Protein AF-A0A812R4Z6-F1 (afdb_monomer_lite)

Organism: NCBI:txid878477

Structure (mmCIF, N/CA/C/O backbone):
data_AF-A0A812R4Z6-F1
#
_entry.id   AF-A0A812R4Z6-F1
#
loop_
_atom_site.group_PDB
_atom_site.id
_atom_site.type_symbol
_atom_site.label_atom_id
_atom_site.label_alt_id
_atom_site.label_comp_id
_atom_site.label_asym_id
_atom_site.label_entity_id
_atom_site.label_seq_id
_atom_site.pdbx_PDB_ins_code
_atom_site.Cartn_x
_atom_site.Cartn_y
_atom_site.Cartn_z
_atom_site.occupancy
_atom_site.B_iso_or_equiv
_atom_site.auth_seq_id
_atom_site.auth_comp_id
_atom_site.auth_asym_id
_atom_site.auth_atom_id
_atom_site.pdbx_PDB_model_num
ATOM 1 N N . MET A 1 1 ? 1.250 12.278 44.388 1.00 27.86 1 MET A N 1
ATOM 2 C CA . MET A 1 1 ? 2.374 13.070 43.831 1.00 27.86 1 MET A CA 1
ATOM 3 C C . MET A 1 1 ? 2.247 13.170 42.310 1.00 27.86 1 MET A C 1
ATOM 5 O O . MET A 1 1 ? 2.965 12.495 41.588 1.00 27.86 1 MET A O 1
ATOM 9 N N . TYR A 1 2 ? 1.307 13.982 41.818 1.00 27.33 2 TYR A N 1
ATOM 10 C CA . TYR A 1 2 ? 0.954 14.082 40.394 1.00 27.33 2 TYR A CA 1
ATOM 11 C C . TYR A 1 2 ? 0.947 15.554 39.952 1.00 27.33 2 TYR A C 1
ATOM 13 O O . TYR A 1 2 ? -0.113 16.152 39.891 1.00 27.33 2 TYR A O 1
ATOM 21 N N . VAL A 1 3 ? 2.124 16.137 39.678 1.00 27.06 3 VAL A N 1
ATOM 22 C CA . VAL A 1 3 ? 2.340 17.321 38.808 1.00 27.06 3 VAL A CA 1
ATOM 23 C C . VAL A 1 3 ? 3.835 17.350 38.431 1.00 27.06 3 VAL A C 1
ATOM 25 O O . VAL A 1 3 ? 4.618 17.983 39.129 1.00 27.06 3 VAL A O 1
ATOM 28 N N . ALA A 1 4 ? 4.292 16.634 37.393 1.00 30.50 4 ALA A N 1
ATOM 29 C CA . ALA A 1 4 ? 5.706 16.744 36.963 1.00 30.50 4 ALA A CA 1
ATOM 30 C C . ALA A 1 4 ? 6.036 16.264 35.530 1.00 30.50 4 ALA A C 1
ATOM 32 O O . ALA A 1 4 ? 7.191 15.936 35.254 1.00 30.50 4 ALA A O 1
ATOM 33 N N . ALA A 1 5 ? 5.073 16.195 34.603 1.00 28.59 5 ALA A N 1
ATOM 34 C CA . ALA A 1 5 ? 5.342 15.650 33.262 1.00 28.59 5 ALA A CA 1
ATOM 35 C C . ALA A 1 5 ? 5.478 16.699 32.139 1.00 28.59 5 ALA A C 1
ATOM 37 O O . ALA A 1 5 ? 6.118 16.402 31.138 1.00 28.59 5 ALA A O 1
ATOM 38 N N . SER A 1 6 ? 4.989 17.937 32.292 1.00 31.02 6 SER A N 1
ATOM 39 C CA . SER A 1 6 ? 5.094 18.961 31.229 1.00 31.02 6 SER A CA 1
ATOM 40 C C . SER A 1 6 ? 6.269 19.941 31.374 1.00 31.02 6 SER A C 1
ATOM 42 O O . SER A 1 6 ? 6.518 20.727 30.463 1.00 31.02 6 SER A O 1
ATOM 44 N N . HIS A 1 7 ? 7.038 19.887 32.469 1.00 34.53 7 HIS A N 1
ATOM 45 C CA . HIS A 1 7 ? 8.154 20.816 32.725 1.00 34.53 7 HIS A CA 1
ATOM 46 C C . HIS A 1 7 ? 9.546 20.311 32.292 1.00 34.53 7 HIS A C 1
ATOM 48 O O . HIS A 1 7 ? 10.499 21.086 32.308 1.00 34.53 7 HIS A O 1
ATOM 54 N N . LYS A 1 8 ? 9.697 19.049 31.856 1.00 39.62 8 LYS A N 1
ATOM 55 C CA . LYS A 1 8 ? 11.020 18.407 31.656 1.00 39.62 8 LYS A CA 1
ATOM 56 C C . LYS A 1 8 ? 11.838 18.880 30.437 1.00 39.62 8 LYS A C 1
ATOM 58 O O . LYS A 1 8 ? 13.025 18.567 30.363 1.00 39.62 8 LYS A O 1
ATOM 63 N N . HIS A 1 9 ? 11.262 19.639 29.503 1.00 42.69 9 HIS A N 1
ATOM 64 C CA . HIS A 1 9 ? 12.006 20.227 28.370 1.00 42.69 9 HIS A CA 1
ATOM 65 C C . HIS A 1 9 ? 12.349 21.713 28.529 1.00 42.69 9 HIS A C 1
ATOM 67 O O . HIS A 1 9 ? 13.296 22.194 27.911 1.00 42.69 9 HIS A O 1
ATOM 73 N N . TRP A 1 10 ? 11.641 22.432 29.400 1.00 44.28 10 TRP A N 1
ATOM 74 C CA . TRP A 1 10 ? 11.731 23.891 29.518 1.00 44.28 10 TRP A CA 1
ATOM 75 C C . TRP A 1 10 ? 13.035 24.325 30.199 1.00 44.28 10 TRP A C 1
ATOM 77 O O . TRP A 1 10 ? 13.599 25.368 29.883 1.00 44.28 10 TRP A O 1
ATOM 87 N N . THR A 1 11 ? 13.544 23.487 31.100 1.00 52.78 11 THR A N 1
ATOM 88 C CA . THR A 1 11 ? 14.759 23.722 31.884 1.00 52.78 11 THR A CA 1
ATOM 89 C C . THR A 1 11 ? 16.052 23.412 31.129 1.00 52.78 11 THR A C 1
ATOM 91 O O . THR A 1 11 ? 17.074 24.008 31.442 1.00 52.78 11 THR A O 1
ATOM 94 N N . LYS A 1 12 ? 16.053 22.550 30.099 1.00 64.94 12 LYS A N 1
ATOM 95 C CA . LYS A 1 12 ? 17.315 22.079 29.489 1.00 64.94 12 LYS A CA 1
ATOM 96 C C . LYS A 1 12 ? 18.085 23.144 28.700 1.00 64.94 12 LYS A C 1
ATOM 98 O O . LYS A 1 12 ? 19.301 23.060 28.659 1.00 64.94 12 LYS A O 1
ATOM 103 N N . VAL A 1 13 ? 17.420 24.131 28.090 1.00 79.19 13 VAL A N 1
ATOM 104 C CA . VAL A 1 13 ? 18.119 25.163 27.292 1.00 79.19 13 VAL A CA 1
ATOM 105 C C . VAL A 1 13 ? 18.659 26.298 28.160 1.00 79.19 13 VAL A C 1
ATOM 107 O O . VAL A 1 13 ? 19.768 26.740 27.929 1.00 79.19 13 VAL A O 1
ATOM 110 N N . ILE A 1 14 ? 17.928 26.757 29.183 1.00 81.88 14 ILE A N 1
ATOM 111 C CA . ILE A 1 14 ? 18.405 27.842 30.069 1.00 81.88 14 ILE A CA 1
ATOM 112 C C . ILE A 1 14 ? 19.442 27.329 31.087 1.00 81.88 14 ILE A C 1
ATOM 114 O O . ILE A 1 14 ? 20.295 28.086 31.556 1.00 81.88 14 ILE A O 1
ATOM 118 N N . CYS A 1 15 ? 19.379 26.046 31.455 1.00 81.94 15 CYS A N 1
ATOM 119 C CA . CYS A 1 15 ? 20.311 25.459 32.415 1.00 81.94 15 CYS A CA 1
ATOM 120 C C . CYS A 1 15 ? 21.635 24.977 31.797 1.00 81.94 15 CYS A C 1
ATOM 122 O O . CYS A 1 15 ? 22.556 24.716 32.566 1.00 81.94 15 CYS A O 1
ATOM 124 N N . ASP A 1 16 ? 21.740 24.892 30.467 1.00 86.12 16 ASP A N 1
ATOM 125 C CA . ASP A 1 16 ? 22.941 24.471 29.733 1.00 86.12 16 ASP A CA 1
ATOM 126 C C . ASP A 1 16 ? 23.533 25.667 28.954 1.00 86.12 16 ASP A C 1
ATOM 128 O O . ASP A 1 16 ? 22.944 26.097 27.956 1.00 86.12 16 ASP A O 1
ATOM 132 N N . PRO A 1 17 ? 24.678 26.227 29.393 1.00 85.19 17 PRO A N 1
ATOM 133 C CA . PRO A 1 17 ? 25.288 27.394 28.758 1.00 85.19 17 PRO A CA 1
ATOM 134 C C . PRO A 1 17 ? 25.645 27.193 27.279 1.00 85.19 17 PRO A C 1
ATOM 136 O O . PRO A 1 17 ? 25.503 28.133 26.498 1.00 85.19 17 PRO A O 1
ATOM 139 N N . ALA A 1 18 ? 26.066 25.986 26.881 1.00 82.31 18 ALA A N 1
ATOM 140 C CA . ALA A 1 18 ? 26.468 25.702 25.503 1.00 82.31 18 ALA A CA 1
ATOM 141 C C . ALA A 1 18 ? 25.245 25.700 24.578 1.00 82.31 18 ALA A C 1
ATOM 143 O O . ALA A 1 18 ? 25.199 26.425 23.585 1.00 82.31 18 ALA A O 1
ATOM 144 N N . ARG A 1 19 ? 24.181 24.992 24.978 1.00 85.50 19 ARG A N 1
ATOM 145 C CA . ARG A 1 19 ? 22.918 24.975 24.221 1.00 85.50 19 ARG A CA 1
ATOM 146 C C . ARG A 1 19 ? 22.247 26.344 24.163 1.00 85.50 19 ARG A C 1
ATOM 148 O O . ARG A 1 19 ? 21.605 26.670 23.163 1.00 85.50 19 ARG A O 1
ATOM 155 N N . LEU A 1 20 ? 22.357 27.142 25.227 1.00 89.50 20 LEU A N 1
ATOM 156 C CA . LEU A 1 20 ? 21.838 28.508 25.238 1.00 89.50 20 LEU A CA 1
ATOM 157 C C . LEU A 1 20 ? 22.591 29.396 24.244 1.00 89.50 20 LEU A C 1
ATOM 159 O O . LEU A 1 20 ? 21.948 30.161 23.524 1.00 89.50 20 LEU A O 1
ATOM 163 N N . ALA A 1 21 ? 23.920 29.276 24.179 1.00 89.06 21 ALA A N 1
ATOM 164 C CA . ALA A 1 21 ? 24.746 30.008 23.226 1.00 89.06 21 ALA A CA 1
ATOM 165 C C . ALA A 1 21 ? 24.391 29.647 21.774 1.00 89.06 21 ALA A C 1
ATOM 167 O O . ALA A 1 21 ? 24.060 30.540 20.989 1.00 89.06 21 ALA A O 1
ATOM 168 N N . ASP A 1 22 ? 24.310 28.354 21.450 1.00 86.88 22 ASP A N 1
ATOM 169 C CA . ASP A 1 22 ? 23.935 27.874 20.112 1.00 86.88 22 ASP A CA 1
ATOM 170 C C . ASP A 1 22 ? 22.536 28.356 19.697 1.00 86.88 22 ASP A C 1
ATOM 172 O O . ASP A 1 22 ? 22.311 28.843 18.582 1.00 86.88 22 ASP A O 1
ATOM 176 N N . ALA A 1 23 ? 21.578 28.306 20.627 1.00 87.44 23 ALA A N 1
ATOM 177 C CA . ALA A 1 23 ? 20.226 28.801 20.394 1.00 87.44 23 ALA A CA 1
ATOM 178 C C . ALA A 1 23 ? 20.170 30.328 20.197 1.00 87.44 23 ALA A C 1
ATOM 180 O O . ALA A 1 23 ? 19.262 30.825 19.523 1.00 87.44 23 ALA A O 1
ATOM 181 N N . CYS A 1 24 ? 21.112 31.085 20.765 1.00 89.88 24 CYS A N 1
ATOM 182 C CA . CYS A 1 24 ? 21.202 32.529 20.563 1.00 89.88 24 CYS A CA 1
ATOM 183 C C . CYS A 1 24 ? 21.844 32.898 19.217 1.00 89.88 24 CYS A C 1
ATOM 185 O O . CYS A 1 24 ? 21.478 33.926 18.641 1.00 89.88 24 CYS A O 1
ATOM 187 N N . LEU A 1 25 ? 22.725 32.065 18.658 1.00 90.56 25 LEU A N 1
ATOM 188 C CA . LEU A 1 25 ? 23.346 32.318 17.353 1.00 90.56 25 LEU A CA 1
ATOM 189 C C . LEU A 1 25 ? 22.323 32.277 16.205 1.00 90.56 25 LEU A C 1
ATOM 191 O O . LEU A 1 25 ? 22.350 33.137 15.324 1.00 90.56 25 LEU A O 1
ATOM 195 N N . LEU A 1 26 ? 21.355 31.357 16.256 1.00 85.12 26 LEU A N 1
ATOM 196 C CA . LEU A 1 26 ? 20.348 31.172 15.204 1.00 85.12 26 LEU A CA 1
ATOM 197 C C . LEU A 1 26 ? 19.152 32.147 15.350 1.00 85.12 26 LEU A C 1
ATOM 199 O O . LEU A 1 26 ? 18.399 32.050 16.324 1.00 85.12 26 LEU A O 1
ATOM 203 N N . PRO A 1 27 ? 18.862 33.037 14.371 1.00 79.19 27 PRO A N 1
ATOM 204 C CA . PRO A 1 27 ? 17.765 34.017 14.467 1.00 79.19 27 PRO A CA 1
ATOM 205 C C . PRO A 1 27 ? 16.385 33.402 14.738 1.00 79.19 27 PRO A C 1
ATOM 207 O O . PRO A 1 27 ? 15.589 33.933 15.513 1.00 79.19 27 PRO A O 1
ATOM 210 N N . GLN A 1 28 ? 16.121 32.247 14.130 1.00 72.56 28 GLN A N 1
ATOM 211 C CA . GLN A 1 28 ? 14.892 31.471 14.295 1.00 72.56 28 GLN A CA 1
ATOM 212 C C . GLN A 1 28 ? 14.758 30.839 15.695 1.00 72.56 28 GLN A C 1
ATOM 214 O O . GLN A 1 28 ? 13.645 30.722 16.215 1.00 72.56 28 GLN A O 1
ATOM 219 N N . SER A 1 29 ? 15.878 30.545 16.361 1.00 82.88 29 SER A N 1
ATOM 220 C CA . SER A 1 29 ? 15.923 29.984 17.719 1.00 82.88 29 SER A CA 1
ATOM 221 C C . SER A 1 29 ? 15.837 31.055 18.813 1.00 82.88 29 SER A C 1
ATOM 223 O O . SER A 1 29 ? 15.283 30.796 19.884 1.00 82.88 29 SER A O 1
ATOM 225 N N . ARG A 1 30 ? 16.224 32.309 18.534 1.00 87.88 30 ARG A N 1
ATOM 226 C CA . ARG A 1 30 ? 16.028 33.443 19.467 1.00 87.88 30 ARG A CA 1
ATOM 227 C C . ARG A 1 30 ? 14.562 33.633 19.862 1.00 87.88 30 ARG A C 1
ATOM 229 O O . ARG A 1 30 ? 14.256 33.981 21.001 1.00 87.88 30 ARG A O 1
ATOM 236 N N . GLY A 1 31 ? 13.625 33.368 18.947 1.00 79.31 31 GLY A N 1
ATOM 237 C CA . GLY A 1 31 ? 12.188 33.403 19.243 1.00 79.31 31 GLY A CA 1
ATOM 238 C C . GLY A 1 31 ? 11.748 32.338 20.258 1.00 79.31 31 GLY A C 1
ATOM 239 O O . GLY A 1 31 ? 10.792 32.548 21.008 1.00 79.31 31 GLY A O 1
ATOM 240 N N . TYR A 1 32 ? 12.448 31.204 20.309 1.00 82.00 32 TYR A N 1
ATOM 241 C CA . TYR A 1 32 ? 12.236 30.148 21.293 1.00 82.00 32 TYR A CA 1
ATOM 242 C C . TYR A 1 32 ? 12.848 30.508 22.654 1.00 82.00 32 TYR A C 1
ATOM 244 O O . TYR A 1 32 ? 12.120 30.488 23.645 1.00 82.00 32 TYR A O 1
ATOM 252 N N . VAL A 1 33 ? 14.104 30.975 22.696 1.00 86.19 33 VAL A N 1
ATOM 253 C CA . VAL A 1 33 ? 14.749 31.470 23.934 1.00 86.19 33 VAL A CA 1
ATOM 254 C C . VAL A 1 33 ? 13.918 32.581 24.582 1.00 86.19 33 VAL A C 1
ATOM 256 O O . VAL A 1 33 ? 13.640 32.543 25.778 1.00 86.19 33 VAL A O 1
ATOM 259 N N . LYS A 1 34 ? 13.390 33.512 23.778 1.00 88.44 34 LYS A N 1
ATOM 260 C CA . LYS A 1 34 ? 12.465 34.550 24.252 1.00 88.44 34 LYS A CA 1
ATOM 261 C C . LYS A 1 34 ? 11.207 33.969 24.907 1.00 88.44 34 LYS A C 1
ATOM 263 O O . LYS A 1 34 ? 10.746 34.496 25.915 1.00 88.44 34 LYS A O 1
ATOM 268 N N . ARG A 1 35 ? 10.605 32.925 24.323 1.00 79.25 35 ARG A N 1
ATOM 269 C CA . ARG A 1 35 ? 9.413 32.273 24.896 1.00 79.25 35 ARG A CA 1
ATOM 270 C C . ARG A 1 35 ? 9.733 31.590 26.223 1.00 79.25 35 ARG A C 1
ATOM 272 O O . ARG A 1 35 ? 8.913 31.692 27.128 1.00 79.25 35 ARG A O 1
ATOM 279 N N . LEU A 1 36 ? 10.903 30.958 26.336 1.00 82.38 36 LEU A N 1
ATOM 280 C CA . LEU A 1 36 ? 11.361 30.338 27.579 1.00 82.38 36 LEU A CA 1
ATOM 281 C C . LEU A 1 36 ? 11.579 31.381 28.678 1.00 82.38 36 LEU A C 1
ATOM 283 O O . LEU A 1 36 ? 11.029 31.229 29.763 1.00 82.38 36 LEU A O 1
ATOM 287 N N . LEU A 1 37 ? 12.291 32.473 28.377 1.00 84.38 37 LEU A N 1
ATOM 288 C CA . LEU A 1 37 ? 12.502 33.570 29.327 1.00 84.38 37 LEU A CA 1
ATOM 289 C C . LEU A 1 37 ? 11.167 34.158 29.809 1.00 84.38 37 LEU A C 1
ATOM 291 O O . LEU A 1 37 ? 10.976 34.356 31.000 1.00 84.38 37 LEU A O 1
ATOM 295 N N . LEU A 1 38 ? 10.196 34.352 28.913 1.00 78.00 38 LEU A N 1
ATOM 296 C CA . LEU A 1 38 ? 8.874 34.886 29.272 1.00 78.00 38 LEU A CA 1
ATOM 297 C C . LEU A 1 38 ? 7.985 33.934 30.074 1.00 78.00 38 LEU A C 1
ATOM 299 O O . LEU A 1 38 ? 6.988 34.381 30.637 1.00 78.00 38 LEU A O 1
ATOM 303 N N . ALA A 1 39 ? 8.297 32.642 30.084 1.00 74.56 39 ALA A N 1
ATOM 304 C CA . ALA A 1 39 ? 7.575 31.661 30.881 1.00 74.56 39 ALA A CA 1
ATOM 305 C C . ALA A 1 39 ? 8.058 31.609 32.339 1.00 74.56 39 ALA A C 1
ATOM 307 O O . ALA A 1 39 ? 7.376 31.025 33.180 1.00 74.56 39 ALA A O 1
ATOM 308 N N . LEU A 1 40 ? 9.218 32.204 32.639 1.00 75.69 40 LEU A N 1
ATOM 309 C CA . LEU A 1 40 ? 9.758 32.303 33.991 1.00 75.69 40 LEU A CA 1
ATOM 310 C C . LEU A 1 40 ? 9.072 33.431 34.771 1.00 75.69 40 LEU A C 1
ATOM 312 O O . LEU A 1 40 ? 8.703 34.459 34.195 1.00 75.69 40 LEU A O 1
ATOM 316 N N . ALA A 1 41 ? 8.943 33.265 36.091 1.00 70.62 41 ALA A N 1
ATOM 317 C CA . ALA A 1 41 ? 8.519 34.356 36.967 1.00 70.62 41 ALA A CA 1
ATOM 318 C C . ALA A 1 41 ? 9.565 35.497 36.956 1.00 70.62 41 ALA A C 1
ATOM 320 O O . ALA A 1 41 ? 10.746 35.213 36.723 1.00 70.62 41 ALA A O 1
ATOM 321 N N . PRO A 1 42 ? 9.172 36.769 37.175 1.00 75.69 42 PRO A N 1
ATOM 322 C C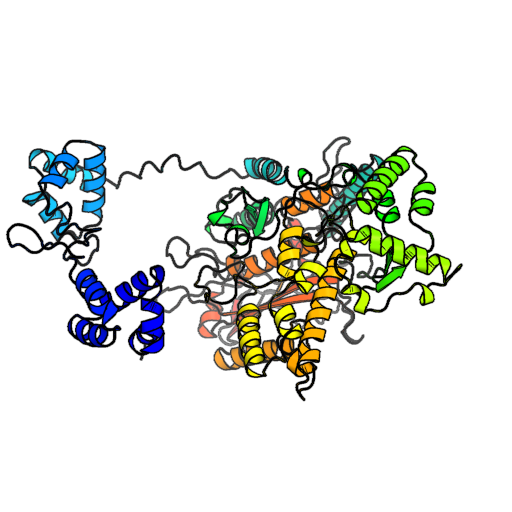A . PRO A 1 42 ? 10.059 37.932 37.036 1.00 75.69 42 PRO A CA 1
ATOM 323 C C . PRO A 1 42 ? 11.392 37.815 37.792 1.00 75.69 42 PRO A C 1
ATOM 325 O O . PRO A 1 42 ? 12.443 38.179 37.267 1.00 75.69 42 PRO A O 1
ATOM 328 N N . GLU A 1 43 ? 11.369 37.238 38.990 1.00 75.69 43 GLU A N 1
ATOM 329 C CA . GLU A 1 43 ? 12.542 36.982 39.826 1.00 75.69 43 GLU A CA 1
ATOM 330 C C . GLU A 1 43 ? 13.544 36.002 39.184 1.00 75.69 43 GLU A C 1
ATOM 332 O O . GLU A 1 43 ? 14.755 36.172 39.324 1.00 75.69 43 GLU A O 1
ATOM 337 N N . TYR A 1 44 ? 13.064 35.029 38.404 1.00 80.25 44 TYR A N 1
ATOM 338 C CA . TYR A 1 44 ? 13.899 34.063 37.683 1.00 80.25 44 TYR A CA 1
ATOM 339 C C . TYR A 1 44 ? 14.300 34.543 36.285 1.00 80.25 44 TYR A C 1
ATOM 341 O O . TYR A 1 44 ? 15.279 34.043 35.731 1.00 80.25 44 TYR A O 1
ATOM 349 N N . GLN A 1 45 ? 13.595 35.525 35.714 1.00 84.06 45 GLN A N 1
ATOM 350 C CA . GLN A 1 45 ? 13.968 36.120 34.426 1.00 84.06 45 GLN A CA 1
ATOM 351 C C . GLN A 1 45 ? 15.332 36.803 34.502 1.00 84.06 45 GLN A C 1
ATOM 353 O O . GLN A 1 45 ? 16.143 36.631 33.596 1.00 84.06 45 GLN A O 1
ATOM 358 N N . ARG A 1 46 ? 15.615 37.517 35.601 1.00 84.75 46 ARG A N 1
ATOM 359 C CA . ARG A 1 46 ? 16.912 38.179 35.807 1.00 84.75 46 ARG A CA 1
ATOM 360 C C . ARG A 1 46 ? 18.058 37.164 35.883 1.00 84.75 46 ARG A C 1
ATOM 362 O O . ARG A 1 46 ? 19.032 37.294 35.153 1.00 84.75 46 ARG A O 1
ATOM 369 N N . LEU A 1 47 ? 17.882 36.101 36.672 1.00 86.62 47 LEU A N 1
ATOM 370 C CA . LEU A 1 47 ? 18.858 35.009 36.802 1.00 86.62 47 LEU A CA 1
ATOM 371 C C . LEU A 1 47 ? 19.080 34.254 35.482 1.00 86.62 47 LEU A C 1
ATOM 373 O O . LEU A 1 47 ? 20.188 33.814 35.188 1.00 86.62 47 LEU A O 1
ATOM 377 N N . ALA A 1 48 ? 18.033 34.088 34.673 1.00 88.38 48 ALA A N 1
ATOM 378 C CA . ALA A 1 48 ? 18.147 33.451 33.366 1.00 88.38 48 ALA A CA 1
ATOM 379 C C . ALA A 1 48 ? 18.824 34.359 32.325 1.00 88.38 48 ALA A C 1
ATOM 381 O O . ALA A 1 48 ? 19.588 33.863 31.504 1.00 88.38 48 ALA A O 1
ATOM 382 N N . LEU A 1 49 ? 18.590 35.676 32.373 1.00 91.81 49 LEU A N 1
ATOM 383 C CA . LEU A 1 49 ? 19.263 36.664 31.518 1.00 91.81 49 LEU A CA 1
ATOM 384 C C . LEU A 1 49 ? 20.762 36.780 31.812 1.00 91.81 49 LEU A C 1
ATOM 386 O O . LEU A 1 49 ? 21.548 36.986 30.889 1.00 91.81 49 LEU A O 1
ATOM 390 N N . GLU A 1 50 ? 21.176 36.603 33.067 1.00 91.38 50 GLU A N 1
ATOM 391 C CA . GLU A 1 50 ? 22.597 36.549 33.439 1.00 91.38 50 GLU A CA 1
ATOM 392 C C . GLU A 1 50 ? 23.324 35.384 32.744 1.00 91.38 50 GLU A C 1
ATOM 394 O O . GLU A 1 50 ? 24.496 35.516 32.395 1.00 91.38 50 GLU A O 1
ATOM 399 N N . ARG A 1 51 ? 22.615 34.281 32.460 1.00 91.75 51 ARG A N 1
ATOM 400 C CA . ARG A 1 51 ? 23.152 33.108 31.745 1.00 91.75 51 ARG A CA 1
ATOM 401 C C . ARG A 1 51 ? 23.170 33.257 30.225 1.00 91.75 51 ARG A C 1
ATOM 403 O O . ARG A 1 51 ? 23.856 32.488 29.560 1.00 91.75 51 ARG A O 1
ATOM 410 N N . VAL A 1 52 ? 22.416 34.206 29.670 1.00 93.00 52 VAL A N 1
ATOM 411 C CA . VAL A 1 52 ? 22.461 34.512 28.235 1.00 93.00 52 VAL A CA 1
ATOM 412 C C . VAL A 1 52 ? 23.834 35.114 27.907 1.00 93.00 52 VAL A C 1
ATOM 414 O O . VAL A 1 52 ? 24.286 35.981 28.668 1.00 93.00 52 VAL A O 1
ATOM 417 N N . PRO A 1 53 ? 24.484 34.706 26.795 1.00 95.00 53 PRO A N 1
ATOM 418 C CA . PRO A 1 53 ? 25.743 35.307 26.368 1.00 95.00 53 PRO A CA 1
ATOM 419 C C . PRO A 1 53 ? 25.633 36.831 26.265 1.00 95.00 53 PRO A C 1
ATOM 421 O O . PRO A 1 53 ? 24.593 37.376 25.874 1.00 95.00 53 PRO A O 1
ATOM 424 N N . GLU A 1 54 ? 26.698 37.519 26.662 1.00 92.62 54 GLU A N 1
ATOM 425 C CA . GLU A 1 54 ? 26.703 38.966 26.884 1.00 92.62 54 GLU A CA 1
ATOM 426 C C . GLU A 1 54 ? 26.273 39.749 25.635 1.00 92.62 54 GLU A C 1
ATOM 428 O O . GLU A 1 54 ? 25.468 40.680 25.723 1.00 92.62 54 GLU A O 1
ATOM 433 N N . GLU A 1 55 ? 26.696 39.294 24.457 1.00 93.56 55 GLU A N 1
ATOM 434 C CA . GLU A 1 55 ? 26.384 39.884 23.158 1.00 93.56 55 GLU A CA 1
ATOM 435 C C . GLU A 1 55 ? 24.886 39.835 22.791 1.00 93.56 55 GLU A C 1
ATOM 437 O O . GLU A 1 55 ? 24.413 40.648 21.991 1.00 93.56 55 GLU A O 1
ATOM 442 N N . PHE A 1 56 ? 24.104 38.937 23.404 1.00 94.19 56 PHE A N 1
ATOM 443 C CA . PHE A 1 56 ? 22.659 38.811 23.177 1.00 94.19 56 PHE A CA 1
ATOM 444 C C . PHE A 1 56 ? 21.806 39.337 24.333 1.00 94.19 56 PHE A C 1
ATOM 446 O O . PHE A 1 56 ? 20.594 39.516 24.164 1.00 94.19 56 PHE A O 1
ATOM 453 N N . ARG A 1 57 ? 22.403 39.624 25.496 1.00 93.62 57 ARG A N 1
ATOM 454 C CA . ARG A 1 57 ? 21.673 40.023 26.709 1.00 93.62 57 ARG A CA 1
ATOM 455 C C . ARG A 1 57 ? 20.797 41.257 26.473 1.00 93.62 57 ARG A C 1
ATOM 457 O O . ARG A 1 57 ? 19.589 41.203 26.701 1.00 93.62 57 ARG A O 1
ATOM 464 N N . ARG A 1 58 ? 21.360 42.306 25.859 1.00 90.12 58 ARG A N 1
ATOM 465 C CA . ARG A 1 58 ? 20.641 43.553 25.524 1.00 90.12 58 ARG A CA 1
ATOM 466 C C . ARG A 1 58 ? 19.453 43.331 24.579 1.00 90.12 58 ARG A C 1
ATOM 468 O O . ARG A 1 58 ? 18.426 44.004 24.701 1.00 90.12 58 ARG A O 1
ATOM 475 N N . TYR A 1 59 ? 19.568 42.389 23.638 1.00 92.06 59 TYR A N 1
ATOM 476 C CA . TYR A 1 59 ? 18.467 42.026 22.740 1.00 92.06 59 TYR A CA 1
ATOM 477 C C . TYR A 1 59 ? 17.304 41.422 23.533 1.00 92.06 59 TYR A C 1
ATOM 479 O O . TYR A 1 59 ? 16.169 41.882 23.400 1.00 92.06 59 TYR A O 1
ATOM 487 N N . PHE A 1 60 ? 17.572 40.436 24.394 1.00 91.94 60 PHE A N 1
ATOM 488 C CA . PHE A 1 60 ? 16.517 39.793 25.176 1.00 91.94 60 PHE A CA 1
ATOM 489 C C . PHE A 1 60 ? 15.922 40.721 26.237 1.00 91.94 60 PHE A C 1
ATOM 491 O O . PHE A 1 60 ? 14.702 40.743 26.365 1.00 91.94 60 PHE A O 1
ATOM 498 N N . GLU A 1 61 ? 16.719 41.553 26.909 1.00 89.62 61 GLU A N 1
ATOM 499 C CA . GLU A 1 61 ? 16.221 42.602 27.814 1.00 89.62 61 GLU A CA 1
ATOM 500 C C . GLU A 1 61 ? 15.233 43.535 27.104 1.00 89.62 61 GLU A C 1
ATOM 502 O O . GLU A 1 61 ? 14.119 43.755 27.581 1.00 89.62 61 GLU A O 1
ATOM 507 N N . THR A 1 62 ? 15.589 44.003 25.905 1.00 85.50 62 THR A N 1
ATOM 508 C CA . THR A 1 62 ? 14.713 44.857 25.090 1.00 85.50 62 THR A CA 1
ATOM 509 C C . THR A 1 62 ? 13.442 44.118 24.660 1.00 85.50 62 THR A C 1
ATOM 511 O O . THR A 1 62 ? 12.353 44.690 24.645 1.00 85.50 62 THR A O 1
ATOM 514 N N . GLU A 1 63 ? 13.545 42.837 24.301 1.00 83.25 63 GLU A N 1
ATOM 515 C CA . GLU A 1 63 ? 12.403 42.019 23.881 1.00 83.25 63 GLU A CA 1
ATOM 516 C C . GLU A 1 63 ? 11.461 41.621 25.028 1.00 83.25 63 GLU A C 1
ATOM 518 O O . GLU A 1 63 ? 10.271 41.397 24.766 1.00 83.25 63 GLU A O 1
ATOM 523 N N . LEU A 1 64 ? 11.980 41.513 26.255 1.00 79.62 64 LEU A N 1
ATOM 524 C CA . LEU A 1 64 ? 11.236 41.241 27.489 1.00 79.62 64 LEU A CA 1
ATOM 525 C C . LEU A 1 64 ? 10.576 42.507 28.045 1.00 79.62 64 LEU A C 1
ATOM 527 O O . LEU A 1 64 ? 9.453 42.434 28.537 1.00 79.62 64 LEU A O 1
ATOM 531 N N . ALA A 1 65 ? 11.215 43.668 27.880 1.00 74.00 65 ALA A N 1
ATOM 532 C CA . ALA A 1 65 ? 10.669 44.969 28.264 1.00 74.00 65 ALA A CA 1
ATOM 533 C C . ALA A 1 65 ? 9.473 45.420 27.397 1.00 74.00 65 ALA A C 1
ATOM 535 O O . ALA A 1 65 ? 8.784 46.383 27.735 1.00 74.00 65 ALA A O 1
ATOM 536 N N . LYS A 1 66 ? 9.189 44.737 26.278 1.00 72.06 66 LYS A N 1
ATOM 537 C CA . LYS A 1 66 ? 8.016 45.037 25.443 1.00 72.06 66 LYS A CA 1
ATOM 538 C C . LYS A 1 66 ? 6.724 44.658 26.181 1.00 72.06 66 LYS A C 1
ATOM 540 O O . LYS A 1 66 ? 6.549 43.479 26.502 1.00 72.06 66 LYS A O 1
ATOM 545 N N . PRO A 1 67 ? 5.770 45.589 26.379 1.00 57.97 67 PRO A N 1
ATOM 546 C CA . PRO A 1 67 ? 4.507 45.272 27.033 1.00 57.97 67 PRO A CA 1
ATOM 547 C C . PRO A 1 67 ? 3.741 44.229 26.208 1.00 57.97 67 PRO A C 1
ATOM 549 O O . PRO A 1 67 ? 3.367 44.463 25.063 1.00 57.97 67 PRO A O 1
ATOM 552 N N . ARG A 1 68 ? 3.524 43.041 26.782 1.00 70.06 68 ARG A N 1
ATOM 553 C CA . ARG A 1 68 ? 2.656 41.983 26.214 1.00 70.06 68 ARG A CA 1
ATOM 554 C C . ARG A 1 68 ? 1.250 41.997 26.785 1.00 70.06 68 ARG A C 1
ATOM 556 O O . ARG A 1 68 ? 0.381 41.241 26.356 1.00 70.06 68 ARG A O 1
ATOM 563 N N . ILE A 1 69 ? 1.051 42.856 27.763 1.00 77.19 69 ILE A N 1
ATOM 564 C CA . ILE A 1 69 ? -0.151 42.986 28.544 1.00 77.19 69 ILE A CA 1
ATOM 565 C C . ILE A 1 69 ? -0.536 44.456 28.474 1.00 77.19 69 ILE A C 1
ATOM 567 O O . ILE A 1 69 ? 0.317 45.331 28.600 1.00 77.19 69 ILE A O 1
ATOM 571 N N . CYS A 1 70 ? -1.810 44.711 28.210 1.00 82.25 70 CYS A N 1
ATOM 572 C CA . CYS A 1 70 ? -2.352 46.051 28.121 1.00 82.25 70 CYS A CA 1
ATOM 573 C C . CYS A 1 70 ? -2.072 46.804 29.424 1.00 82.25 70 CYS A C 1
ATOM 575 O O . CYS A 1 70 ? -2.519 46.374 30.490 1.00 82.25 70 CYS A O 1
ATOM 577 N N . VAL A 1 71 ? -1.381 47.940 29.321 1.00 81.19 71 VAL A N 1
ATOM 578 C CA . VAL A 1 71 ? -1.059 48.796 30.477 1.00 81.19 71 VAL A CA 1
ATOM 579 C C . VAL A 1 71 ? -2.285 49.508 31.057 1.00 81.19 71 VAL A C 1
ATOM 581 O O . VAL A 1 71 ? -2.184 50.146 32.097 1.00 81.19 71 VAL A O 1
ATOM 584 N N . GLY A 1 72 ? -3.448 49.367 30.414 1.00 84.38 72 GLY A N 1
ATOM 585 C CA . GLY A 1 72 ? -4.677 50.043 30.804 1.00 84.38 72 GLY A CA 1
ATOM 586 C C . GLY A 1 72 ? -4.789 51.447 30.217 1.00 84.38 72 GLY A C 1
ATOM 587 O O . GLY A 1 72 ? -4.109 51.777 29.242 1.00 84.38 72 GLY A O 1
ATOM 588 N N . MET A 1 73 ? -5.695 52.244 30.768 1.00 85.69 73 MET A N 1
ATOM 589 C CA . MET A 1 73 ? -6.048 53.578 30.281 1.00 85.69 73 MET A CA 1
ATOM 590 C C . MET A 1 73 ? -6.323 54.471 31.496 1.00 85.69 73 MET A C 1
ATOM 592 O O . MET A 1 73 ? -6.916 54.001 32.460 1.00 85.69 73 MET A O 1
ATOM 596 N N . ASP A 1 74 ? -5.839 55.714 31.462 1.00 80.88 74 ASP A N 1
ATOM 597 C CA . ASP A 1 74 ? -6.068 56.755 32.482 1.00 80.88 74 ASP A CA 1
ATOM 598 C C . ASP A 1 74 ? -5.741 56.344 33.929 1.00 80.88 74 ASP A C 1
ATOM 600 O O . ASP A 1 74 ? -6.453 56.657 34.875 1.00 80.88 74 ASP A O 1
ATOM 604 N N . GLY A 1 75 ? -4.635 55.611 34.106 1.00 73.62 75 GLY A N 1
ATOM 605 C CA . GLY A 1 75 ? -4.181 55.123 35.415 1.00 73.62 75 GLY A CA 1
ATOM 606 C C . GLY A 1 75 ? -4.903 53.863 35.905 1.00 73.62 75 GLY A C 1
ATOM 607 O O . GLY A 1 75 ? -4.476 53.249 36.883 1.00 73.62 75 GLY A O 1
ATOM 608 N N . GLU A 1 76 ? -5.940 53.412 35.201 1.00 80.12 76 GLU A N 1
ATOM 609 C CA . GLU A 1 76 ? -6.682 52.205 35.539 1.00 80.12 76 GLU A CA 1
ATOM 610 C C . GLU A 1 76 ? -6.095 50.961 34.871 1.00 80.12 76 GLU A C 1
ATOM 612 O O . GLU A 1 76 ? -5.740 50.965 33.691 1.00 80.12 76 GLU A O 1
ATOM 617 N N . ARG A 1 77 ? -6.054 49.841 35.603 1.00 82.81 77 ARG A N 1
ATOM 618 C CA . ARG A 1 77 ? -5.569 48.561 35.067 1.00 82.81 77 ARG A CA 1
ATOM 619 C C . ARG A 1 77 ? -6.555 47.976 34.054 1.00 82.81 77 ARG A C 1
ATOM 621 O O . ARG A 1 77 ? -7.762 47.943 34.282 1.00 82.81 77 ARG A O 1
ATOM 628 N N . CYS A 1 78 ? -6.029 47.422 32.961 1.00 84.81 78 CYS A N 1
ATOM 629 C CA . CYS A 1 78 ? -6.847 46.714 31.980 1.00 84.81 78 CYS A CA 1
ATOM 630 C C . CYS A 1 78 ? -7.511 45.471 32.599 1.00 84.81 78 CYS A C 1
ATOM 632 O O . CYS A 1 78 ? -6.858 44.682 33.280 1.00 84.81 78 CYS A O 1
ATOM 634 N N . THR A 1 79 ? -8.794 45.265 32.303 1.00 86.06 79 THR A N 1
ATOM 635 C CA . THR A 1 79 ? -9.585 44.106 32.763 1.00 86.06 79 THR A CA 1
ATOM 636 C C . THR A 1 79 ? -10.206 43.303 31.607 1.00 86.06 79 THR A C 1
ATOM 638 O O . THR A 1 79 ? -11.003 42.394 31.830 1.00 86.06 79 THR A O 1
ATOM 641 N N . PHE A 1 80 ? -9.806 43.594 30.363 1.00 86.50 80 PHE A N 1
ATOM 642 C CA . PHE A 1 80 ? -10.426 43.092 29.128 1.00 86.50 80 PHE A CA 1
ATOM 643 C C . PHE A 1 80 ? -9.792 41.811 28.556 1.00 86.50 80 PHE A C 1
ATOM 645 O O . PHE A 1 80 ? -9.801 41.594 27.340 1.00 86.50 80 PHE A O 1
ATOM 652 N N . ALA A 1 81 ? -9.202 40.957 29.396 1.00 81.94 81 ALA A N 1
ATOM 653 C CA . ALA A 1 81 ? -8.709 39.656 28.954 1.00 81.94 81 ALA A CA 1
ATOM 654 C C . ALA A 1 81 ? -9.826 38.837 28.283 1.00 81.94 81 ALA A C 1
ATOM 656 O O . ALA A 1 81 ? -10.955 38.757 28.762 1.00 81.94 81 ALA A O 1
ATOM 657 N N . LEU A 1 82 ? -9.485 38.176 27.173 1.00 71.06 82 LEU A N 1
ATOM 658 C CA . LEU A 1 82 ? -10.403 37.303 26.426 1.00 71.06 82 LEU A CA 1
ATOM 659 C C . LEU A 1 82 ? -10.577 35.917 27.079 1.00 71.06 82 LEU A C 1
ATOM 661 O O . LEU A 1 82 ? -11.083 34.999 26.437 1.00 71.06 82 LEU A O 1
ATOM 665 N N . SER A 1 83 ? -10.095 35.737 28.311 1.00 66.25 83 SER A N 1
ATOM 666 C CA . SER A 1 83 ? -10.222 34.505 29.087 1.00 66.25 83 SER A CA 1
ATOM 667 C C . SER A 1 83 ? -11.251 34.688 30.205 1.00 66.25 83 SER A C 1
ATOM 669 O O . SER A 1 83 ? -11.426 35.778 30.750 1.00 66.25 83 SER A O 1
ATOM 671 N N . ALA A 1 84 ? -11.914 33.596 30.592 1.00 53.47 84 ALA A N 1
ATOM 672 C CA . ALA A 1 84 ? -12.972 33.621 31.606 1.00 53.47 84 ALA A CA 1
ATOM 673 C C . ALA A 1 84 ? -12.495 34.063 33.006 1.00 53.47 84 ALA A C 1
ATOM 675 O O . ALA A 1 84 ? -13.316 34.446 33.831 1.00 53.47 84 ALA A O 1
ATOM 676 N N . ARG A 1 85 ? -11.181 34.034 33.275 1.00 56.56 85 ARG A N 1
ATOM 677 C CA . ARG A 1 85 ? -10.593 34.365 34.585 1.00 56.56 85 ARG A CA 1
ATOM 678 C C . ARG A 1 85 ? -10.406 35.873 34.829 1.00 56.56 85 ARG A C 1
ATOM 680 O O . ARG A 1 85 ? -10.040 36.244 35.936 1.00 56.56 85 ARG A O 1
ATOM 687 N N . GLY A 1 86 ? -10.682 36.730 33.836 1.00 65.12 86 GLY A N 1
ATOM 688 C CA . GLY A 1 86 ? -10.460 38.179 33.933 1.00 65.12 86 GLY A CA 1
ATOM 689 C C . GLY A 1 86 ? -8.973 38.567 33.985 1.00 65.12 86 GLY A C 1
ATOM 690 O O . GLY A 1 86 ? -8.095 37.709 34.062 1.00 65.12 86 GLY A O 1
ATOM 691 N N . GLY A 1 87 ? -8.685 39.869 33.881 1.00 79.31 87 GLY A N 1
ATOM 692 C CA . GLY A 1 87 ? -7.323 40.421 33.917 1.00 79.31 87 GLY A CA 1
ATOM 693 C C . GLY A 1 87 ? -6.966 41.268 32.691 1.00 79.31 87 GLY A C 1
ATOM 694 O O . GLY A 1 87 ? -7.825 41.538 31.848 1.00 79.31 87 GLY A O 1
ATOM 695 N N . PRO A 1 88 ? -5.710 41.718 32.572 1.00 80.56 88 PRO A N 1
ATOM 696 C CA . PRO A 1 88 ? -5.310 42.618 31.503 1.00 80.56 88 PRO A CA 1
ATOM 697 C C . PRO A 1 88 ? -5.179 41.896 30.156 1.00 80.56 88 PRO A C 1
ATOM 699 O O . PRO A 1 88 ? -4.682 40.773 30.059 1.00 80.56 88 PRO A O 1
ATOM 702 N N . ALA A 1 89 ? -5.657 42.544 29.094 1.00 83.44 89 ALA A N 1
ATOM 703 C CA . ALA A 1 89 ? -5.702 41.963 27.758 1.00 83.44 89 ALA A CA 1
ATOM 704 C C . ALA A 1 89 ? -4.301 41.775 27.166 1.00 83.44 89 ALA A C 1
ATOM 706 O O . ALA A 1 89 ? -3.444 42.650 27.283 1.00 83.44 89 ALA A O 1
ATOM 707 N N . GLN A 1 90 ? -4.083 40.665 26.461 1.00 80.25 90 GLN A N 1
ATOM 708 C CA . GLN A 1 90 ? -2.845 40.457 25.720 1.00 80.25 90 GLN A CA 1
ATOM 709 C C . GLN A 1 90 ? -2.830 41.339 24.465 1.00 80.25 90 GLN A C 1
ATOM 711 O O . GLN A 1 90 ? -3.751 41.285 23.645 1.00 80.25 90 GLN A O 1
ATOM 716 N N . VAL A 1 91 ? -1.780 42.139 24.305 1.00 79.75 91 VAL A N 1
ATOM 717 C CA . VAL A 1 91 ? -1.590 43.032 23.153 1.00 79.75 91 VAL A CA 1
ATOM 718 C C . VAL A 1 91 ? -0.646 42.385 22.139 1.00 79.75 91 VAL A C 1
ATOM 720 O O . VAL A 1 91 ? 0.296 41.680 22.504 1.00 79.75 91 VAL A O 1
ATOM 723 N N . LYS A 1 92 ? -0.928 42.561 20.842 1.00 66.94 92 LYS A N 1
ATOM 724 C CA . LYS A 1 92 ? -0.089 42.041 19.751 1.00 66.94 92 LYS A CA 1
ATOM 725 C C . LYS A 1 92 ? 0.818 43.151 19.214 1.00 66.94 92 LYS A C 1
ATOM 727 O O . LYS A 1 92 ? 0.379 44.282 19.037 1.00 66.94 92 LYS A O 1
ATOM 732 N N . GLY A 1 93 ? 2.061 42.804 18.883 1.00 69.62 93 GLY A N 1
ATOM 733 C CA . GLY A 1 93 ? 3.006 43.726 18.245 1.00 69.62 93 GLY A CA 1
ATOM 734 C C . GLY A 1 93 ? 3.622 44.736 19.216 1.00 69.62 93 GLY A C 1
ATOM 735 O O . GLY A 1 93 ? 4.030 44.363 20.312 1.00 69.62 93 GLY A O 1
ATOM 736 N N . ARG A 1 94 ? 3.741 45.997 18.780 1.00 62.66 94 ARG A N 1
ATOM 737 C CA . ARG A 1 94 ? 4.307 47.114 19.567 1.00 62.66 94 ARG A CA 1
ATOM 738 C C . ARG A 1 94 ? 3.246 47.920 20.334 1.00 62.66 94 ARG A C 1
ATOM 740 O O . ARG A 1 94 ? 3.586 48.921 20.953 1.00 62.66 94 ARG A O 1
ATOM 747 N N . ALA A 1 95 ? 1.975 47.524 20.273 1.00 73.25 95 ALA A N 1
ATOM 748 C CA . ALA A 1 95 ? 0.899 48.243 20.946 1.00 73.25 95 ALA A CA 1
ATOM 749 C C . ALA A 1 95 ? 1.007 48.074 22.469 1.00 73.25 95 ALA A C 1
ATOM 751 O O . ALA A 1 95 ? 1.055 46.949 22.956 1.00 73.25 95 ALA A O 1
ATOM 752 N N . ALA A 1 96 ? 1.007 49.178 23.221 1.00 77.75 96 ALA A N 1
ATOM 753 C CA . ALA A 1 96 ? 1.017 49.149 24.687 1.00 77.75 96 ALA A CA 1
ATOM 754 C C . ALA A 1 96 ? -0.378 48.893 25.294 1.00 77.75 96 ALA A C 1
ATOM 756 O O . ALA A 1 96 ? -0.495 48.479 26.448 1.00 77.75 96 ALA A O 1
ATOM 757 N N . ARG A 1 97 ? -1.447 49.129 24.521 1.00 85.88 97 ARG A N 1
ATOM 758 C CA . ARG A 1 97 ? -2.847 49.056 24.960 1.00 85.88 97 ARG A CA 1
ATOM 759 C C . ARG A 1 97 ? -3.681 48.185 24.017 1.00 85.88 97 ARG A C 1
ATOM 761 O O . ARG A 1 97 ? -3.402 48.103 22.823 1.00 85.88 97 ARG A O 1
ATOM 768 N N . CYS A 1 98 ? -4.685 47.498 24.559 1.00 88.88 98 CYS A N 1
ATOM 769 C CA . CYS A 1 98 ? -5.652 46.738 23.765 1.00 88.88 98 CYS A CA 1
ATOM 770 C C . CYS A 1 98 ? -6.693 47.670 23.146 1.00 88.88 98 CYS A C 1
ATOM 772 O O . CYS A 1 98 ? -6.844 48.796 23.610 1.00 88.88 98 CYS A O 1
ATOM 774 N N . VAL A 1 99 ? -7.458 47.171 22.171 1.00 90.06 99 VAL A N 1
ATOM 775 C CA . VAL A 1 99 ? -8.485 47.968 21.479 1.00 90.06 99 VAL A CA 1
ATOM 776 C C . VAL A 1 99 ? -9.468 48.641 22.452 1.00 90.06 99 VAL A C 1
ATOM 778 O O . VAL A 1 99 ? -9.771 49.807 22.292 1.00 90.06 99 VAL A O 1
ATOM 781 N N . PHE A 1 100 ? -9.859 47.985 23.551 1.00 92.25 100 PHE A N 1
ATOM 782 C CA . PHE A 1 100 ? -10.775 48.561 24.553 1.00 92.25 100 PHE A CA 1
ATOM 783 C C . PHE A 1 100 ? -10.145 49.606 25.487 1.00 92.25 100 PHE A C 1
ATOM 785 O O . PHE A 1 100 ? -10.849 50.249 26.253 1.00 92.25 100 PHE A O 1
ATOM 792 N N . CYS A 1 101 ? -8.823 49.773 25.443 1.00 90.44 101 CYS A N 1
ATOM 793 C CA . CYS A 1 101 ? -8.090 50.819 26.162 1.00 90.44 101 CYS A CA 1
ATOM 794 C C . CYS A 1 101 ? -7.526 51.880 25.195 1.00 90.44 101 CYS A C 1
ATOM 796 O O . CYS A 1 101 ? -6.635 52.638 25.580 1.00 90.44 101 CYS A O 1
ATOM 798 N N . ARG A 1 102 ? -7.990 51.885 23.936 1.00 89.38 102 ARG A N 1
ATOM 799 C CA . ARG A 1 102 ? -7.606 52.821 22.872 1.00 89.38 102 ARG A CA 1
ATOM 800 C C . ARG A 1 102 ? -8.867 53.354 22.190 1.00 89.38 102 ARG A C 1
ATOM 802 O O . ARG A 1 102 ? -9.283 52.779 21.182 1.00 89.38 102 ARG A O 1
ATOM 809 N N . PRO A 1 103 ? -9.508 54.396 22.746 1.00 87.81 103 PRO A N 1
ATOM 810 C CA . PRO A 1 103 ? -10.700 54.997 22.150 1.00 87.81 103 PRO A CA 1
ATOM 811 C C . PRO A 1 103 ? -10.496 55.354 20.673 1.00 87.81 103 PRO A C 1
ATOM 813 O O . PRO A 1 103 ? -11.376 55.102 19.857 1.00 87.81 103 PRO A O 1
ATOM 816 N N . GLU A 1 104 ? -9.293 55.810 20.312 1.00 87.50 104 GLU A N 1
ATOM 817 C CA . GLU A 1 104 ? -8.920 56.177 18.946 1.00 87.50 104 GLU A CA 1
ATOM 818 C C . GLU A 1 104 ? -8.951 55.010 17.941 1.00 87.50 104 GLU A C 1
ATOM 820 O O . GLU A 1 104 ? -9.166 55.236 16.755 1.00 87.50 104 GLU A O 1
ATOM 825 N N . ASP A 1 105 ? -8.782 53.766 18.402 1.00 88.62 105 ASP A N 1
ATOM 826 C CA . ASP A 1 105 ? -8.920 52.571 17.560 1.00 88.62 105 ASP A CA 1
ATOM 827 C C . ASP A 1 105 ? -10.334 51.970 17.660 1.00 88.62 105 ASP A C 1
ATOM 829 O O . ASP A 1 105 ? -10.847 51.409 16.694 1.00 88.62 105 ASP A O 1
ATOM 833 N N . LEU A 1 106 ? -10.953 52.027 18.846 1.00 91.50 106 LEU A N 1
ATOM 834 C CA . LEU A 1 106 ? -12.237 51.379 19.123 1.00 91.50 106 LEU A CA 1
ATOM 835 C C . LEU A 1 106 ? -13.415 52.114 18.489 1.00 91.50 106 LEU A C 1
ATOM 837 O O . LEU A 1 106 ? -14.324 51.459 17.981 1.00 91.50 106 LEU A O 1
ATOM 841 N N . TRP A 1 107 ? -13.430 53.445 18.554 1.00 93.25 107 TRP A N 1
ATOM 842 C CA . TRP A 1 107 ? -14.564 54.239 18.083 1.00 93.25 107 TRP A CA 1
ATOM 843 C C . TRP A 1 107 ? -14.783 54.114 16.573 1.00 93.25 107 TRP A C 1
ATOM 845 O O . TRP A 1 107 ? -15.909 53.782 16.209 1.00 93.25 107 TRP A O 1
ATOM 855 N N . PRO A 1 108 ? -13.751 54.196 15.705 1.00 92.31 108 PRO A N 1
ATOM 856 C CA . PRO A 1 108 ? -13.933 53.942 14.274 1.00 92.31 108 PRO A CA 1
ATOM 857 C C . PRO A 1 108 ? -14.498 52.544 13.985 1.00 92.31 108 PRO A C 1
ATOM 859 O O . PRO A 1 108 ? -15.365 52.379 13.134 1.00 92.31 108 PRO A O 1
ATOM 862 N N . MET A 1 109 ? -14.086 51.522 14.749 1.00 90.75 109 MET A N 1
ATOM 863 C CA . MET A 1 109 ? -14.643 50.168 14.609 1.00 90.75 109 MET A CA 1
ATOM 864 C C . MET A 1 109 ? -16.123 50.080 15.005 1.00 90.75 109 MET A C 1
ATOM 866 O O . MET A 1 109 ? -16.783 49.102 14.669 1.00 90.75 109 MET A O 1
ATOM 870 N N . CYS A 1 110 ? -16.654 51.045 15.753 1.00 91.75 110 CYS A N 1
ATOM 871 C CA . CYS A 1 110 ? -18.062 51.075 16.139 1.00 91.75 110 CYS A CA 1
ATOM 872 C C . CYS A 1 110 ? -18.946 51.792 15.108 1.00 91.75 110 CYS A C 1
ATOM 874 O O . CYS A 1 110 ? -20.166 51.737 15.248 1.00 91.75 110 CYS A O 1
ATOM 876 N N . GLU A 1 111 ? -18.371 52.426 14.083 1.00 89.56 111 GLU A N 1
ATOM 877 C CA . GLU A 1 111 ? -19.122 53.159 13.058 1.00 89.56 111 GLU A CA 1
ATOM 878 C C . GLU A 1 111 ? -19.625 52.231 11.940 1.00 89.56 111 GLU A C 1
ATOM 880 O O . GLU A 1 111 ? -20.779 52.343 11.519 1.00 89.56 111 GLU A O 1
ATOM 885 N N . ASP A 1 112 ? -18.817 51.254 11.511 1.00 88.62 112 ASP A N 1
ATOM 886 C CA . ASP A 1 112 ? -19.165 50.324 10.428 1.00 88.62 112 ASP A CA 1
ATOM 887 C C . ASP A 1 112 ? -19.586 48.917 10.910 1.00 88.62 112 ASP A C 1
ATOM 889 O O . ASP A 1 112 ? -19.195 48.426 11.972 1.00 88.62 112 ASP A O 1
ATOM 893 N N . GLU A 1 113 ? -20.394 48.220 10.103 1.00 83.00 113 GLU A N 1
ATOM 894 C CA . GLU A 1 113 ? -20.937 46.896 10.447 1.00 83.00 113 GLU A CA 1
ATOM 895 C C . GLU A 1 113 ? -19.877 45.785 10.575 1.00 83.00 113 GLU A C 1
ATOM 897 O O . GLU A 1 113 ? -20.074 44.815 11.316 1.00 83.00 113 GLU A O 1
ATOM 902 N N . ALA A 1 114 ? -18.752 45.875 9.860 1.00 82.25 114 ALA A N 1
ATOM 903 C CA . ALA A 1 114 ? -17.682 44.886 9.959 1.00 82.25 114 ALA A CA 1
ATOM 904 C C . ALA A 1 114 ? -16.907 45.055 11.275 1.00 82.25 114 ALA A C 1
ATOM 906 O O . ALA A 1 114 ? -16.677 44.063 11.980 1.00 82.25 114 ALA A O 1
ATOM 907 N N . GLY A 1 115 ? -16.589 46.297 11.639 1.00 87.75 115 GLY A N 1
ATOM 908 C CA . GLY A 1 115 ? -15.984 46.660 12.914 1.00 87.75 115 GLY A CA 1
ATOM 909 C C . GLY A 1 115 ? -16.876 46.284 14.100 1.00 87.75 115 GLY A C 1
ATOM 910 O O . GLY A 1 115 ? -16.419 45.584 15.013 1.00 87.75 115 GLY A O 1
ATOM 911 N N . LYS A 1 116 ? -18.179 46.603 14.042 1.00 91.06 116 LYS A N 1
ATOM 912 C CA . LYS A 1 116 ? -19.155 46.221 15.078 1.00 91.06 116 LYS A CA 1
ATOM 913 C C . LYS A 1 116 ? -19.183 44.709 15.297 1.00 91.06 116 LYS A C 1
ATOM 915 O O . LYS A 1 116 ? -19.123 44.234 16.432 1.00 91.06 116 LYS A O 1
ATOM 920 N N . ARG A 1 117 ? -19.179 43.900 14.232 1.00 84.38 117 ARG A N 1
ATOM 921 C CA . ARG A 1 117 ? -19.104 42.429 14.363 1.00 84.38 117 ARG A CA 1
ATOM 922 C C . ARG A 1 117 ? -17.818 41.962 15.038 1.00 84.38 117 ARG A C 1
ATOM 924 O O . ARG A 1 117 ? -17.851 41.003 15.818 1.00 84.38 117 ARG A O 1
ATOM 931 N N . GLU A 1 118 ? -16.689 42.604 14.751 1.00 87.12 118 GLU A N 1
ATOM 932 C CA . GLU A 1 118 ? -15.415 42.265 15.379 1.00 87.12 118 GLU A CA 1
ATOM 933 C C . GLU A 1 118 ? -15.423 42.586 16.883 1.00 87.12 118 GLU A C 1
ATOM 935 O O . GLU A 1 118 ? -15.053 41.726 17.696 1.00 87.12 118 GLU A O 1
ATOM 940 N N . VAL A 1 119 ? -15.888 43.781 17.260 1.00 91.88 119 VAL A N 1
ATOM 941 C CA . VAL A 1 119 ? -16.022 44.224 18.657 1.00 91.88 119 VAL A CA 1
ATOM 942 C C . VAL A 1 119 ? -16.972 43.301 19.428 1.00 91.88 119 VAL A C 1
ATOM 944 O O . VAL A 1 119 ? -16.593 42.773 20.478 1.00 91.88 119 VAL A O 1
ATOM 947 N N . LEU A 1 120 ? -18.141 42.979 18.862 1.00 90.75 120 LEU A N 1
ATOM 948 C CA . LEU A 1 120 ? -19.112 42.044 19.445 1.00 90.75 120 LEU A CA 1
ATOM 949 C C . LEU A 1 120 ? -18.496 40.656 19.685 1.00 90.75 120 LEU A C 1
ATOM 951 O O . LEU A 1 120 ? -18.693 40.033 20.733 1.00 90.75 120 LEU A O 1
ATOM 955 N N . GLY A 1 121 ? -17.697 40.169 18.732 1.00 84.25 121 GLY A N 1
ATOM 956 C CA . GLY A 1 121 ? -16.969 38.911 18.867 1.00 84.25 121 GLY A CA 1
ATOM 957 C C . GLY A 1 121 ? -15.956 38.917 20.016 1.00 84.25 121 GLY A C 1
ATOM 958 O O . GLY A 1 121 ? -15.764 37.881 20.659 1.00 84.25 121 GLY A O 1
ATOM 959 N N . LYS A 1 122 ? -15.302 40.055 20.287 1.00 88.81 122 LYS A N 1
ATOM 960 C CA . LYS A 1 122 ? -14.390 40.208 21.433 1.00 88.81 122 LYS A CA 1
ATOM 961 C C . LYS A 1 122 ? -15.167 40.268 22.753 1.00 88.81 122 LYS A C 1
ATOM 963 O O . LYS A 1 122 ? -14.811 39.516 23.657 1.00 88.81 122 LYS A O 1
ATOM 968 N N . LEU A 1 123 ? -16.252 41.045 22.830 1.00 89.50 123 LEU A N 1
ATOM 969 C CA . LEU A 1 123 ? -17.107 41.163 24.023 1.00 89.50 123 LEU A CA 1
ATOM 970 C C . LEU A 1 123 ? -17.644 39.805 24.501 1.00 89.50 123 LEU A C 1
ATOM 972 O O . LEU A 1 123 ? -17.599 39.506 25.692 1.00 89.50 123 LEU A O 1
ATOM 976 N N . ARG A 1 124 ? -18.066 38.922 23.585 1.00 85.19 124 ARG A N 1
ATOM 977 C CA . ARG A 1 124 ? -18.564 37.578 23.945 1.00 85.19 124 ARG A CA 1
ATOM 978 C C . ARG A 1 124 ? -17.532 36.660 24.596 1.00 85.19 124 ARG A C 1
ATOM 980 O O . ARG A 1 124 ? -17.920 35.743 25.314 1.00 85.19 124 ARG A O 1
ATOM 987 N N . ARG A 1 125 ? -16.240 36.875 24.332 1.00 80.44 125 ARG A N 1
ATOM 988 C CA . ARG A 1 125 ? -15.143 36.085 24.919 1.00 80.44 125 ARG A CA 1
ATOM 989 C C . ARG A 1 125 ? -14.650 36.649 26.252 1.00 80.44 125 ARG A C 1
ATOM 991 O O . ARG A 1 125 ? -13.917 35.963 26.952 1.00 80.44 125 ARG A O 1
ATOM 998 N N . MET A 1 126 ? -15.029 37.878 26.596 1.00 85.12 126 MET A N 1
ATOM 999 C CA . MET A 1 126 ? -14.680 38.483 27.880 1.00 85.12 126 MET A CA 1
ATOM 1000 C C . MET A 1 126 ? -15.485 37.880 29.029 1.00 85.12 126 MET A C 1
ATOM 1002 O O . MET A 1 126 ? -16.617 37.413 28.836 1.00 85.12 126 MET A O 1
ATOM 1006 N N . SER A 1 127 ? -14.915 37.967 30.235 1.00 83.44 127 SER A N 1
ATOM 1007 C CA . SER A 1 127 ? -15.644 37.744 31.485 1.00 83.44 127 SER A CA 1
ATOM 1008 C C . SER A 1 127 ? -16.838 38.699 31.602 1.00 83.44 127 SER A C 1
ATOM 1010 O O . SER A 1 127 ? -16.854 39.762 30.979 1.00 83.44 127 SER A O 1
ATOM 1012 N N . ALA A 1 128 ? -17.839 38.332 32.408 1.00 82.19 128 ALA A N 1
ATOM 1013 C CA . ALA A 1 128 ? -19.021 39.168 32.622 1.00 82.19 128 ALA A CA 1
ATOM 1014 C C . ALA A 1 128 ? -18.637 40.580 33.103 1.00 82.19 128 ALA A C 1
ATOM 1016 O O . ALA A 1 128 ? -19.053 41.561 32.498 1.00 82.19 128 ALA A O 1
ATOM 1017 N N . ALA A 1 129 ? -17.738 40.673 34.090 1.00 82.25 129 ALA A N 1
ATOM 1018 C CA . ALA A 1 129 ? -17.248 41.947 34.617 1.00 82.25 129 ALA A CA 1
ATOM 1019 C C . ALA A 1 129 ? -16.508 42.795 33.564 1.00 82.25 129 ALA A C 1
ATOM 1021 O O . ALA A 1 129 ? -16.763 43.989 33.438 1.00 82.25 129 ALA A O 1
ATOM 1022 N N . GLY A 1 130 ? -15.622 42.182 32.766 1.00 86.31 130 GLY A N 1
ATOM 1023 C CA . GLY A 1 130 ? -14.908 42.899 31.702 1.00 86.31 130 GLY A CA 1
ATOM 1024 C C . GLY A 1 130 ? -15.840 43.363 30.580 1.00 86.31 130 GLY A C 1
ATOM 1025 O O . GLY A 1 130 ? -15.626 44.418 29.991 1.00 86.31 130 GLY A O 1
ATOM 1026 N N . ARG A 1 131 ? -16.901 42.596 30.308 1.00 90.50 131 ARG A N 1
ATOM 1027 C CA . ARG A 1 131 ? -17.909 42.921 29.298 1.00 90.50 131 ARG A CA 1
ATOM 1028 C C . ARG A 1 131 ? -18.792 44.090 29.718 1.00 90.50 131 ARG A C 1
ATOM 1030 O O . ARG A 1 131 ? -18.948 44.999 28.912 1.00 90.50 131 ARG A O 1
ATOM 1037 N N . SER A 1 132 ? -19.323 44.083 30.943 1.00 87.50 132 SER A N 1
ATOM 1038 C CA . SER A 1 132 ? -20.114 45.203 31.475 1.00 87.50 132 SER A CA 1
ATOM 1039 C C . SER A 1 132 ? -19.305 46.493 31.442 1.00 87.50 132 SER A C 1
ATOM 1041 O O . SER A 1 132 ? -19.730 47.474 30.845 1.00 87.50 132 SER A O 1
ATOM 1043 N N . ARG A 1 133 ? -18.057 46.441 31.920 1.00 87.75 133 ARG A N 1
ATOM 1044 C CA . ARG A 1 133 ? -17.163 47.599 31.901 1.00 87.75 133 ARG A CA 1
ATOM 1045 C C . ARG A 1 133 ? -16.857 48.111 30.491 1.00 87.75 133 ARG A C 1
ATOM 1047 O O . ARG A 1 133 ? -16.795 49.312 30.266 1.00 87.75 133 ARG A O 1
ATOM 1054 N N . ALA A 1 134 ? -16.656 47.216 29.522 1.00 90.25 134 ALA A N 1
ATOM 1055 C CA . ALA A 1 134 ? -16.432 47.623 28.136 1.00 90.25 134 ALA A CA 1
ATOM 1056 C C . ALA A 1 134 ? -17.671 48.302 27.526 1.00 90.25 134 ALA A C 1
ATOM 1058 O O . ALA A 1 134 ? -17.518 49.265 26.777 1.00 90.25 134 ALA A O 1
ATOM 1059 N N . LEU A 1 135 ? -18.872 47.809 27.849 1.00 90.69 135 LEU A N 1
ATOM 1060 C CA . LEU A 1 135 ? -20.140 48.385 27.396 1.00 90.69 135 LEU A CA 1
ATOM 1061 C C . LEU A 1 135 ? -20.404 49.753 28.020 1.00 90.69 135 LEU A C 1
ATOM 1063 O O . LEU A 1 135 ? -20.792 50.654 27.294 1.00 90.69 135 LEU A O 1
ATOM 1067 N N . GLU A 1 136 ? -20.182 49.897 29.324 1.00 87.94 136 GLU A N 1
ATOM 1068 C CA . GLU A 1 136 ? -20.542 51.101 30.081 1.00 87.94 136 GLU A CA 1
ATOM 1069 C C . GLU A 1 136 ? -19.497 52.217 29.943 1.00 87.94 136 GLU A C 1
ATOM 1071 O O . GLU A 1 136 ? -19.861 53.379 29.785 1.00 87.94 136 GLU A O 1
ATOM 1076 N N . GLU A 1 137 ? -18.201 51.879 29.961 1.00 88.25 137 GLU A N 1
ATOM 1077 C CA . GLU A 1 137 ? -17.127 52.878 30.083 1.00 88.25 137 GLU A CA 1
ATOM 1078 C C . GLU A 1 137 ? -16.291 53.087 28.813 1.00 88.25 137 GLU A C 1
ATOM 1080 O O . GLU A 1 137 ? -15.562 54.074 28.726 1.00 88.25 137 GLU A O 1
ATOM 1085 N N . ARG A 1 138 ? -16.281 52.140 27.862 1.00 90.06 138 ARG A N 1
ATOM 1086 C CA . ARG A 1 138 ? -15.327 52.180 26.727 1.00 90.06 138 ARG A CA 1
ATOM 1087 C C . ARG A 1 138 ? -15.986 52.383 25.375 1.00 90.06 138 ARG A C 1
ATOM 1089 O O . ARG A 1 138 ? -15.386 53.006 24.501 1.00 90.06 138 ARG A O 1
ATOM 1096 N N . LEU A 1 139 ? -17.180 51.836 25.182 1.00 91.81 139 LEU A N 1
ATOM 1097 C CA . LEU A 1 139 ? -17.915 51.986 23.933 1.00 91.81 139 LEU A CA 1
ATOM 1098 C C . LEU A 1 139 ? -18.597 53.360 23.849 1.00 91.81 139 LEU A C 1
ATOM 1100 O O . LEU A 1 139 ? -19.107 53.836 24.866 1.00 91.81 139 LEU A O 1
ATOM 1104 N N . PRO A 1 140 ? -18.634 53.978 22.652 1.00 91.19 140 PRO A N 1
ATOM 1105 C CA . PRO A 1 140 ? -19.330 55.244 22.450 1.00 91.19 140 PRO A CA 1
ATOM 1106 C C . PRO A 1 140 ? -20.826 55.058 22.724 1.00 91.19 140 PRO A C 1
ATOM 1108 O O . PRO A 1 140 ? -21.382 54.003 22.395 1.00 91.19 140 PRO A O 1
ATOM 1111 N N . LEU A 1 141 ? -21.458 56.056 23.351 1.00 88.25 141 LEU A N 1
ATOM 1112 C CA . LEU A 1 141 ? -22.841 55.992 23.852 1.00 88.25 141 LEU A CA 1
ATOM 1113 C C . LEU A 1 141 ? -23.825 55.544 22.763 1.00 88.25 141 LEU A C 1
ATOM 1115 O O . LEU A 1 141 ? -24.705 54.720 23.007 1.00 88.25 141 LEU A O 1
ATOM 1119 N N . GLU A 1 142 ? -23.609 56.011 21.538 1.00 88.88 142 GLU A N 1
ATOM 1120 C CA . GLU A 1 142 ? -24.420 55.730 20.356 1.00 88.88 142 GLU A CA 1
ATOM 1121 C C . GLU A 1 142 ? -24.370 54.248 19.945 1.00 88.88 142 GLU A C 1
ATOM 1123 O O . GLU A 1 142 ? -25.316 53.732 19.348 1.00 88.88 142 GLU A O 1
ATOM 1128 N N . ALA A 1 143 ? -23.288 53.535 20.275 1.00 89.50 143 ALA A N 1
ATOM 1129 C CA . ALA A 1 143 ? -23.106 52.126 19.933 1.00 89.50 143 ALA A CA 1
ATOM 1130 C C . ALA A 1 143 ? -23.488 51.162 21.071 1.00 89.50 143 ALA A C 1
ATOM 1132 O O . ALA A 1 143 ? -23.646 49.963 20.823 1.00 89.50 143 ALA A O 1
ATOM 1133 N N . GLN A 1 144 ? -23.653 51.643 22.309 1.00 91.06 144 GLN A N 1
ATOM 1134 C CA . GLN A 1 144 ? -23.909 50.783 23.474 1.00 91.06 144 GLN A CA 1
ATOM 1135 C C . GLN A 1 144 ? -25.198 49.963 23.320 1.00 91.06 144 GLN A C 1
ATOM 1137 O O . GLN A 1 144 ? -25.175 48.750 23.546 1.00 91.06 144 GLN A O 1
ATOM 1142 N N . ALA A 1 145 ? -26.284 50.590 22.853 1.00 88.38 145 ALA A N 1
ATOM 1143 C CA . ALA A 1 145 ? -27.573 49.926 22.636 1.00 88.38 145 ALA A CA 1
ATOM 1144 C C . ALA A 1 145 ? -27.462 48.752 21.645 1.00 88.38 145 ALA A C 1
ATOM 1146 O O . ALA A 1 145 ? -27.938 47.651 21.927 1.00 88.38 145 ALA A O 1
ATOM 1147 N N . TYR A 1 146 ? -26.738 48.950 20.535 1.00 91.31 146 TYR A N 1
ATOM 1148 C CA . TYR A 1 146 ? -26.486 47.903 19.541 1.00 91.31 146 TYR A CA 1
ATOM 1149 C C . TYR A 1 146 ? -25.802 46.685 20.173 1.00 91.31 146 TYR A C 1
ATOM 1151 O O . TYR A 1 146 ? -26.252 45.549 20.005 1.00 91.31 146 TYR A O 1
ATOM 1159 N N . PHE A 1 147 ? -24.715 46.899 20.922 1.00 92.19 147 PHE A N 1
ATOM 1160 C CA . PHE A 1 147 ? -23.966 45.793 21.515 1.00 92.19 147 PHE A CA 1
ATOM 1161 C C . PHE A 1 147 ? -24.738 45.097 22.639 1.00 92.19 147 PHE A C 1
ATOM 1163 O O . PHE A 1 147 ? -24.646 43.874 22.743 1.00 92.19 147 PHE A O 1
ATOM 1170 N N . GLN A 1 148 ? -25.508 45.829 23.449 1.00 89.50 148 GLN A N 1
ATOM 1171 C CA . GLN A 1 148 ? -26.345 45.251 24.506 1.00 89.50 148 GLN A CA 1
ATOM 1172 C C . GLN A 1 148 ? -27.419 44.318 23.933 1.00 89.50 148 GLN A C 1
ATOM 1174 O O . GLN A 1 148 ? -27.526 43.174 24.377 1.00 89.50 148 GLN A O 1
ATOM 1179 N N . GLU A 1 149 ? -28.139 44.756 22.899 1.00 87.81 149 GLU A N 1
ATOM 1180 C CA . GLU A 1 149 ? -29.148 43.945 22.208 1.00 87.81 149 GLU A CA 1
ATOM 1181 C C . GLU A 1 149 ? -28.518 42.688 21.578 1.00 87.81 149 GLU A C 1
ATOM 1183 O O . GLU A 1 149 ? -28.942 41.552 21.809 1.00 87.81 149 GLU A O 1
ATOM 1188 N N . HIS A 1 150 ? -27.417 42.859 20.842 1.00 86.31 150 HIS A N 1
ATOM 1189 C CA . HIS A 1 150 ? -26.797 41.770 20.083 1.00 86.31 150 HIS A CA 1
ATOM 1190 C C . HIS A 1 150 ? -25.989 40.791 20.950 1.00 86.31 150 HIS A C 1
ATOM 1192 O O . HIS A 1 150 ? -25.642 39.693 20.496 1.00 86.31 150 HIS A O 1
ATOM 1198 N N . LEU A 1 151 ? -25.675 41.141 22.200 1.00 86.19 151 LEU A N 1
ATOM 1199 C CA . LEU A 1 151 ? -25.067 40.221 23.164 1.00 86.19 151 LEU A CA 1
ATOM 1200 C C . LEU A 1 151 ? -26.070 39.225 23.754 1.00 86.19 151 LEU A C 1
ATOM 1202 O O . LEU A 1 151 ? -25.640 38.138 24.142 1.00 86.19 151 LEU A O 1
ATOM 1206 N N . GLN A 1 152 ? -27.361 39.571 23.789 1.00 80.12 152 GLN A N 1
ATOM 1207 C CA . GLN A 1 152 ? -28.437 38.689 24.254 1.00 80.12 152 GLN A CA 1
ATOM 1208 C C . GLN A 1 152 ? -28.882 37.692 23.171 1.00 80.12 152 GLN A C 1
ATOM 1210 O O . GLN A 1 152 ? -29.341 36.595 23.484 1.00 80.12 152 GLN A O 1
ATOM 1215 N N . GLY A 1 153 ? -28.693 38.033 21.892 1.00 71.88 153 GLY A N 1
ATOM 1216 C CA . GLY A 1 153 ? -28.986 37.139 20.772 1.00 71.88 153 GLY A CA 1
ATOM 1217 C C . GLY A 1 153 ? -28.010 35.952 20.647 1.00 71.88 153 GLY A C 1
ATOM 1218 O O . GLY A 1 153 ? -26.826 36.071 21.000 1.00 71.88 153 GLY A O 1
ATOM 1219 N N . PRO A 1 154 ? -28.455 34.802 20.089 1.00 56.97 154 PRO A N 1
ATOM 1220 C CA . PRO A 1 154 ? -27.569 33.685 19.775 1.00 56.97 154 PRO A CA 1
ATOM 1221 C C . PRO A 1 154 ? -26.439 34.180 18.873 1.00 56.97 154 PRO A C 1
ATOM 1223 O O . PRO A 1 154 ? -26.657 34.994 17.975 1.00 56.97 154 PRO A O 1
ATOM 1226 N N . ALA A 1 155 ? -25.211 33.714 19.115 1.00 52.97 155 ALA A N 1
ATOM 1227 C CA . ALA A 1 155 ? -24.071 34.183 18.343 1.00 52.97 155 ALA A CA 1
ATOM 1228 C C . ALA A 1 155 ? -24.354 34.008 16.838 1.00 52.97 155 ALA A C 1
ATOM 1230 O O . ALA A 1 155 ? -24.583 32.861 16.440 1.00 52.97 155 ALA A O 1
ATOM 1231 N N . PRO A 1 156 ? -24.350 35.070 15.990 1.00 47.53 156 PRO A N 1
ATOM 1232 C CA . PRO A 1 156 ? -24.375 34.921 14.551 1.00 47.53 156 PRO A CA 1
ATOM 1233 C C . PRO A 1 156 ? -23.350 33.866 14.196 1.00 47.53 156 PRO A C 1
ATOM 1235 O O . PRO A 1 156 ? -22.148 34.035 14.441 1.00 47.53 156 PRO A O 1
ATOM 1238 N N . LYS A 1 157 ? -23.853 32.744 13.670 1.00 45.81 157 LYS A N 1
ATOM 1239 C CA . LYS A 1 157 ? -23.027 31.761 12.987 1.00 45.81 157 LYS A CA 1
ATOM 1240 C C . LYS A 1 157 ? -22.189 32.604 12.045 1.00 45.81 157 LYS A C 1
ATOM 1242 O O . LYS A 1 157 ? -22.760 33.289 11.196 1.00 45.81 157 LYS A O 1
ATOM 1247 N N . ARG A 1 158 ? -20.862 32.644 12.252 1.00 41.47 158 ARG A N 1
ATOM 1248 C CA . ARG A 1 158 ? -19.950 33.263 11.279 1.00 41.47 158 ARG A CA 1
ATOM 1249 C C . ARG A 1 158 ? -20.473 32.801 9.930 1.00 41.47 158 ARG A C 1
ATOM 1251 O O . ARG A 1 158 ? -20.691 31.596 9.784 1.00 41.47 158 ARG A O 1
ATOM 1258 N N . ALA A 1 159 ? -20.732 33.724 9.004 1.00 40.25 159 ALA A N 1
ATOM 1259 C CA . ALA A 1 159 ? -20.864 33.356 7.609 1.00 40.25 159 ALA A CA 1
ATOM 1260 C C . ALA A 1 159 ? -19.575 32.593 7.305 1.00 40.25 159 ALA A C 1
ATOM 1262 O O . ALA A 1 159 ? -18.501 33.183 7.189 1.00 40.25 159 ALA A O 1
ATOM 1263 N N . ALA A 1 160 ? -19.649 31.266 7.400 1.00 41.59 160 ALA A N 1
ATOM 1264 C CA . ALA A 1 160 ? -18.524 30.386 7.219 1.00 41.59 160 ALA A CA 1
ATOM 1265 C C . ALA A 1 160 ? -18.147 30.639 5.775 1.00 41.59 160 ALA A C 1
ATOM 1267 O O . ALA A 1 160 ? -18.942 30.309 4.895 1.00 41.59 160 ALA A O 1
ATOM 1268 N N . GLY A 1 161 ? -17.037 31.353 5.556 1.00 39.19 161 GLY A N 1
ATOM 1269 C CA . GLY A 1 161 ? -16.643 31.823 4.234 1.00 39.19 161 GLY A CA 1
ATOM 1270 C C . GLY A 1 161 ? -16.806 30.676 3.258 1.00 39.19 161 GLY A C 1
ATOM 1271 O O . GLY A 1 161 ? -16.122 29.678 3.438 1.00 39.19 161 GLY A O 1
ATOM 1272 N N . ARG A 1 162 ? -17.811 30.779 2.369 1.00 40.38 162 ARG A N 1
ATOM 1273 C CA . ARG A 1 162 ? -18.319 29.717 1.480 1.00 40.38 162 ARG A CA 1
ATOM 1274 C C . ARG A 1 162 ? -17.798 28.330 1.865 1.00 40.38 162 ARG A C 1
ATOM 1276 O O . ARG A 1 162 ? -17.007 27.734 1.134 1.00 40.38 162 ARG A O 1
ATOM 1283 N N . GLY A 1 163 ? -18.184 27.844 3.046 1.00 44.03 163 GLY A N 1
ATOM 1284 C CA . GLY A 1 163 ? -17.806 26.509 3.487 1.00 44.03 163 GLY A CA 1
ATOM 1285 C C . GLY A 1 163 ? -18.470 25.528 2.537 1.00 44.03 163 GLY A C 1
ATOM 1286 O O . GLY A 1 163 ? -19.653 25.247 2.695 1.00 44.03 163 GLY A O 1
ATOM 1287 N N . ARG A 1 164 ? -17.751 25.097 1.489 1.00 60.50 164 ARG A N 1
ATOM 1288 C CA . ARG A 1 164 ? -18.263 24.157 0.484 1.00 60.50 164 ARG A CA 1
ATOM 1289 C C . ARG A 1 164 ? -18.897 22.986 1.231 1.00 60.50 164 ARG A C 1
ATOM 1291 O O . ARG A 1 164 ? -18.194 22.316 1.988 1.00 60.50 164 ARG A O 1
ATOM 1298 N N . ARG A 1 165 ? -20.201 22.789 1.010 1.00 83.00 165 ARG A N 1
ATOM 1299 C CA . ARG A 1 165 ? -21.006 21.688 1.549 1.00 83.00 165 ARG A CA 1
ATOM 1300 C C . ARG A 1 165 ? -20.207 20.371 1.465 1.00 83.00 165 ARG A C 1
ATOM 1302 O O . ARG A 1 165 ? -19.528 20.162 0.453 1.00 83.00 165 ARG A O 1
ATOM 1309 N N . PRO A 1 166 ? -20.230 19.515 2.505 1.00 84.69 166 PRO A N 1
ATOM 1310 C CA . PRO A 1 166 ? -19.653 18.180 2.399 1.00 84.69 166 PRO A CA 1
ATOM 1311 C C . PRO A 1 166 ? -20.319 17.418 1.243 1.00 84.69 166 PRO A C 1
ATOM 1313 O O . PRO A 1 166 ? -21.503 17.649 0.979 1.00 84.69 166 PRO A O 1
ATOM 1316 N N . PRO A 1 167 ? -19.575 16.552 0.537 1.00 92.25 167 PRO A N 1
ATOM 1317 C CA . PRO A 1 167 ? -20.153 15.771 -0.544 1.00 92.25 167 PRO A CA 1
ATOM 1318 C C . PRO A 1 167 ? -21.277 14.872 -0.019 1.00 92.25 167 PRO A C 1
ATOM 1320 O O . PRO A 1 167 ? -21.340 14.529 1.162 1.00 92.25 167 PRO A O 1
ATOM 1323 N N . THR A 1 168 ? -22.184 14.503 -0.904 1.00 93.94 168 THR A N 1
ATOM 1324 C CA . THR A 1 168 ? -23.165 13.440 -0.680 1.00 93.94 168 THR A CA 1
ATOM 1325 C C . THR A 1 168 ? -22.565 12.091 -1.059 1.00 93.94 168 THR A C 1
ATOM 1327 O O . THR A 1 168 ? -21.611 12.021 -1.835 1.00 93.94 168 THR A O 1
ATOM 1330 N N . VAL A 1 169 ? -23.128 11.000 -0.533 1.00 91.00 169 VAL A N 1
ATOM 1331 C CA . VAL A 1 169 ? -22.664 9.635 -0.837 1.00 91.00 169 VAL A CA 1
ATOM 1332 C C . VAL A 1 169 ? -22.733 9.349 -2.341 1.00 91.00 169 VAL A C 1
ATOM 1334 O O . VAL A 1 169 ? -21.823 8.741 -2.894 1.00 91.00 169 VAL A O 1
ATOM 1337 N N . GLN A 1 170 ? -23.770 9.851 -3.018 1.00 93.69 170 GLN A N 1
ATOM 1338 C CA . GLN A 1 170 ? -23.978 9.681 -4.457 1.00 93.69 170 GLN A CA 1
ATOM 1339 C C . GLN A 1 170 ? -22.930 10.419 -5.308 1.00 93.69 170 GLN A C 1
ATOM 1341 O O . GLN A 1 170 ? -22.654 10.007 -6.431 1.00 93.69 170 GLN A O 1
ATOM 1346 N N . GLU A 1 171 ? -22.327 11.492 -4.787 1.00 95.44 171 GLU A N 1
ATOM 1347 C CA . GLU A 1 171 ? -21.284 12.254 -5.486 1.00 95.44 171 GLU A CA 1
ATOM 1348 C C . GLU A 1 171 ? -19.896 11.602 -5.365 1.00 95.44 171 GLU A C 1
ATOM 1350 O O . GLU A 1 171 ? -19.042 11.825 -6.226 1.00 95.44 171 GLU A O 1
ATOM 1355 N N . LEU A 1 172 ? -19.652 10.792 -4.324 1.00 95.25 172 LEU A N 1
ATOM 1356 C CA . LEU A 1 172 ? -18.329 10.219 -4.038 1.00 95.25 172 LEU A CA 1
ATOM 1357 C C . LEU A 1 172 ? -17.720 9.435 -5.213 1.00 95.25 172 LEU A C 1
ATOM 1359 O O . LEU A 1 172 ? -16.550 9.694 -5.508 1.00 95.25 172 LEU A O 1
ATOM 1363 N N . PRO A 1 173 ? -18.449 8.546 -5.925 1.00 94.75 173 PRO A N 1
ATOM 1364 C CA . PRO A 1 173 ? -17.876 7.806 -7.049 1.00 94.75 173 PRO A CA 1
ATOM 1365 C C . PRO A 1 173 ? -17.365 8.733 -8.158 1.00 94.75 173 PRO A C 1
ATOM 1367 O O . PRO A 1 173 ? -16.249 8.575 -8.648 1.00 94.75 173 PRO A O 1
ATOM 1370 N N . ALA A 1 174 ? -18.144 9.756 -8.522 1.00 96.12 174 ALA A N 1
ATOM 1371 C CA . ALA A 1 174 ? -17.758 10.710 -9.559 1.00 96.12 174 ALA A CA 1
ATOM 1372 C C . ALA A 1 174 ? -16.560 11.573 -9.128 1.00 96.12 174 ALA A C 1
ATOM 1374 O O . ALA A 1 174 ? -15.649 11.813 -9.924 1.00 96.12 174 ALA A O 1
ATOM 1375 N N . LEU A 1 175 ? -16.531 12.005 -7.862 1.00 96.69 175 LEU A N 1
ATOM 1376 C CA . LEU A 1 175 ? -15.421 12.784 -7.313 1.00 96.69 175 LEU A CA 1
ATOM 1377 C C . LEU A 1 175 ? -14.123 11.970 -7.273 1.00 96.69 175 LEU A C 1
ATOM 1379 O O . LEU A 1 175 ? -13.070 12.486 -7.653 1.00 96.69 175 LEU A O 1
ATOM 1383 N N . TRP A 1 176 ? -14.187 10.705 -6.850 1.00 97.19 176 TRP A N 1
ATOM 1384 C CA . TRP A 1 176 ? -13.031 9.811 -6.866 1.00 97.19 176 TRP A CA 1
ATOM 1385 C C . TRP A 1 176 ? -12.568 9.506 -8.285 1.00 97.19 176 TRP A C 1
ATOM 1387 O O . TRP A 1 176 ? -11.374 9.602 -8.552 1.00 97.19 176 TRP A O 1
ATOM 1397 N N . LYS A 1 177 ? -13.483 9.242 -9.221 1.00 96.00 177 LYS A N 1
ATOM 1398 C CA . LYS A 1 177 ? -13.139 9.056 -10.636 1.00 96.00 177 LYS A CA 1
ATOM 1399 C C . LYS A 1 177 ? -12.392 10.265 -11.207 1.00 96.00 177 LYS A C 1
ATOM 1401 O O . LYS A 1 177 ? -11.396 10.094 -11.905 1.00 96.00 177 LYS A O 1
ATOM 1406 N N . GLY A 1 178 ? -12.832 11.483 -10.879 1.00 96.44 178 GLY A N 1
ATOM 1407 C CA . GLY A 1 178 ? -12.138 12.717 -11.261 1.00 96.44 178 GLY A CA 1
ATOM 1408 C C . GLY A 1 178 ? -10.753 12.843 -10.619 1.00 96.44 178 GLY A C 1
ATOM 1409 O O . GLY A 1 178 ? -9.784 13.156 -11.306 1.00 96.44 178 GLY A O 1
ATOM 1410 N N . ALA A 1 179 ? -10.640 12.541 -9.324 1.00 95.94 179 ALA A N 1
ATOM 1411 C CA . ALA A 1 179 ? -9.370 12.553 -8.599 1.00 95.94 179 ALA A CA 1
ATOM 1412 C C . ALA A 1 179 ? -8.365 11.539 -9.188 1.00 95.94 179 ALA A C 1
ATOM 1414 O O . ALA A 1 179 ? -7.207 11.866 -9.434 1.00 95.94 179 ALA A O 1
ATOM 1415 N N . LEU A 1 180 ? -8.816 10.322 -9.486 1.00 97.00 180 LEU A N 1
ATOM 1416 C CA . LEU A 1 180 ? -7.974 9.222 -9.957 1.00 97.00 180 LEU A CA 1
ATOM 1417 C C . LEU A 1 180 ? -7.672 9.287 -11.461 1.00 97.00 180 LEU A C 1
ATOM 1419 O O . LEU A 1 180 ? -6.823 8.535 -11.936 1.00 97.00 180 LEU A O 1
ATOM 1423 N N . ALA A 1 181 ? -8.301 10.181 -12.230 1.00 95.62 181 ALA A N 1
ATOM 1424 C CA . ALA A 1 181 ? -8.085 10.301 -13.677 1.00 95.62 181 ALA A CA 1
ATOM 1425 C C . ALA A 1 181 ? -6.614 10.567 -14.057 1.00 95.62 181 ALA A C 1
ATOM 1427 O O . ALA A 1 181 ? -6.143 10.106 -15.098 1.00 95.62 181 ALA A O 1
ATOM 1428 N N . ALA A 1 182 ? -5.874 11.267 -13.190 1.00 91.88 182 ALA A N 1
ATOM 1429 C CA . ALA A 1 182 ? -4.449 11.542 -13.372 1.00 91.88 182 ALA A CA 1
ATOM 1430 C C . ALA A 1 182 ? -3.538 10.345 -13.033 1.00 91.88 182 ALA A C 1
ATOM 1432 O O . ALA A 1 182 ? -2.353 10.382 -13.359 1.00 91.88 182 ALA A O 1
ATOM 1433 N N . ARG A 1 183 ? -4.061 9.295 -12.379 1.00 95.12 183 ARG A N 1
ATOM 1434 C CA . ARG A 1 183 ? -3.309 8.063 -12.115 1.00 95.12 183 ARG A CA 1
ATOM 1435 C C . ARG A 1 183 ? -3.357 7.165 -13.343 1.00 95.12 183 ARG A C 1
ATOM 1437 O O . ARG A 1 183 ? -4.424 6.652 -13.678 1.00 95.12 183 ARG A O 1
ATOM 1444 N N . GLN A 1 184 ? -2.237 6.985 -14.028 1.00 95.50 184 GLN A N 1
ATOM 1445 C CA . GLN A 1 184 ? -2.198 6.299 -15.321 1.00 95.50 184 GLN A CA 1
ATOM 1446 C C . GLN A 1 184 ? -0.963 5.410 -15.434 1.00 95.50 184 GLN A C 1
ATOM 1448 O O . GLN A 1 184 ? 0.080 5.694 -14.850 1.00 95.50 184 GLN A O 1
ATOM 1453 N N . ALA A 1 185 ? -1.088 4.323 -16.191 1.00 94.56 185 ALA A N 1
ATOM 1454 C CA . ALA A 1 185 ? 0.045 3.490 -16.566 1.00 94.56 185 ALA A CA 1
ATOM 1455 C C . ALA A 1 185 ? 0.670 4.030 -17.856 1.00 94.56 185 ALA A C 1
ATOM 1457 O O . ALA A 1 185 ? -0.050 4.404 -18.777 1.00 94.56 185 ALA A O 1
ATOM 1458 N N . ALA A 1 186 ? 1.998 3.995 -17.957 1.00 94.12 186 ALA A N 1
ATOM 1459 C CA . ALA A 1 186 ? 2.705 4.336 -19.194 1.00 94.12 186 ALA A CA 1
ATOM 1460 C C . ALA A 1 186 ? 2.687 3.206 -20.242 1.00 94.12 186 ALA A C 1
ATOM 1462 O O . ALA A 1 186 ? 3.274 3.337 -21.309 1.00 94.12 186 ALA A O 1
ATOM 1463 N N . SER A 1 187 ? 2.068 2.064 -19.935 1.00 91.62 187 SER A N 1
ATOM 1464 C CA . SER A 1 187 ? 2.024 0.895 -20.815 1.00 91.62 187 SER A CA 1
ATOM 1465 C C . SER A 1 187 ? 1.051 1.056 -21.975 1.00 91.62 187 SER A C 1
ATOM 1467 O O . SER A 1 187 ? 0.092 1.817 -21.877 1.00 91.62 187 SER A O 1
ATOM 1469 N N . ALA A 1 188 ? 1.235 0.249 -23.025 1.00 88.56 188 ALA A N 1
ATOM 1470 C CA . ALA A 1 188 ? 0.266 0.155 -24.116 1.00 88.56 188 ALA A CA 1
ATOM 1471 C C . ALA A 1 188 ? -1.160 -0.093 -23.584 1.00 88.56 188 ALA A C 1
ATOM 1473 O O . ALA A 1 188 ? -1.325 -0.883 -22.642 1.00 88.56 188 ALA A O 1
ATOM 1474 N N . PRO A 1 189 ? -2.196 0.506 -24.199 1.00 89.00 189 PRO A N 1
ATOM 1475 C CA . PRO A 1 189 ? -3.575 0.155 -23.905 1.00 89.00 189 PRO A CA 1
ATOM 1476 C C . PRO A 1 189 ? -3.801 -1.347 -24.073 1.00 89.00 189 PRO A C 1
ATOM 1478 O O . PRO A 1 189 ? -3.351 -1.965 -25.038 1.00 89.00 189 PRO A O 1
ATOM 1481 N N . ALA A 1 190 ? -4.531 -1.947 -23.137 1.00 89.25 190 ALA A N 1
ATOM 1482 C CA . ALA A 1 190 ? -4.819 -3.368 -23.213 1.00 89.25 190 ALA A CA 1
ATOM 1483 C C . ALA A 1 190 ? -5.682 -3.718 -24.436 1.00 89.25 190 ALA A C 1
ATOM 1485 O O . ALA A 1 190 ? -6.645 -3.010 -24.760 1.00 89.25 190 ALA A O 1
ATOM 1486 N N . SER A 1 191 ? -5.376 -4.858 -25.061 1.00 91.12 191 SER A N 1
ATOM 1487 C CA . SER A 1 191 ? -6.142 -5.392 -26.188 1.00 91.12 191 SER A CA 1
ATOM 1488 C C . SER A 1 191 ? -7.588 -5.715 -25.792 1.00 91.12 191 SER A C 1
ATOM 1490 O O . SER A 1 191 ? -7.899 -5.965 -24.623 1.00 91.12 191 SER A O 1
ATOM 1492 N N . ALA A 1 192 ? -8.491 -5.760 -26.776 1.00 92.12 192 ALA A N 1
ATOM 1493 C CA . ALA A 1 192 ? -9.882 -6.156 -26.546 1.00 92.12 192 ALA A CA 1
ATOM 1494 C C . ALA A 1 192 ? -9.986 -7.555 -25.906 1.00 92.12 192 ALA A C 1
ATOM 1496 O O . ALA A 1 192 ? -10.795 -7.762 -25.003 1.00 92.12 192 ALA A O 1
ATOM 1497 N N . ALA A 1 193 ? -9.112 -8.487 -26.305 1.00 93.44 193 ALA A N 1
ATOM 1498 C CA . ALA A 1 193 ? -9.033 -9.825 -25.724 1.00 93.44 193 ALA A CA 1
ATOM 1499 C C . ALA A 1 193 ? -8.622 -9.796 -24.241 1.00 93.44 193 ALA A C 1
ATOM 1501 O O . ALA A 1 193 ? -9.247 -10.464 -23.419 1.00 93.44 193 ALA A O 1
ATOM 1502 N N . ALA A 1 194 ? -7.626 -8.981 -23.876 1.00 92.12 194 ALA A N 1
ATOM 1503 C CA . ALA A 1 194 ? -7.207 -8.824 -22.483 1.00 92.12 194 ALA A CA 1
ATOM 1504 C C . ALA A 1 194 ? -8.318 -8.203 -21.619 1.00 92.12 194 ALA A C 1
ATOM 1506 O O . ALA A 1 194 ? -8.594 -8.694 -20.527 1.00 92.12 194 ALA A O 1
ATOM 1507 N N . LYS A 1 195 ? -9.016 -7.179 -22.132 1.00 93.00 195 LYS A N 1
ATOM 1508 C CA . LYS A 1 195 ? -10.175 -6.569 -21.455 1.00 93.00 195 LYS A CA 1
ATOM 1509 C C . LYS A 1 195 ? -11.331 -7.560 -21.279 1.00 93.00 195 LYS A C 1
ATOM 1511 O O . LYS A 1 195 ? -11.959 -7.576 -20.223 1.00 93.00 195 LYS A O 1
ATOM 1516 N N . LYS A 1 196 ? -11.597 -8.402 -22.285 1.00 93.25 196 LYS A N 1
ATOM 1517 C CA . LYS A 1 196 ? -12.606 -9.470 -22.208 1.00 93.25 196 LYS A CA 1
ATOM 1518 C C . LYS A 1 196 ? -12.245 -10.495 -21.130 1.00 93.25 196 LYS A C 1
ATOM 1520 O O . LYS A 1 196 ? -13.081 -10.778 -20.278 1.00 93.25 196 LYS A O 1
ATOM 1525 N N . LYS A 1 197 ? -10.998 -10.976 -21.114 1.00 94.56 197 LYS A N 1
ATOM 1526 C CA . LYS A 1 197 ? -10.508 -11.914 -20.093 1.00 94.56 197 LYS A CA 1
ATOM 1527 C C . LYS A 1 197 ? -10.615 -11.327 -18.683 1.00 94.56 197 LYS A C 1
ATOM 1529 O O . LYS A 1 197 ? -11.122 -11.986 -17.785 1.00 94.56 197 LYS A O 1
ATOM 1534 N N . TYR A 1 198 ? -10.212 -10.070 -18.509 1.00 94.38 198 TYR A N 1
ATOM 1535 C CA . TYR A 1 198 ? -10.362 -9.365 -17.236 1.00 94.38 198 TYR A CA 1
ATOM 1536 C C . TYR A 1 198 ? -11.830 -9.289 -16.789 1.00 94.38 198 TYR A C 1
ATOM 1538 O O . TYR A 1 198 ? -12.149 -9.585 -15.641 1.00 94.38 198 TYR A O 1
ATOM 1546 N N . ARG A 1 199 ? -12.752 -8.964 -17.705 1.00 93.56 199 ARG A N 1
ATOM 1547 C CA . ARG A 1 199 ? -14.194 -8.967 -17.416 1.00 93.56 199 ARG A CA 1
ATOM 1548 C C . ARG A 1 199 ? -14.676 -10.340 -16.934 1.00 93.56 199 ARG A C 1
ATOM 1550 O O . ARG A 1 199 ? -15.427 -10.404 -15.965 1.00 93.56 199 ARG A O 1
ATOM 1557 N N . GLU A 1 200 ? -14.268 -11.419 -17.600 1.00 93.69 200 GLU A N 1
ATOM 1558 C CA . GLU A 1 200 ? -14.618 -12.796 -17.217 1.00 93.69 200 GLU A CA 1
ATOM 1559 C C . GLU A 1 200 ? -14.098 -13.145 -15.814 1.00 93.69 200 GLU A C 1
ATOM 1561 O O . GLU A 1 200 ? -14.843 -13.701 -15.007 1.00 93.69 200 GLU A O 1
ATOM 1566 N N . GLN A 1 201 ? -12.864 -12.744 -15.495 1.00 93.50 201 GLN A N 1
ATOM 1567 C CA . GLN A 1 201 ? -12.254 -12.929 -14.175 1.00 93.50 201 GLN A CA 1
ATOM 1568 C C . GLN A 1 201 ? -13.024 -12.195 -13.071 1.00 93.50 201 GLN A C 1
ATOM 1570 O O . GLN A 1 201 ? -13.399 -12.806 -12.073 1.00 93.50 201 GLN A O 1
ATOM 1575 N N . VAL A 1 202 ? -13.366 -10.917 -13.274 1.00 93.75 202 VAL A N 1
ATOM 1576 C CA . VAL A 1 202 ? -14.138 -10.143 -12.284 1.00 93.75 202 VAL A CA 1
ATOM 1577 C C . VAL A 1 202 ? -15.531 -10.744 -12.056 1.00 93.75 202 VAL A C 1
ATOM 1579 O O . VAL A 1 202 ? -16.014 -10.798 -10.924 1.00 93.75 202 VAL A O 1
ATOM 1582 N N . LEU A 1 203 ? -16.193 -11.234 -13.109 1.00 93.44 203 LEU A N 1
ATOM 1583 C CA . LEU A 1 203 ? -17.477 -11.930 -12.965 1.00 93.44 203 LEU A CA 1
ATOM 1584 C C . LEU A 1 203 ? -17.330 -13.249 -12.191 1.00 93.44 203 LEU A C 1
ATOM 1586 O O . LEU A 1 203 ? -18.192 -13.569 -11.370 1.00 93.44 203 LEU A O 1
ATOM 1590 N N . ALA A 1 204 ? -16.242 -13.992 -12.412 1.00 92.44 204 ALA A N 1
ATOM 1591 C CA . ALA A 1 204 ? -15.944 -15.209 -11.664 1.00 92.44 204 ALA A CA 1
ATOM 1592 C C . ALA A 1 204 ? -15.680 -14.921 -10.174 1.00 92.44 204 ALA A C 1
ATOM 1594 O O . ALA A 1 204 ? -16.197 -15.645 -9.320 1.00 92.44 204 ALA A O 1
ATOM 1595 N N . ASP A 1 205 ? -14.957 -13.842 -9.860 1.00 92.31 205 ASP A N 1
ATOM 1596 C CA . ASP A 1 205 ? -14.704 -13.377 -8.491 1.00 92.31 205 ASP A CA 1
ATOM 1597 C C . ASP A 1 205 ? -15.999 -12.965 -7.777 1.00 92.31 205 ASP A C 1
ATOM 1599 O O . ASP A 1 205 ? -16.260 -13.413 -6.658 1.00 92.31 205 ASP A O 1
ATOM 1603 N N . ARG A 1 206 ? -16.872 -12.196 -8.441 1.00 92.38 206 ARG A N 1
ATOM 1604 C CA . ARG A 1 206 ? -18.206 -11.846 -7.915 1.00 92.38 206 ARG A CA 1
ATOM 1605 C C . ARG A 1 206 ? -19.061 -13.087 -7.670 1.00 92.38 206 ARG A C 1
ATOM 1607 O O . ARG A 1 206 ? -19.716 -13.205 -6.637 1.00 92.38 206 ARG A O 1
ATOM 1614 N N . ALA A 1 207 ? -19.059 -14.034 -8.607 1.00 91.81 207 ALA A N 1
ATOM 1615 C CA . ALA A 1 207 ? -19.794 -15.285 -8.456 1.00 91.81 207 ALA A CA 1
ATOM 1616 C C . ALA A 1 207 ? -19.251 -16.126 -7.290 1.00 91.81 207 ALA A C 1
ATOM 1618 O O . ALA A 1 207 ? -20.033 -16.739 -6.565 1.00 91.81 207 ALA A O 1
ATOM 1619 N N . ARG A 1 208 ? -17.928 -16.131 -7.078 1.00 89.88 208 ARG A N 1
ATOM 1620 C CA . ARG A 1 208 ? -17.283 -16.773 -5.926 1.00 89.88 208 ARG A CA 1
ATOM 1621 C C . ARG A 1 208 ? -17.727 -16.127 -4.614 1.00 89.88 208 ARG A C 1
ATOM 1623 O O . ARG A 1 208 ? -18.160 -16.858 -3.728 1.00 89.88 208 ARG A O 1
ATOM 1630 N N . ALA A 1 209 ? -17.677 -14.797 -4.513 1.00 90.00 209 ALA A N 1
ATOM 1631 C CA . ALA A 1 209 ? -18.144 -14.069 -3.334 1.00 90.00 209 ALA A CA 1
ATOM 1632 C C . ALA A 1 209 ? -19.617 -14.379 -3.036 1.00 90.00 209 ALA A C 1
ATOM 1634 O O . ALA A 1 209 ? -19.949 -14.776 -1.926 1.00 90.00 209 ALA A O 1
ATOM 1635 N N . ARG A 1 210 ? -20.495 -14.291 -4.043 1.00 90.62 210 ARG A N 1
ATOM 1636 C CA . ARG A 1 210 ? -21.933 -14.551 -3.873 1.00 90.62 210 ARG A CA 1
ATOM 1637 C C . ARG A 1 210 ? -22.225 -15.985 -3.438 1.00 90.62 210 ARG A C 1
ATOM 1639 O O . ARG A 1 210 ? -22.979 -16.160 -2.492 1.00 90.62 210 ARG A O 1
ATOM 1646 N N . ARG A 1 211 ? -21.580 -16.989 -4.048 1.00 88.62 211 ARG A N 1
ATOM 1647 C CA . ARG A 1 211 ? -21.709 -18.391 -3.609 1.00 88.62 211 ARG A CA 1
ATOM 1648 C C . ARG A 1 211 ? -21.275 -18.574 -2.159 1.00 88.62 211 ARG A C 1
ATOM 1650 O O . ARG A 1 211 ? -21.983 -19.225 -1.405 1.00 88.62 211 ARG A O 1
ATOM 1657 N N . ARG A 1 212 ? -20.137 -17.985 -1.770 1.00 84.56 212 ARG A N 1
ATOM 1658 C CA . ARG A 1 212 ? -19.643 -18.068 -0.388 1.00 84.56 212 ARG A CA 1
ATOM 1659 C C . ARG A 1 212 ? -20.592 -17.396 0.604 1.00 84.56 212 ARG A C 1
ATOM 1661 O O . ARG A 1 212 ? -20.711 -17.882 1.714 1.00 84.56 212 ARG A O 1
ATOM 1668 N N . MET A 1 213 ? -21.272 -16.331 0.183 1.00 85.50 213 MET A N 1
ATOM 1669 C CA . MET A 1 213 ? -22.219 -15.581 1.010 1.00 85.50 213 MET A CA 1
ATOM 1670 C C . MET A 1 213 ? -23.672 -16.077 0.920 1.00 85.50 213 MET A C 1
ATOM 1672 O O . MET A 1 213 ? -24.579 -15.357 1.325 1.00 85.50 213 MET A O 1
ATOM 1676 N N . GLY A 1 214 ? -23.928 -17.247 0.318 1.00 84.19 214 GLY A N 1
ATOM 1677 C CA . GLY A 1 214 ? -25.291 -17.771 0.143 1.00 84.19 214 GLY A CA 1
ATOM 1678 C C . GLY A 1 214 ? -26.202 -16.902 -0.741 1.00 84.19 214 GLY A C 1
ATOM 1679 O O . GLY A 1 214 ? -27.419 -17.058 -0.729 1.00 84.19 214 GLY A O 1
ATOM 1680 N N . GLN A 1 215 ? -25.633 -15.978 -1.519 1.00 86.31 215 GLN A N 1
ATOM 1681 C CA . GLN A 1 215 ? -26.373 -15.028 -2.345 1.00 86.31 215 GLN A CA 1
ATOM 1682 C C . GLN A 1 215 ? -26.660 -15.603 -3.740 1.00 86.31 215 GLN A C 1
ATOM 1684 O O . GLN A 1 215 ? -25.768 -16.193 -4.364 1.00 86.31 215 GLN A O 1
ATOM 1689 N N . PRO A 1 216 ? -27.851 -15.352 -4.317 1.00 86.31 216 PRO A N 1
ATOM 1690 C CA . PRO A 1 216 ? -28.199 -15.853 -5.644 1.00 86.31 216 PRO A CA 1
ATOM 1691 C C . PRO A 1 216 ? -27.269 -15.261 -6.700 1.00 86.31 216 PRO A C 1
ATOM 1693 O O . PRO A 1 216 ? -26.931 -14.081 -6.632 1.00 86.31 216 PRO A O 1
ATOM 1696 N N . LEU A 1 217 ? -26.856 -16.029 -7.707 1.00 86.31 217 LEU A N 1
ATOM 1697 C CA . LEU A 1 217 ? -26.022 -15.492 -8.786 1.00 86.31 217 LEU A CA 1
ATOM 1698 C C . LEU A 1 217 ? -26.781 -14.402 -9.556 1.00 86.31 217 LEU A C 1
ATOM 1700 O O . LEU A 1 217 ? -27.865 -14.636 -10.083 1.00 86.31 217 LEU A O 1
ATOM 1704 N N . LYS A 1 218 ? -26.193 -13.206 -9.655 1.00 84.81 218 LYS A N 1
ATOM 1705 C CA . LYS A 1 218 ? -26.747 -12.107 -10.451 1.00 84.81 218 LYS A CA 1
ATOM 1706 C C . LYS A 1 218 ? -26.160 -12.166 -11.858 1.00 84.81 218 LYS A C 1
ATOM 1708 O O . LYS A 1 218 ? -24.945 -12.064 -12.020 1.00 84.81 218 LYS A O 1
ATOM 1713 N N . ARG A 1 219 ? -27.010 -12.315 -12.877 1.00 82.75 219 ARG A N 1
ATOM 1714 C CA . ARG A 1 219 ? -26.583 -12.163 -14.276 1.00 82.75 219 ARG A CA 1
ATOM 1715 C C . ARG A 1 219 ? -26.292 -10.688 -14.547 1.00 82.75 219 ARG A C 1
ATOM 1717 O O . ARG A 1 219 ? -27.119 -9.837 -14.239 1.00 82.75 219 ARG A O 1
ATOM 1724 N N . THR A 1 220 ? -25.130 -10.401 -15.123 1.00 81.94 220 THR A N 1
ATOM 1725 C CA . THR A 1 220 ? -24.784 -9.065 -15.620 1.00 81.94 220 THR A CA 1
ATOM 1726 C C . THR A 1 220 ? -25.156 -8.985 -17.103 1.00 81.94 220 THR A C 1
ATOM 1728 O O . THR A 1 220 ? -24.587 -9.749 -17.889 1.00 81.94 220 THR A O 1
ATOM 1731 N N . PRO A 1 221 ? -26.099 -8.111 -17.498 1.00 80.69 221 PRO A N 1
ATOM 1732 C CA . PRO A 1 221 ? -26.421 -7.836 -18.892 1.00 80.69 221 PRO A CA 1
ATOM 1733 C C . PRO A 1 221 ? -25.198 -7.595 -19.784 1.00 80.69 221 PRO A C 1
ATOM 1735 O O . PRO A 1 221 ? -24.156 -7.076 -19.362 1.00 80.69 221 PRO A O 1
ATOM 1738 N N . ALA A 1 222 ? -25.342 -7.949 -21.061 1.00 75.06 222 ALA A N 1
ATOM 1739 C CA . ALA A 1 222 ? -24.365 -7.588 -22.078 1.00 75.06 222 ALA A CA 1
ATOM 1740 C C . ALA A 1 222 ? -24.263 -6.054 -22.178 1.00 75.06 222 ALA A C 1
ATOM 1742 O O . ALA A 1 222 ? -25.274 -5.361 -22.186 1.00 75.06 222 ALA A O 1
ATOM 1743 N N . GLY A 1 223 ? -23.038 -5.527 -22.233 1.00 74.06 223 GLY A N 1
ATOM 1744 C CA . GLY A 1 223 ? -22.781 -4.085 -22.343 1.00 74.06 223 GLY A CA 1
ATOM 1745 C C . GLY A 1 223 ? -22.692 -3.317 -21.017 1.00 74.06 223 GLY A C 1
ATOM 1746 O O . GLY A 1 223 ? -22.124 -2.229 -21.009 1.00 74.06 223 GLY A O 1
ATOM 1747 N N . GLU A 1 224 ? -23.145 -3.872 -19.887 1.00 81.88 224 GLU A N 1
ATOM 1748 C CA . GLU A 1 224 ? -22.995 -3.205 -18.581 1.00 81.88 224 GLU A CA 1
ATOM 1749 C C . GLU A 1 224 ? -21.523 -3.186 -18.140 1.00 81.88 224 GLU A C 1
ATOM 1751 O O . GLU A 1 224 ? -20.803 -4.176 -18.322 1.00 81.88 224 GLU A O 1
ATOM 1756 N N . ALA A 1 225 ? -21.063 -2.081 -17.548 1.00 79.31 225 ALA A N 1
ATOM 1757 C CA . ALA A 1 225 ? -19.724 -1.987 -16.976 1.00 79.31 225 ALA A CA 1
ATOM 1758 C C . ALA A 1 225 ? -19.545 -3.005 -15.834 1.00 79.31 225 ALA A C 1
ATOM 1760 O O . ALA A 1 225 ? -20.387 -3.137 -14.949 1.00 79.31 225 ALA A O 1
ATOM 1761 N N . VAL A 1 226 ? -18.434 -3.746 -15.854 1.00 84.50 226 VAL A N 1
ATOM 1762 C CA . VAL A 1 226 ? -18.090 -4.706 -14.796 1.00 84.50 226 VAL A CA 1
ATOM 1763 C C . VAL A 1 226 ? -16.961 -4.115 -13.970 1.00 84.50 226 VAL A C 1
ATOM 1765 O O . VAL A 1 226 ? -15.801 -4.130 -14.372 1.00 84.50 226 VAL A O 1
ATOM 1768 N N . GLU A 1 227 ? -17.333 -3.566 -12.823 1.00 85.75 227 GLU A N 1
ATOM 1769 C CA . GLU A 1 227 ? -16.409 -3.015 -11.833 1.00 85.75 227 GLU A CA 1
ATOM 1770 C C . GLU A 1 227 ? -15.879 -4.114 -10.900 1.00 85.75 227 GLU A C 1
ATOM 1772 O O . GLU A 1 227 ? -16.587 -5.076 -10.601 1.00 85.75 227 GLU A O 1
ATOM 1777 N N . ASN A 1 228 ? -14.671 -3.970 -10.357 1.00 88.38 228 ASN A N 1
ATOM 1778 C CA . ASN A 1 228 ? -14.082 -4.971 -9.452 1.00 88.38 228 ASN A CA 1
ATOM 1779 C C . ASN A 1 228 ? -14.620 -4.884 -8.001 1.00 88.38 228 ASN A C 1
ATOM 1781 O O . ASN A 1 228 ? -13.890 -4.905 -7.007 1.00 88.38 228 ASN A O 1
ATOM 1785 N N . THR A 1 229 ? -15.937 -4.738 -7.863 1.00 89.12 229 THR A N 1
ATOM 1786 C CA . THR A 1 229 ? -16.657 -4.839 -6.586 1.00 89.12 229 THR A CA 1
ATOM 1787 C C . THR A 1 229 ? -16.895 -6.306 -6.224 1.00 89.12 229 THR A C 1
ATOM 1789 O O . THR A 1 229 ? -16.850 -7.175 -7.097 1.00 89.12 229 THR A O 1
ATOM 1792 N N . SER A 1 230 ? -17.195 -6.593 -4.954 1.00 85.38 230 SER A N 1
ATOM 1793 C CA . SER A 1 230 ? -17.582 -7.943 -4.506 1.00 85.38 230 SER A CA 1
ATOM 1794 C C . SER A 1 230 ? -18.884 -8.424 -5.163 1.00 85.38 230 SER A C 1
ATOM 1796 O O . SER A 1 230 ? -19.168 -9.619 -5.210 1.00 85.38 230 SER A O 1
ATOM 1798 N N . GLY A 1 231 ? -19.689 -7.492 -5.687 1.00 85.38 231 GLY A N 1
ATOM 1799 C CA . GLY A 1 231 ? -21.010 -7.772 -6.236 1.00 85.38 231 GLY A CA 1
ATOM 1800 C C . GLY A 1 231 ? -22.022 -8.205 -5.175 1.00 85.38 231 GLY A C 1
ATOM 1801 O O . GLY A 1 231 ? -23.064 -8.739 -5.546 1.00 85.38 231 GLY A O 1
ATOM 1802 N N . LEU A 1 232 ? -21.719 -8.018 -3.889 1.00 88.38 232 LEU A N 1
ATOM 1803 C CA . LEU A 1 232 ? -22.613 -8.281 -2.761 1.00 88.38 232 LEU A CA 1
ATOM 1804 C C . LEU A 1 232 ? -23.550 -7.080 -2.528 1.00 88.38 232 LEU A C 1
ATOM 1806 O O . LEU A 1 232 ? -23.227 -5.971 -2.964 1.00 88.38 232 LEU A O 1
ATOM 1810 N N . PRO A 1 233 ? -24.733 -7.287 -1.920 1.00 85.31 233 PRO A N 1
ATOM 1811 C CA . PRO A 1 233 ? -25.558 -6.171 -1.470 1.00 85.31 233 PRO A CA 1
ATOM 1812 C C . PRO A 1 233 ? -24.815 -5.345 -0.401 1.00 85.31 233 PRO A C 1
ATOM 1814 O O . PRO A 1 233 ? -24.002 -5.920 0.326 1.00 85.31 233 PRO A O 1
ATOM 1817 N N . PRO A 1 234 ? -25.092 -4.030 -0.291 1.00 84.06 234 PRO A N 1
ATOM 1818 C CA . PRO A 1 234 ? -24.582 -3.221 0.811 1.00 84.06 234 PRO A CA 1
ATOM 1819 C C . PRO A 1 234 ? -24.990 -3.802 2.166 1.00 84.06 234 PRO A C 1
ATOM 1821 O O . PRO A 1 234 ? -26.050 -4.427 2.291 1.00 84.06 234 PRO A O 1
ATOM 1824 N N . ALA A 1 235 ? -24.178 -3.551 3.189 1.00 81.88 235 ALA A N 1
ATOM 1825 C CA . ALA A 1 235 ? -24.555 -3.797 4.569 1.00 81.88 235 ALA A CA 1
ATOM 1826 C C . ALA A 1 235 ? -25.872 -3.066 4.873 1.00 81.88 235 ALA A C 1
ATOM 1828 O O . ALA A 1 235 ? -26.038 -1.920 4.482 1.00 81.88 235 ALA A O 1
ATOM 1829 N N . LYS A 1 236 ? -26.817 -3.732 5.544 1.00 78.12 236 LYS A N 1
ATOM 1830 C CA . LYS A 1 236 ? -28.178 -3.197 5.776 1.00 78.12 236 LYS A CA 1
ATOM 1831 C C . LYS A 1 236 ? -28.681 -3.343 7.216 1.00 78.12 236 LYS A C 1
ATOM 1833 O O . LYS A 1 236 ? -29.820 -3.008 7.516 1.00 78.12 236 LYS A O 1
ATOM 1838 N N . ARG A 1 237 ? -27.855 -3.885 8.126 1.00 71.50 237 ARG A N 1
ATOM 1839 C CA . ARG A 1 237 ? -28.287 -4.214 9.501 1.00 71.50 237 ARG A CA 1
ATOM 1840 C C . ARG A 1 237 ? -28.422 -2.975 10.388 1.00 71.50 237 ARG A C 1
ATOM 1842 O O . ARG A 1 237 ? -29.322 -2.900 11.216 1.00 71.50 237 ARG A O 1
ATOM 1849 N N . ARG A 1 238 ? -27.474 -2.041 10.281 1.00 81.56 238 ARG A N 1
ATOM 1850 C CA . ARG A 1 238 ? -27.392 -0.817 11.094 1.00 81.56 238 ARG A CA 1
ATOM 1851 C C . ARG A 1 238 ? -26.735 0.289 10.274 1.00 81.56 238 ARG A C 1
ATOM 1853 O O . ARG A 1 238 ? -25.795 0.000 9.535 1.00 81.56 238 ARG A O 1
ATOM 1860 N N . CYS A 1 239 ? -27.114 1.545 10.521 1.00 88.44 239 CYS A N 1
ATOM 1861 C CA . CYS A 1 239 ? -26.463 2.712 9.910 1.00 88.44 239 CYS A CA 1
ATOM 1862 C C . CYS A 1 239 ? -24.941 2.700 10.123 1.00 88.44 239 CYS A C 1
ATOM 1864 O O . CYS A 1 239 ? -24.192 3.063 9.231 1.00 88.44 239 CYS A O 1
ATOM 1866 N N . LEU A 1 240 ? -24.473 2.210 11.279 1.00 89.75 240 LEU A N 1
ATOM 1867 C CA . LEU A 1 240 ? -23.044 2.077 11.577 1.00 89.75 240 LEU A CA 1
ATOM 1868 C C . LEU A 1 240 ? -22.310 1.143 10.599 1.00 89.75 240 LEU A C 1
ATOM 1870 O O . LEU A 1 240 ? -21.166 1.412 10.240 1.00 89.75 240 LEU A O 1
ATOM 1874 N N . ALA A 1 241 ? -22.954 0.053 10.173 1.00 89.25 241 ALA A N 1
ATOM 1875 C CA . ALA A 1 241 ? -22.372 -0.893 9.225 1.00 89.25 241 ALA A CA 1
ATOM 1876 C C . ALA A 1 241 ? -22.317 -0.293 7.812 1.00 89.25 241 ALA A C 1
ATOM 1878 O O . ALA A 1 241 ? -21.286 -0.391 7.153 1.00 89.25 241 ALA A O 1
ATOM 1879 N N . GLU A 1 242 ? -23.387 0.388 7.393 1.00 90.56 242 GLU A N 1
ATOM 1880 C CA . GLU A 1 242 ? -23.440 1.148 6.135 1.00 90.56 242 GLU A CA 1
ATOM 1881 C C . GLU A 1 242 ? -22.370 2.246 6.090 1.00 90.56 242 GLU A C 1
ATOM 1883 O O . GLU A 1 242 ? -21.623 2.370 5.119 1.00 90.56 242 GLU A O 1
ATOM 1888 N N . ASP A 1 243 ? -22.259 3.021 7.168 1.00 93.69 243 ASP A N 1
ATOM 1889 C CA . ASP A 1 243 ? -21.276 4.087 7.325 1.00 93.69 243 ASP A CA 1
ATOM 1890 C C . ASP A 1 243 ? -19.844 3.544 7.295 1.00 93.69 243 ASP A C 1
ATOM 1892 O O . ASP A 1 243 ? -18.965 4.147 6.672 1.00 93.69 243 ASP A O 1
ATOM 1896 N N . PHE A 1 244 ? -19.597 2.394 7.930 1.00 94.69 244 PHE A N 1
ATOM 1897 C CA . PHE A 1 244 ? -18.280 1.768 7.937 1.00 94.69 244 PHE A CA 1
ATOM 1898 C C . PHE A 1 244 ? -17.921 1.165 6.576 1.00 94.69 244 PHE A C 1
ATOM 1900 O O . PHE A 1 244 ? -16.793 1.348 6.116 1.00 94.69 244 PHE A O 1
ATOM 1907 N N . GLU A 1 245 ? -18.865 0.515 5.888 1.00 94.62 245 GLU A N 1
ATOM 1908 C CA . GLU A 1 245 ? -18.657 0.041 4.516 1.00 94.62 245 GLU A CA 1
ATOM 1909 C C . GLU A 1 245 ? -18.373 1.220 3.577 1.00 94.62 245 GLU A C 1
ATOM 1911 O O . GLU A 1 245 ? -17.378 1.198 2.848 1.00 94.62 245 GLU A O 1
ATOM 1916 N N . ARG A 1 246 ? -19.168 2.299 3.649 1.00 95.19 246 ARG A N 1
ATOM 1917 C CA . ARG A 1 246 ? -18.910 3.537 2.898 1.00 95.19 246 ARG A CA 1
ATOM 1918 C C . ARG A 1 246 ? -17.517 4.074 3.200 1.00 95.19 246 ARG A C 1
ATOM 1920 O O . ARG A 1 246 ? -16.795 4.441 2.271 1.00 95.19 246 ARG A O 1
ATOM 1927 N N . TRP A 1 247 ? -17.135 4.114 4.476 1.00 97.00 247 TRP A N 1
ATOM 1928 C CA . TRP A 1 247 ? -15.823 4.598 4.873 1.00 97.00 247 TRP A CA 1
ATOM 1929 C C . TRP A 1 247 ? -14.710 3.743 4.265 1.00 97.00 247 TRP A C 1
ATOM 1931 O O 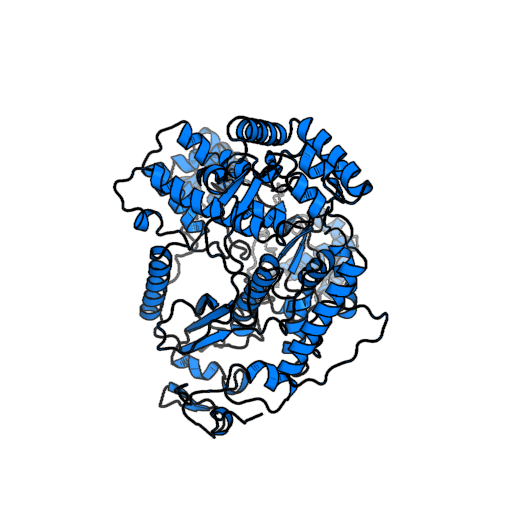. TRP A 1 247 ? -13.782 4.292 3.674 1.00 97.00 247 TRP A O 1
ATOM 1941 N N . CYS A 1 248 ? -14.833 2.415 4.293 1.00 97.06 248 CYS A N 1
ATOM 1942 C CA . CYS A 1 248 ? -13.884 1.520 3.632 1.00 97.06 248 CYS A CA 1
ATOM 1943 C C . CYS A 1 248 ? -13.764 1.837 2.134 1.00 97.06 248 CYS A C 1
ATOM 1945 O O . CYS A 1 248 ? -12.648 2.018 1.643 1.00 97.06 248 CYS A O 1
ATOM 1947 N N . VAL A 1 249 ? -14.897 1.980 1.436 1.00 96.44 249 VAL A N 1
ATOM 1948 C CA . VAL A 1 249 ? -14.941 2.162 -0.023 1.00 96.44 249 VAL A CA 1
ATOM 1949 C C . VAL A 1 249 ? -14.476 3.555 -0.477 1.00 96.44 249 VAL A C 1
ATOM 1951 O O . VAL A 1 249 ? -13.864 3.663 -1.542 1.00 96.44 249 VAL A O 1
ATOM 1954 N N . TYR A 1 250 ? -14.736 4.616 0.295 1.00 97.12 250 TYR A N 1
ATOM 1955 C CA . TYR A 1 250 ? -14.541 5.997 -0.178 1.00 97.12 250 TYR A CA 1
ATOM 1956 C C . TYR A 1 250 ? -13.811 6.947 0.775 1.00 97.12 250 TYR A C 1
ATOM 1958 O O . TYR A 1 250 ? -13.249 7.936 0.303 1.00 97.12 250 TYR A O 1
ATOM 1966 N N . ASP A 1 251 ? -13.851 6.725 2.090 1.00 96.94 251 ASP A N 1
ATOM 1967 C CA . ASP A 1 251 ? -13.367 7.720 3.059 1.00 96.94 251 ASP A CA 1
ATOM 1968 C C . ASP A 1 251 ? -12.085 7.291 3.796 1.00 96.94 251 ASP A C 1
ATOM 1970 O O . ASP A 1 251 ? -11.473 8.134 4.454 1.00 96.94 251 ASP A O 1
ATOM 1974 N N . SER A 1 252 ? -11.648 6.034 3.657 1.00 97.25 252 SER A N 1
ATOM 1975 C CA . SER A 1 252 ? -10.444 5.466 4.290 1.00 97.25 252 SER A CA 1
ATOM 1976 C C . SER A 1 252 ? -9.133 5.943 3.664 1.00 97.25 252 SER A C 1
ATOM 1978 O O . SER A 1 252 ? -8.063 5.773 4.239 1.00 97.25 252 SER A O 1
ATOM 1980 N N . TRP A 1 253 ? -9.198 6.598 2.506 1.00 97.69 253 TRP A N 1
ATOM 1981 C CA . TRP A 1 253 ? -8.049 7.227 1.867 1.00 97.69 253 TRP A CA 1
ATOM 1982 C C . TRP A 1 253 ? -8.378 8.646 1.422 1.00 97.69 253 TRP A C 1
ATOM 1984 O O . TRP A 1 253 ? -9.526 9.089 1.371 1.00 97.69 253 TRP A O 1
ATOM 1994 N N . SER A 1 254 ? -7.332 9.387 1.092 1.00 96.56 254 SER A N 1
ATOM 1995 C CA . SER A 1 254 ? -7.419 10.677 0.429 1.00 96.56 254 SER A CA 1
ATOM 1996 C C . SER A 1 254 ? -6.227 10.872 -0.497 1.00 96.56 254 SER A C 1
ATOM 1998 O O . SER A 1 254 ? -5.200 10.220 -0.340 1.00 96.56 254 SER A O 1
ATOM 2000 N N . MET A 1 255 ? -6.344 11.774 -1.461 1.00 96.81 255 MET A N 1
ATOM 2001 C CA . MET A 1 255 ? -5.299 12.036 -2.441 1.00 96.81 255 MET A CA 1
ATOM 2002 C C . MET A 1 255 ? -4.848 13.494 -2.372 1.00 96.81 255 MET A C 1
ATOM 2004 O O . MET A 1 255 ? -5.675 14.404 -2.333 1.00 96.81 255 MET A O 1
ATOM 2008 N N . CYS A 1 256 ? -3.542 13.737 -2.372 1.00 95.56 256 CYS A N 1
ATOM 2009 C CA . CYS A 1 256 ? -3.024 15.100 -2.441 1.00 95.56 256 CYS A CA 1
ATOM 2010 C C . CYS A 1 256 ? -3.450 15.750 -3.766 1.00 95.56 256 CYS A C 1
ATOM 2012 O O . CYS A 1 256 ? -3.195 15.199 -4.838 1.00 95.56 256 CYS A O 1
ATOM 2014 N N . ASP A 1 257 ? -4.069 16.928 -3.702 1.00 93.62 257 ASP A N 1
ATOM 2015 C CA . ASP A 1 257 ? -4.518 17.675 -4.886 1.00 93.62 257 ASP A CA 1
ATOM 2016 C C . ASP A 1 257 ? -3.369 18.134 -5.799 1.00 93.62 257 ASP A C 1
ATOM 2018 O O . ASP A 1 257 ? -3.568 18.351 -6.991 1.00 93.62 257 ASP A O 1
ATOM 2022 N N . THR A 1 258 ? -2.157 18.224 -5.253 1.00 91.38 258 THR A N 1
ATOM 2023 C CA . THR A 1 258 ? -0.966 18.706 -5.952 1.00 91.38 258 THR A CA 1
ATOM 2024 C C . THR A 1 258 ? -0.162 17.532 -6.524 1.00 91.38 258 THR A C 1
ATOM 2026 O O . THR A 1 258 ? -0.112 17.313 -7.739 1.00 91.38 258 THR A O 1
ATOM 2029 N N . CYS A 1 259 ? 0.432 16.703 -5.657 1.00 92.19 259 CYS A N 1
ATOM 2030 C CA . CYS A 1 259 ? 1.322 15.613 -6.079 1.00 92.19 259 CYS A CA 1
ATOM 2031 C C . CYS A 1 259 ? 0.598 14.285 -6.372 1.00 92.19 259 CYS A C 1
ATOM 2033 O O . CYS A 1 259 ? 1.216 13.355 -6.883 1.00 92.19 259 CYS A O 1
ATOM 2035 N N . GLY A 1 260 ? -0.704 14.168 -6.080 1.00 93.69 260 GLY A N 1
ATOM 2036 C CA . GLY A 1 260 ? -1.492 12.949 -6.325 1.00 93.69 260 GLY A CA 1
ATOM 2037 C C . GLY A 1 260 ? -1.118 11.745 -5.460 1.00 93.69 260 GLY A C 1
ATOM 2038 O O . GLY A 1 260 ? -1.535 10.632 -5.764 1.00 93.69 260 GLY A O 1
ATOM 2039 N N . PHE A 1 261 ? -0.320 11.950 -4.410 1.00 94.81 261 PHE A N 1
ATOM 2040 C CA . PHE A 1 261 ? 0.033 10.901 -3.458 1.00 94.81 261 PHE A CA 1
ATOM 2041 C C . PHE A 1 261 ? -1.200 10.472 -2.658 1.00 94.81 261 PHE A C 1
ATOM 2043 O O . PHE A 1 261 ? -1.937 11.325 -2.152 1.00 94.81 261 PHE A O 1
ATOM 2050 N N . LEU A 1 262 ? -1.427 9.161 -2.573 1.00 96.44 262 LEU A N 1
ATOM 2051 C CA . LEU A 1 262 ? -2.481 8.579 -1.748 1.00 96.44 262 LEU A CA 1
ATOM 2052 C C . LEU A 1 262 ? -2.026 8.502 -0.291 1.00 96.44 262 LEU A C 1
ATOM 2054 O O . LEU A 1 262 ? -1.019 7.875 0.024 1.00 96.44 262 LEU A O 1
ATOM 2058 N N . THR A 1 263 ? -2.817 9.096 0.592 1.00 94.38 263 THR A N 1
ATOM 2059 C CA . THR A 1 263 ? -2.607 9.075 2.037 1.00 94.38 263 THR A CA 1
ATOM 2060 C C . THR A 1 263 ? -3.803 8.379 2.684 1.00 94.38 263 THR A C 1
ATOM 2062 O O . THR A 1 263 ? -4.941 8.798 2.431 1.00 94.38 263 THR A O 1
ATOM 2065 N N . PRO A 1 264 ? -3.587 7.343 3.509 1.00 94.94 264 PRO A N 1
ATOM 2066 C CA . PRO A 1 264 ? -4.651 6.783 4.334 1.00 94.94 264 PRO A CA 1
ATOM 2067 C C . PRO A 1 264 ? -5.290 7.866 5.214 1.00 94.94 264 PRO A C 1
ATOM 2069 O O . PRO A 1 264 ? -4.716 8.936 5.422 1.00 94.94 264 PRO A O 1
ATOM 2072 N N . ARG A 1 265 ? -6.500 7.632 5.708 1.00 93.25 265 ARG A N 1
ATOM 2073 C CA . ARG A 1 265 ? -7.203 8.570 6.586 1.00 93.25 265 ARG A CA 1
ATOM 2074 C C . ARG A 1 265 ? -7.590 7.848 7.859 1.00 93.25 265 ARG A C 1
ATOM 2076 O O . ARG A 1 265 ? -8.131 6.758 7.791 1.00 93.25 265 ARG A O 1
ATOM 2083 N N . ASP A 1 266 ? -7.388 8.471 9.012 1.00 92.62 266 ASP A N 1
ATOM 2084 C CA . ASP A 1 266 ? -7.878 7.884 10.255 1.00 92.62 266 ASP A CA 1
ATOM 2085 C C . ASP A 1 266 ? -9.403 7.753 10.248 1.00 92.62 266 ASP A C 1
ATOM 2087 O O . ASP A 1 266 ? -10.136 8.670 9.855 1.00 92.62 266 ASP A O 1
ATOM 2091 N N . LEU A 1 267 ? -9.887 6.610 10.724 1.00 93.31 267 LEU A N 1
ATOM 2092 C CA . LEU A 1 267 ? -11.292 6.428 11.029 1.00 93.31 267 LEU A CA 1
ATOM 2093 C C . LEU A 1 267 ? -11.5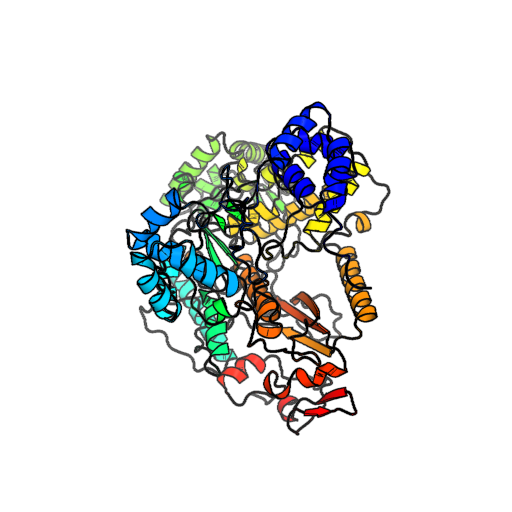76 7.231 12.286 1.00 93.31 267 LEU A C 1
ATOM 2095 O O . LEU A 1 267 ? -11.069 6.884 13.334 1.00 93.31 267 LEU A O 1
ATOM 2099 N N . THR A 1 268 ? -12.380 8.278 12.211 1.00 92.38 268 THR A N 1
ATOM 2100 C CA . THR A 1 268 ? -12.886 9.052 13.354 1.00 92.38 268 THR A CA 1
ATOM 2101 C C . THR A 1 268 ? -14.411 9.062 13.307 1.00 92.38 268 THR A C 1
ATOM 2103 O O . THR A 1 268 ? -14.994 8.807 12.251 1.00 92.38 268 THR A O 1
ATOM 2106 N N . GLN A 1 269 ? -15.080 9.460 14.393 1.00 90.12 269 GLN A N 1
ATOM 2107 C CA . GLN A 1 269 ? -16.539 9.632 14.384 1.00 90.12 269 GLN A CA 1
ATOM 2108 C C . GLN A 1 269 ? -17.006 10.522 13.215 1.00 90.12 269 GLN A C 1
ATOM 2110 O O . GLN A 1 269 ? -18.021 10.248 12.574 1.00 90.12 269 GLN A O 1
ATOM 2115 N N . SER A 1 270 ? -16.255 11.586 12.899 1.00 89.31 270 SER A N 1
ATOM 2116 C CA . SER A 1 270 ? -16.615 12.501 11.813 1.00 89.31 270 SER A CA 1
ATOM 2117 C C . SER A 1 270 ? -16.438 11.878 10.432 1.00 89.31 270 SER A C 1
ATOM 2119 O O . SER A 1 270 ? -17.260 12.139 9.561 1.00 89.31 270 SER A O 1
ATOM 2121 N N . THR A 1 271 ? -15.372 11.117 10.194 1.00 91.56 271 THR A N 1
ATOM 2122 C CA . THR A 1 271 ? -15.148 10.489 8.880 1.00 91.56 271 THR A CA 1
ATOM 2123 C C . THR A 1 271 ? -16.061 9.287 8.676 1.00 91.56 271 THR A C 1
ATOM 2125 O O . THR A 1 271 ? -16.412 8.980 7.544 1.00 91.56 271 THR A O 1
ATOM 2128 N N . LEU A 1 272 ? -16.469 8.633 9.765 1.00 92.50 272 LEU A N 1
ATOM 2129 C CA . LEU A 1 272 ? -17.429 7.537 9.745 1.00 92.50 272 LEU A CA 1
ATOM 2130 C C . LEU A 1 272 ? -18.847 8.021 9.443 1.00 92.50 272 LEU A C 1
ATOM 2132 O O . LEU A 1 272 ? -19.545 7.389 8.672 1.00 92.50 272 LEU A O 1
ATOM 2136 N N . THR A 1 273 ? -19.273 9.157 9.995 1.00 89.50 273 THR A N 1
ATOM 2137 C CA . THR A 1 273 ? -20.663 9.641 9.841 1.00 89.50 273 THR A CA 1
ATOM 2138 C C . THR A 1 273 ? -20.860 10.611 8.680 1.00 89.50 273 THR A C 1
ATOM 2140 O O . THR A 1 273 ? -21.983 10.819 8.228 1.00 89.50 273 THR A O 1
ATOM 2143 N N . LYS A 1 274 ? -19.791 11.254 8.196 1.00 91.12 274 LYS A N 1
ATOM 2144 C CA . LYS A 1 274 ? -19.880 12.264 7.134 1.00 91.12 274 LYS A CA 1
ATOM 2145 C C . LYS A 1 274 ? -19.016 11.858 5.948 1.00 91.12 274 LYS A C 1
ATOM 2147 O O . LYS A 1 274 ? -17.811 11.680 6.144 1.00 91.12 274 LYS A O 1
ATOM 2152 N N . PRO A 1 275 ? -19.579 11.831 4.728 1.00 94.06 275 PRO A N 1
ATOM 2153 C CA . PRO A 1 275 ? -18.797 11.696 3.509 1.00 94.06 275 PRO A CA 1
ATOM 2154 C C . PRO A 1 275 ? -17.683 12.738 3.440 1.00 94.06 275 PRO A C 1
ATOM 2156 O O . PRO A 1 275 ? -17.888 13.924 3.736 1.00 94.06 275 PRO A O 1
ATOM 2159 N N . GLN A 1 276 ? -16.499 12.300 3.038 1.00 94.19 276 GLN A N 1
ATOM 2160 C CA . GLN A 1 276 ? -15.324 13.145 2.945 1.00 94.19 276 GLN A CA 1
ATOM 2161 C C . GLN A 1 276 ? -14.981 13.442 1.490 1.00 94.19 276 GLN A C 1
ATOM 2163 O O . GLN A 1 276 ? -15.337 12.726 0.559 1.00 94.19 276 GLN A O 1
ATOM 2168 N N . LYS A 1 277 ? -14.245 14.533 1.272 1.00 94.69 277 LYS A N 1
ATOM 2169 C CA . LYS A 1 277 ? -13.701 14.807 -0.060 1.00 94.69 277 LYS A CA 1
ATOM 2170 C C . LYS A 1 277 ? -12.588 13.803 -0.380 1.00 94.69 277 LYS A C 1
ATOM 2172 O O . LYS A 1 277 ? -11.779 13.517 0.510 1.00 94.69 277 LYS A O 1
ATOM 2177 N N . PRO A 1 278 ? -12.481 13.348 -1.640 1.00 96.38 278 PRO A N 1
ATOM 2178 C CA . PRO A 1 278 ? -11.366 12.508 -2.067 1.00 96.38 278 PRO A CA 1
ATOM 2179 C C . PRO A 1 278 ? -10.007 13.180 -1.905 1.00 96.38 278 PRO A C 1
ATOM 2181 O O . PRO A 1 278 ? -9.019 12.504 -1.652 1.00 96.38 278 PRO A O 1
ATOM 2184 N N . THR A 1 279 ? -9.940 14.509 -2.035 1.00 95.94 279 THR A N 1
ATOM 2185 C CA . THR A 1 279 ? -8.671 15.239 -2.046 1.00 95.94 279 THR A CA 1
ATOM 2186 C C . THR A 1 279 ? -8.387 16.024 -0.768 1.00 95.94 279 THR A C 1
ATOM 2188 O O . THR A 1 279 ? -9.300 16.484 -0.074 1.00 95.94 279 THR A O 1
ATOM 2191 N N . HIS A 1 280 ? -7.099 16.198 -0.471 1.00 93.44 280 HIS A N 1
ATOM 2192 C CA . HIS A 1 280 ? -6.587 17.087 0.572 1.00 93.44 280 HIS A CA 1
ATOM 2193 C C . HIS A 1 280 ? -5.515 18.030 0.006 1.00 93.44 280 HIS A C 1
ATOM 2195 O O . HIS A 1 280 ? -4.855 17.711 -0.981 1.00 93.44 280 HIS A O 1
ATOM 2201 N N . ALA A 1 281 ? -5.346 19.185 0.653 1.00 92.81 281 ALA A N 1
ATOM 2202 C CA . ALA A 1 281 ? -4.357 20.187 0.261 1.00 92.81 281 ALA A CA 1
ATOM 2203 C C . ALA A 1 281 ? -2.924 19.719 0.547 1.00 92.81 281 ALA A C 1
ATOM 2205 O O . ALA A 1 281 ? -2.685 19.052 1.555 1.00 92.81 281 ALA A O 1
ATOM 2206 N N . SER A 1 282 ? -1.965 20.154 -0.274 1.00 89.06 282 SER A N 1
ATOM 2207 C CA . SER A 1 282 ? -0.532 19.830 -0.147 1.00 89.06 282 SER A CA 1
ATOM 2208 C C . SER A 1 282 ? 0.057 20.013 1.256 1.00 89.06 282 SER A C 1
ATOM 2210 O O . SER A 1 282 ? 0.855 19.185 1.681 1.00 89.06 282 SER A O 1
ATOM 2212 N N . GLY A 1 283 ? -0.382 21.020 2.019 1.00 87.00 283 GLY A N 1
ATOM 2213 C CA . GLY A 1 283 ? 0.072 21.242 3.400 1.00 87.00 283 GLY A CA 1
ATOM 2214 C C . GLY A 1 283 ? -0.294 20.128 4.395 1.00 87.00 283 GLY A C 1
ATOM 2215 O O . GLY A 1 283 ? 0.235 20.113 5.498 1.00 87.00 283 GLY A O 1
ATOM 2216 N N . LYS A 1 284 ? -1.190 19.203 4.023 1.00 87.19 284 LYS A N 1
ATOM 2217 C CA . LYS A 1 284 ? -1.546 18.000 4.800 1.00 87.19 284 LYS A CA 1
ATOM 2218 C C . LYS A 1 284 ? -0.976 16.710 4.206 1.00 87.19 284 LYS A C 1
ATOM 2220 O O . LYS A 1 284 ? -1.272 15.627 4.699 1.00 87.19 284 LYS A O 1
ATOM 2225 N N . CYS A 1 285 ? -0.235 16.808 3.106 1.00 89.69 285 CYS A N 1
ATOM 2226 C CA . CYS A 1 285 ? 0.331 15.649 2.439 1.00 89.69 285 CYS A CA 1
ATOM 2227 C C . CYS A 1 285 ? 1.691 15.328 3.074 1.00 89.69 285 CYS A C 1
ATOM 2229 O O . CYS A 1 285 ? 2.608 16.134 2.899 1.00 89.69 285 CYS A O 1
ATOM 2231 N N . PRO A 1 286 ? 1.873 14.152 3.709 1.00 85.38 286 PRO A N 1
ATOM 2232 C CA . PRO A 1 286 ? 3.116 13.798 4.407 1.00 85.38 286 PRO A CA 1
ATOM 2233 C C . PRO A 1 286 ? 4.333 13.795 3.478 1.00 85.38 286 PRO A C 1
ATOM 2235 O O . PRO A 1 286 ? 5.464 13.992 3.900 1.00 85.38 286 PRO A O 1
ATOM 2238 N N . ARG A 1 287 ? 4.103 13.603 2.178 1.00 87.31 287 ARG A N 1
ATOM 2239 C CA . ARG A 1 287 ? 5.135 13.682 1.150 1.00 87.31 287 ARG A CA 1
ATOM 2240 C C . ARG A 1 287 ? 5.497 15.120 0.774 1.00 87.31 287 ARG A C 1
ATOM 2242 O O . ARG A 1 287 ? 6.666 15.393 0.535 1.00 87.31 287 ARG A O 1
ATOM 2249 N N . CYS A 1 288 ? 4.515 16.014 0.646 1.00 88.06 288 CYS A N 1
ATOM 2250 C CA . CYS A 1 288 ? 4.777 17.415 0.294 1.00 88.06 288 CYS A CA 1
ATOM 2251 C C . CYS A 1 288 ? 5.341 18.201 1.479 1.00 88.06 288 CYS A C 1
ATOM 2253 O O . CYS A 1 288 ? 6.072 19.159 1.263 1.00 88.06 288 CYS A O 1
ATOM 2255 N N . SER A 1 289 ? 4.993 17.805 2.704 1.00 85.38 289 SER A N 1
ATOM 2256 C CA . SER A 1 289 ? 5.535 18.379 3.934 1.00 85.38 289 SER A CA 1
ATOM 2257 C C . SER A 1 289 ? 6.850 17.734 4.377 1.00 85.38 289 SER A C 1
ATOM 2259 O O . SER A 1 289 ? 7.459 18.223 5.323 1.00 85.38 289 SER A O 1
ATOM 2261 N N . ALA A 1 290 ? 7.287 16.645 3.733 1.00 82.19 290 ALA A N 1
ATOM 2262 C CA . ALA A 1 290 ? 8.549 15.996 4.062 1.00 82.19 290 ALA A CA 1
ATOM 2263 C C . ALA A 1 290 ? 9.730 16.929 3.775 1.00 82.19 290 ALA A C 1
ATOM 2265 O O . ALA A 1 290 ? 9.780 17.569 2.726 1.00 82.19 290 ALA A O 1
ATOM 2266 N N . ALA A 1 291 ? 10.720 16.925 4.671 1.00 79.31 291 ALA A N 1
ATOM 2267 C CA . ALA A 1 291 ? 11.951 17.694 4.500 1.00 79.31 291 ALA A CA 1
ATOM 2268 C C . ALA A 1 291 ? 12.676 17.353 3.183 1.00 79.31 291 ALA A C 1
ATOM 2270 O O . ALA A 1 291 ? 13.154 18.248 2.490 1.00 79.31 291 ALA A O 1
ATOM 2271 N N . ARG A 1 292 ? 12.680 16.068 2.796 1.00 81.00 292 ARG A N 1
ATOM 2272 C CA . ARG A 1 292 ? 13.116 15.598 1.476 1.00 81.00 292 ARG A CA 1
ATOM 2273 C C . ARG A 1 292 ? 11.920 15.133 0.649 1.00 81.00 292 ARG A C 1
ATOM 2275 O O . ARG A 1 292 ? 11.329 14.083 0.915 1.00 81.00 292 ARG A O 1
ATOM 2282 N N . VAL A 1 293 ? 11.582 15.908 -0.377 1.00 82.00 293 VAL A N 1
ATOM 2283 C CA . VAL A 1 293 ? 10.465 15.609 -1.280 1.00 82.00 293 VAL A CA 1
ATOM 2284 C C . VAL A 1 293 ? 10.892 14.568 -2.315 1.00 82.00 293 VAL A C 1
ATOM 2286 O O . VAL A 1 293 ? 11.791 14.799 -3.115 1.00 82.00 293 VAL A O 1
ATOM 2289 N N . GLN A 1 294 ? 10.214 13.420 -2.317 1.00 84.38 294 GLN A N 1
ATOM 2290 C CA . GLN A 1 294 ? 10.418 12.363 -3.314 1.00 84.38 294 GLN A CA 1
ATOM 2291 C C . GLN A 1 294 ? 9.820 12.750 -4.685 1.00 84.38 294 GLN A C 1
ATOM 2293 O O . GLN A 1 294 ? 8.802 13.460 -4.711 1.00 84.38 294 GLN A O 1
ATOM 2298 N N . PRO A 1 295 ? 10.355 12.250 -5.819 1.00 81.81 295 PRO A N 1
ATOM 2299 C CA . PRO A 1 295 ? 9.936 12.636 -7.175 1.00 81.81 295 PRO A CA 1
ATOM 2300 C C . PRO A 1 295 ? 8.505 12.199 -7.504 1.00 81.81 295 PRO A C 1
ATOM 2302 O O . PRO A 1 295 ? 8.138 11.031 -7.338 1.00 81.81 295 PRO A O 1
ATOM 2305 N N . SER A 1 296 ? 7.643 13.149 -7.891 1.00 86.50 296 SER A N 1
ATOM 2306 C CA . SER A 1 296 ? 6.232 12.893 -8.232 1.00 86.50 296 SER A CA 1
ATOM 2307 C C . SER A 1 296 ? 6.122 12.673 -9.723 1.00 86.50 296 SER A C 1
ATOM 2309 O O . SER A 1 296 ? 6.156 13.622 -10.491 1.00 86.50 296 SER A O 1
ATOM 2311 N N . VAL A 1 297 ? 6.030 11.402 -10.099 1.00 92.75 297 VAL A N 1
ATOM 2312 C CA . VAL A 1 297 ? 6.123 10.974 -11.489 1.00 92.75 297 VAL A CA 1
ATOM 2313 C C . VAL A 1 297 ? 4.730 10.763 -12.069 1.00 92.75 297 VAL A C 1
ATOM 2315 O O . VAL A 1 297 ? 3.860 10.141 -11.446 1.00 92.75 297 VAL A O 1
ATOM 2318 N N . THR A 1 298 ? 4.534 11.267 -13.277 1.00 94.62 298 THR A N 1
ATOM 2319 C CA . THR A 1 298 ? 3.344 11.121 -14.111 1.00 94.62 298 THR A CA 1
ATOM 2320 C C . THR A 1 298 ? 3.711 10.479 -15.447 1.00 94.62 298 THR A C 1
ATOM 2322 O O . THR A 1 298 ? 4.880 10.362 -15.802 1.00 94.62 298 THR A O 1
ATOM 2325 N N . VAL A 1 299 ? 2.708 10.077 -16.232 1.00 95.31 299 VAL A N 1
ATOM 2326 C CA . VAL A 1 299 ? 2.948 9.553 -17.589 1.00 95.31 299 VAL A CA 1
ATOM 2327 C C . VAL A 1 299 ? 3.592 10.604 -18.502 1.00 95.31 299 VAL A C 1
ATOM 2329 O O . VAL A 1 299 ? 4.358 10.241 -19.389 1.00 95.31 299 VAL A O 1
ATOM 2332 N N . ALA A 1 300 ? 3.333 11.896 -18.271 1.00 94.94 300 ALA A N 1
ATOM 2333 C CA . ALA A 1 300 ? 3.934 12.979 -19.046 1.00 94.94 300 ALA A CA 1
ATOM 2334 C C . ALA A 1 300 ? 5.447 13.125 -18.801 1.00 94.94 300 ALA A C 1
ATOM 2336 O O . ALA A 1 300 ? 6.148 13.624 -19.676 1.00 94.94 300 ALA A O 1
ATOM 2337 N N . ASP A 1 301 ? 5.950 12.646 -17.661 1.00 95.19 301 ASP A N 1
ATOM 2338 C CA . ASP A 1 301 ? 7.382 12.672 -17.339 1.00 95.19 301 ASP A CA 1
ATOM 2339 C C . ASP A 1 301 ? 8.141 11.504 -17.991 1.00 95.19 301 ASP A C 1
ATOM 2341 O O . ASP A 1 301 ? 9.351 11.575 -18.183 1.00 95.19 301 ASP A O 1
ATOM 2345 N N . VAL A 1 302 ? 7.433 10.428 -18.359 1.00 96.56 302 VAL A N 1
ATOM 2346 C CA . VAL A 1 302 ? 8.012 9.275 -19.065 1.00 96.56 302 VAL A CA 1
ATOM 2347 C C . VAL A 1 302 ? 8.416 9.727 -20.472 1.00 96.56 302 VAL A C 1
ATOM 2349 O O . VAL A 1 302 ? 7.564 10.302 -21.156 1.00 96.56 302 VAL A O 1
ATOM 2352 N N . PRO A 1 303 ? 9.634 9.449 -20.966 1.00 97.25 303 PRO A N 1
ATOM 2353 C CA . PRO A 1 303 ? 10.020 9.750 -22.342 1.00 97.25 303 PRO A CA 1
ATOM 2354 C C . PRO A 1 303 ? 9.028 9.159 -23.345 1.00 97.25 303 PRO A C 1
ATOM 2356 O O . PRO A 1 303 ? 8.618 8.007 -23.205 1.00 97.25 303 PRO A O 1
ATOM 2359 N N . GLU A 1 304 ? 8.636 9.930 -24.361 1.00 96.75 304 GLU A N 1
ATOM 2360 C CA . GLU A 1 304 ? 7.555 9.556 -25.286 1.00 96.75 304 GLU A CA 1
ATOM 2361 C C . GLU A 1 304 ? 7.791 8.196 -25.958 1.00 96.75 304 GLU A C 1
ATOM 2363 O O . GLU A 1 304 ? 6.882 7.374 -26.032 1.00 96.75 304 GLU A O 1
ATOM 2368 N N . VAL A 1 305 ? 9.037 7.911 -26.336 1.00 96.94 305 VAL A N 1
ATOM 2369 C CA . VAL A 1 305 ? 9.463 6.635 -26.937 1.00 96.94 305 VAL A CA 1
ATOM 2370 C C . VAL A 1 305 ? 9.345 5.425 -26.001 1.00 96.94 305 VAL A C 1
ATOM 2372 O O . VAL A 1 305 ? 9.301 4.291 -26.473 1.00 96.94 305 VAL A O 1
ATOM 2375 N N . LEU A 1 306 ? 9.287 5.645 -24.683 1.00 97.00 306 LEU A N 1
ATOM 2376 C CA . LEU A 1 306 ? 9.097 4.603 -23.667 1.00 97.00 306 LEU A CA 1
ATOM 2377 C C . LEU A 1 306 ? 7.626 4.434 -23.258 1.00 97.00 306 LEU A C 1
ATOM 2379 O O . LEU A 1 306 ? 7.284 3.466 -22.567 1.00 97.00 306 LEU A O 1
ATOM 2383 N N . ARG A 1 307 ? 6.746 5.348 -23.686 1.00 96.12 307 ARG A N 1
ATOM 2384 C CA . ARG A 1 307 ? 5.301 5.234 -23.481 1.00 96.12 307 ARG A CA 1
ATOM 2385 C C . ARG A 1 307 ? 4.711 4.212 -24.441 1.00 96.12 307 ARG A C 1
ATOM 2387 O O . ARG A 1 307 ? 5.241 3.918 -25.507 1.00 96.12 307 ARG A O 1
ATOM 2394 N N . GLU A 1 308 ? 3.579 3.656 -24.037 1.00 93.81 308 GLU A N 1
ATOM 2395 C CA . GLU A 1 308 ? 2.793 2.707 -24.819 1.00 93.81 308 GLU A CA 1
ATOM 2396 C C . GLU A 1 308 ? 3.560 1.457 -25.278 1.00 93.81 308 GLU A C 1
ATOM 2398 O O . GLU A 1 308 ? 3.166 0.786 -26.235 1.00 93.81 308 GLU A O 1
ATOM 2403 N N . LEU A 1 309 ? 4.642 1.097 -24.584 1.00 94.56 309 LEU A N 1
ATOM 2404 C CA . LEU A 1 309 ? 5.317 -0.170 -24.816 1.00 94.56 309 LEU A CA 1
ATOM 2405 C C . LEU A 1 309 ? 4.454 -1.320 -24.284 1.00 94.56 309 LEU A C 1
ATOM 2407 O O . LEU A 1 309 ? 3.943 -1.289 -23.154 1.00 94.56 309 LEU A O 1
ATOM 2411 N N . SER A 1 310 ? 4.297 -2.359 -25.106 1.00 92.56 310 SER A N 1
ATOM 2412 C CA . SER A 1 310 ? 3.689 -3.618 -24.677 1.00 92.56 310 SER A CA 1
ATOM 2413 C C . SER A 1 310 ? 4.586 -4.310 -23.642 1.00 92.56 310 SER A C 1
ATOM 2415 O O . SER A 1 310 ? 5.780 -4.024 -23.532 1.00 92.56 310 SER A O 1
ATOM 2417 N N . ALA A 1 311 ? 4.032 -5.255 -22.879 1.00 90.69 311 ALA A N 1
ATOM 2418 C CA . ALA A 1 311 ? 4.834 -6.043 -21.940 1.00 90.69 311 ALA A CA 1
ATOM 2419 C C . ALA A 1 311 ? 5.926 -6.865 -22.654 1.00 90.69 311 ALA A C 1
ATOM 2421 O O . ALA A 1 311 ? 7.003 -7.065 -22.105 1.00 90.69 311 ALA A O 1
ATOM 2422 N N . GLU A 1 312 ? 5.665 -7.319 -23.882 1.00 93.38 312 GLU A N 1
ATOM 2423 C CA . GLU A 1 312 ? 6.635 -8.051 -24.704 1.00 93.38 312 GLU A CA 1
ATOM 2424 C C . GLU A 1 312 ? 7.763 -7.148 -25.204 1.00 93.38 312 GLU A C 1
ATOM 2426 O O . GLU A 1 312 ? 8.928 -7.514 -25.068 1.00 93.38 312 GLU A O 1
ATOM 2431 N N . ALA A 1 313 ? 7.434 -5.948 -25.694 1.00 95.31 313 ALA A N 1
ATOM 2432 C CA . ALA A 1 313 ? 8.426 -4.955 -26.098 1.00 95.31 313 ALA A CA 1
ATOM 2433 C C . ALA A 1 313 ? 9.317 -4.542 -24.920 1.00 95.31 313 ALA A C 1
ATOM 2435 O O . ALA A 1 313 ? 10.537 -4.539 -25.044 1.00 95.31 313 ALA A O 1
ATOM 2436 N N . ALA A 1 314 ? 8.714 -4.257 -23.760 1.00 94.19 314 ALA A N 1
ATOM 2437 C CA . ALA A 1 314 ? 9.452 -3.896 -22.554 1.00 94.19 314 ALA A CA 1
ATOM 2438 C C . ALA A 1 314 ? 10.394 -5.025 -22.094 1.00 94.19 314 ALA A C 1
ATOM 2440 O O . ALA A 1 314 ? 11.549 -4.758 -21.778 1.00 94.19 314 ALA A O 1
ATOM 2441 N N . ARG A 1 315 ? 9.950 -6.292 -22.128 1.00 94.62 315 ARG A N 1
ATOM 2442 C CA . ARG A 1 315 ? 10.816 -7.445 -21.819 1.00 94.62 315 ARG A CA 1
ATOM 2443 C C . ARG A 1 315 ? 11.953 -7.617 -22.822 1.00 94.62 315 ARG A C 1
ATOM 2445 O O . ARG A 1 315 ? 13.063 -7.943 -22.412 1.00 94.62 315 ARG A O 1
ATOM 2452 N N . ALA A 1 316 ? 11.698 -7.394 -24.113 1.00 96.75 316 ALA A N 1
ATOM 2453 C CA . ALA A 1 316 ? 12.713 -7.495 -25.163 1.00 96.75 316 ALA A CA 1
ATOM 2454 C C . ALA A 1 316 ? 13.838 -6.455 -25.018 1.00 96.75 316 ALA A C 1
ATOM 2456 O O . ALA A 1 316 ? 14.937 -6.688 -25.520 1.00 96.75 316 ALA A O 1
ATOM 2457 N N . LEU A 1 317 ? 13.571 -5.344 -24.322 1.00 97.56 317 LEU A N 1
ATOM 2458 C CA . LEU A 1 317 ? 14.563 -4.325 -23.982 1.00 97.56 317 LEU A CA 1
ATOM 2459 C C . LEU A 1 317 ? 15.426 -4.704 -22.777 1.00 97.56 317 LEU A C 1
ATOM 2461 O O . LEU A 1 317 ? 16.484 -4.117 -22.608 1.00 97.56 317 LEU A O 1
ATOM 2465 N N . SER A 1 318 ? 15.036 -5.661 -21.936 1.00 97.19 318 SER A N 1
ATOM 2466 C CA . SER A 1 318 ? 15.857 -5.976 -20.767 1.00 97.19 318 SER A CA 1
ATOM 2467 C C . SER A 1 318 ? 17.011 -6.916 -21.120 1.00 97.19 318 SER A C 1
ATOM 2469 O O . SER A 1 318 ? 16.738 -7.987 -21.658 1.00 97.19 318 SER A O 1
ATOM 2471 N N . PRO A 1 319 ? 18.283 -6.585 -20.827 1.00 97.44 319 PRO A N 1
ATOM 2472 C CA . PRO A 1 319 ? 19.405 -7.508 -21.038 1.00 97.44 319 PRO A CA 1
ATOM 2473 C C . PRO A 1 319 ? 19.445 -8.628 -19.993 1.00 97.44 319 PRO A C 1
ATOM 2475 O O . PRO A 1 319 ? 20.240 -9.562 -20.110 1.00 97.44 319 PRO A O 1
ATOM 2478 N N . LEU A 1 320 ? 18.595 -8.545 -18.968 1.00 97.25 320 LEU A N 1
ATOM 2479 C CA . LEU A 1 320 ? 18.583 -9.433 -17.820 1.00 97.25 320 LEU A CA 1
ATOM 2480 C C . LEU A 1 320 ? 17.243 -10.162 -17.705 1.00 97.25 320 LEU A C 1
ATOM 2482 O O . LEU A 1 320 ? 16.172 -9.613 -17.944 1.00 97.25 320 LEU A O 1
ATOM 2486 N N . GLU A 1 321 ? 17.327 -11.402 -17.255 1.00 95.88 321 GLU A N 1
ATOM 2487 C CA . GLU A 1 321 ? 16.218 -12.229 -16.812 1.00 95.88 321 GLU A CA 1
ATOM 2488 C C . GLU A 1 321 ? 16.139 -12.169 -15.278 1.00 95.88 321 GLU A C 1
ATOM 2490 O O . GLU A 1 321 ? 17.157 -12.314 -14.586 1.00 95.88 321 GLU A O 1
ATOM 2495 N N . ILE A 1 322 ? 14.931 -11.959 -14.747 1.00 96.06 322 ILE A N 1
ATOM 2496 C CA . ILE A 1 322 ? 14.658 -11.934 -13.307 1.00 96.06 322 ILE A CA 1
ATOM 2497 C C . ILE A 1 322 ? 14.200 -13.322 -12.849 1.00 96.06 322 ILE A C 1
ATOM 2499 O O . ILE A 1 322 ? 13.211 -13.862 -13.337 1.00 96.06 322 ILE A O 1
ATOM 2503 N N . ASP A 1 323 ? 14.882 -13.870 -11.846 1.00 94.50 323 ASP A N 1
ATOM 2504 C CA . ASP A 1 323 ? 14.515 -15.117 -11.177 1.00 94.50 323 ASP A CA 1
ATOM 2505 C C . ASP A 1 323 ? 14.117 -14.828 -9.723 1.00 94.50 323 ASP A C 1
ATOM 2507 O O . ASP A 1 323 ? 14.957 -14.558 -8.862 1.00 94.50 323 ASP A O 1
ATOM 2511 N N . VAL A 1 324 ? 12.811 -14.890 -9.462 1.00 93.50 324 VAL A N 1
ATOM 2512 C CA . VAL A 1 324 ? 12.182 -14.766 -8.131 1.00 93.50 324 VAL A CA 1
ATOM 2513 C C . VAL A 1 324 ? 11.678 -16.118 -7.601 1.00 93.50 324 VAL A C 1
ATOM 2515 O O . VAL A 1 324 ? 10.852 -16.173 -6.684 1.00 93.50 324 VAL A O 1
ATOM 2518 N N . GLY A 1 325 ? 12.156 -17.223 -8.185 1.00 91.69 325 GLY A N 1
ATOM 2519 C CA . GLY A 1 325 ? 11.729 -18.579 -7.858 1.00 91.69 325 GLY A CA 1
ATOM 2520 C C . GLY A 1 325 ? 10.321 -18.941 -8.357 1.00 91.69 325 GLY A C 1
ATOM 2521 O O . GLY A 1 325 ? 9.661 -18.158 -9.053 1.00 91.69 325 GLY A O 1
ATOM 2522 N N . PRO A 1 326 ? 9.839 -20.151 -8.012 1.00 90.88 326 PRO A N 1
ATOM 2523 C CA . PRO A 1 326 ? 8.550 -20.650 -8.476 1.00 90.88 326 PRO A CA 1
ATOM 2524 C C . PRO A 1 326 ? 7.380 -19.800 -7.968 1.00 90.88 326 PRO A C 1
ATOM 2526 O O . PRO A 1 326 ? 7.431 -19.167 -6.911 1.00 90.88 326 PRO A O 1
ATOM 2529 N N . ILE A 1 327 ? 6.281 -19.803 -8.723 1.00 89.94 327 ILE A N 1
ATOM 2530 C CA . ILE A 1 327 ? 5.033 -19.171 -8.293 1.00 89.94 327 ILE A CA 1
ATOM 2531 C C . ILE A 1 327 ? 4.380 -20.070 -7.242 1.00 89.94 327 ILE A C 1
ATOM 2533 O O . ILE A 1 327 ? 3.761 -21.074 -7.584 1.00 89.94 327 ILE A O 1
ATOM 2537 N N . VAL A 1 328 ? 4.484 -19.677 -5.973 1.00 86.94 328 VAL A N 1
ATOM 2538 C CA . VAL A 1 328 ? 3.829 -20.361 -4.850 1.00 86.94 328 VAL A CA 1
ATOM 2539 C C . VAL A 1 328 ? 2.681 -19.505 -4.318 1.00 86.94 328 VAL A C 1
ATOM 2541 O O . VAL A 1 328 ? 2.819 -18.292 -4.142 1.00 86.94 328 VAL A O 1
ATOM 2544 N N . ARG A 1 329 ? 1.526 -20.136 -4.101 1.00 85.50 329 ARG A N 1
ATOM 2545 C CA . ARG A 1 329 ? 0.309 -19.567 -3.504 1.00 85.50 329 ARG A CA 1
ATOM 2546 C C . ARG A 1 329 ? -0.317 -20.619 -2.590 1.00 85.50 329 ARG A C 1
ATOM 2548 O O . ARG A 1 329 ? -0.032 -21.803 -2.752 1.00 85.50 329 ARG A O 1
ATOM 2555 N N . ALA A 1 330 ? -1.195 -20.185 -1.688 1.00 77.44 330 ALA A N 1
ATOM 2556 C CA . ALA A 1 330 ? -2.073 -21.101 -0.964 1.00 77.44 330 ALA A CA 1
ATOM 2557 C C . ALA A 1 330 ? -2.912 -21.957 -1.936 1.00 77.44 330 ALA A C 1
ATOM 2559 O O . ALA A 1 330 ? -3.095 -21.592 -3.108 1.00 77.44 330 ALA A O 1
ATOM 2560 N N . GLU A 1 331 ? -3.405 -23.094 -1.442 1.00 68.06 331 GLU A N 1
ATOM 2561 C CA . GLU A 1 331 ? -4.174 -24.069 -2.218 1.00 68.06 331 GLU A CA 1
ATOM 2562 C C . GLU A 1 331 ? -5.339 -23.418 -2.984 1.00 68.06 331 GLU A C 1
ATOM 2564 O O . GLU A 1 331 ? -5.876 -22.379 -2.598 1.00 68.06 331 GLU A O 1
ATOM 2569 N N . HIS A 1 332 ? -5.684 -23.974 -4.149 1.00 68.88 332 HIS A N 1
ATOM 2570 C CA . HIS A 1 332 ? -6.693 -23.416 -5.061 1.00 68.88 332 HIS A CA 1
ATOM 2571 C C . HIS A 1 332 ? -6.454 -21.950 -5.472 1.00 68.88 332 HIS A C 1
ATOM 2573 O O . HIS A 1 332 ? -7.380 -21.271 -5.923 1.00 68.88 332 HIS A O 1
ATOM 2579 N N . LYS A 1 333 ? -5.208 -21.465 -5.346 1.00 70.31 333 LYS A N 1
ATOM 2580 C CA . LYS A 1 333 ? -4.814 -20.068 -5.585 1.00 70.31 333 LYS A CA 1
ATOM 2581 C C . LYS A 1 333 ? -5.590 -19.098 -4.685 1.00 70.31 333 LYS A C 1
ATOM 2583 O O . LYS A 1 333 ? -5.925 -17.999 -5.118 1.00 70.31 333 LYS A O 1
ATOM 2588 N N . SER A 1 334 ? -5.876 -19.501 -3.443 1.00 75.00 334 SER A N 1
ATOM 2589 C CA . SER A 1 334 ? -6.752 -18.747 -2.541 1.00 75.00 334 SER A CA 1
ATOM 2590 C C . SER A 1 334 ? -6.099 -17.545 -1.842 1.00 75.00 334 SER A C 1
ATOM 2592 O O . SER A 1 334 ? -6.770 -16.857 -1.078 1.00 75.00 334 SER A O 1
ATOM 2594 N N . GLY A 1 335 ? -4.802 -17.315 -2.056 1.00 83.56 335 GLY A N 1
ATOM 2595 C CA . GLY A 1 335 ? -4.021 -16.289 -1.363 1.00 83.56 335 GLY A CA 1
ATOM 2596 C C . GLY A 1 335 ? -2.999 -15.596 -2.262 1.00 83.56 335 GLY A C 1
ATOM 2597 O O . GLY A 1 335 ? -2.861 -15.911 -3.454 1.00 83.56 335 GLY A O 1
ATOM 2598 N N . TYR A 1 336 ? -2.268 -14.644 -1.684 1.00 88.50 336 TYR A N 1
ATOM 2599 C CA . TYR A 1 336 ? -1.250 -13.861 -2.387 1.00 88.50 336 TYR A CA 1
ATOM 2600 C C . TYR A 1 336 ? -0.060 -14.729 -2.831 1.00 88.50 336 TYR A C 1
ATOM 2602 O O . TYR A 1 336 ? 0.198 -15.805 -2.285 1.00 88.50 336 TYR A O 1
ATOM 2610 N N . ARG A 1 337 ? 0.679 -14.268 -3.852 1.00 88.06 337 ARG A N 1
ATOM 2611 C CA . ARG A 1 337 ? 1.928 -14.922 -4.277 1.00 88.06 337 ARG A CA 1
ATOM 2612 C C . ARG A 1 337 ? 2.968 -14.787 -3.165 1.00 88.06 337 ARG A C 1
ATOM 2614 O O . ARG A 1 337 ? 3.265 -13.677 -2.735 1.00 88.06 337 ARG A O 1
ATOM 2621 N N . GLN A 1 338 ? 3.529 -15.909 -2.734 1.00 85.88 338 GLN A N 1
ATOM 2622 C CA . GLN A 1 338 ? 4.531 -15.957 -1.676 1.00 85.88 338 GLN A CA 1
ATOM 2623 C C . GLN A 1 338 ? 5.925 -15.624 -2.213 1.00 85.88 338 GLN A C 1
ATOM 2625 O O . GLN A 1 338 ? 6.284 -15.977 -3.341 1.00 85.88 338 GLN A O 1
ATOM 2630 N N . LYS A 1 339 ? 6.733 -14.970 -1.374 1.00 87.31 339 LYS A N 1
ATOM 2631 C CA . LYS A 1 339 ? 8.172 -14.831 -1.592 1.00 87.31 339 LYS A CA 1
ATOM 2632 C C . LYS A 1 339 ? 8.873 -16.093 -1.100 1.00 87.31 339 LYS A C 1
ATOM 2634 O O . LYS A 1 339 ? 8.868 -16.369 0.093 1.00 87.31 339 LYS A O 1
ATOM 2639 N N . VAL A 1 340 ? 9.491 -16.832 -2.018 1.00 87.62 340 VAL A N 1
ATOM 2640 C CA . VAL A 1 340 ? 10.120 -18.134 -1.719 1.00 87.62 340 VAL A CA 1
ATOM 2641 C C . VAL A 1 340 ? 11.641 -18.123 -1.823 1.00 87.62 340 VAL A C 1
ATOM 2643 O O . VAL A 1 340 ? 12.308 -19.018 -1.313 1.00 87.62 340 VAL A O 1
ATOM 2646 N N . THR A 1 341 ? 12.217 -17.116 -2.474 1.00 90.50 341 THR A N 1
ATOM 2647 C CA . THR A 1 341 ? 13.668 -16.980 -2.602 1.00 90.50 341 THR A CA 1
ATOM 2648 C C . THR A 1 341 ? 14.080 -15.510 -2.662 1.00 90.50 341 THR A C 1
ATOM 2650 O O . THR A 1 341 ? 13.231 -14.618 -2.632 1.00 90.50 341 THR A O 1
ATOM 2653 N N . MET A 1 342 ? 15.387 -15.261 -2.650 1.00 92.69 342 MET A N 1
ATOM 2654 C CA . MET A 1 342 ? 15.964 -13.955 -2.973 1.00 92.69 342 MET A CA 1
ATOM 2655 C C . MET A 1 342 ? 15.948 -13.769 -4.486 1.00 92.69 342 MET A C 1
ATOM 2657 O O . MET A 1 342 ? 16.293 -14.713 -5.204 1.00 92.69 342 MET A O 1
ATOM 2661 N N . ILE A 1 343 ? 15.631 -12.565 -4.949 1.00 95.56 343 ILE A N 1
ATOM 2662 C CA . ILE A 1 343 ? 15.725 -12.198 -6.359 1.00 95.56 343 ILE A CA 1
ATOM 2663 C C . ILE A 1 343 ? 17.145 -12.428 -6.892 1.00 95.56 343 ILE A C 1
ATOM 2665 O O . ILE A 1 343 ? 18.153 -12.168 -6.224 1.00 95.56 343 ILE A O 1
ATOM 2669 N N . ARG A 1 344 ? 17.229 -12.965 -8.106 1.00 95.50 344 ARG A N 1
ATOM 2670 C CA . ARG A 1 344 ? 18.475 -13.238 -8.826 1.00 95.50 344 ARG A CA 1
ATOM 2671 C C . ARG A 1 344 ? 18.354 -12.726 -10.248 1.00 95.50 344 ARG A C 1
ATOM 2673 O O . ARG A 1 344 ? 17.263 -12.667 -10.804 1.00 95.50 344 ARG A O 1
ATOM 2680 N N . PHE A 1 345 ? 19.503 -12.433 -10.841 1.00 97.31 345 PHE A N 1
ATOM 2681 C CA . PHE A 1 345 ? 19.590 -11.966 -12.217 1.00 97.31 345 PHE A CA 1
ATOM 2682 C C . PHE A 1 345 ? 20.406 -12.935 -13.054 1.00 97.31 345 PHE A C 1
ATOM 2684 O O . PHE A 1 345 ? 21.370 -13.536 -12.564 1.00 97.31 345 PHE A O 1
ATOM 2691 N N . ARG A 1 346 ? 20.037 -13.075 -14.321 1.00 96.94 346 ARG A N 1
ATOM 2692 C CA . ARG A 1 346 ? 20.804 -13.813 -15.327 1.00 96.94 346 ARG A CA 1
ATOM 2693 C C . ARG A 1 346 ? 20.882 -12.962 -16.581 1.00 96.94 346 ARG A C 1
ATOM 2695 O O . ARG A 1 346 ? 19.935 -12.247 -16.874 1.00 96.94 346 ARG A O 1
ATOM 2702 N N . TRP A 1 347 ? 21.978 -13.033 -17.322 1.00 97.88 347 TRP A N 1
ATOM 2703 C CA . TRP A 1 347 ? 21.997 -12.439 -18.658 1.00 97.88 347 TRP A CA 1
ATOM 2704 C C . TRP A 1 347 ? 21.011 -13.157 -19.577 1.00 97.88 347 TRP A C 1
ATOM 2706 O O . TRP A 1 347 ? 20.850 -14.375 -19.486 1.00 97.88 347 TRP A O 1
ATOM 2716 N N . GLU A 1 348 ? 20.372 -12.419 -20.475 1.00 96.81 348 GLU A N 1
ATOM 2717 C CA . GLU A 1 348 ? 19.530 -12.991 -21.523 1.00 96.81 348 GLU A CA 1
ATOM 2718 C C . GLU A 1 348 ? 20.350 -13.814 -22.524 1.00 96.81 348 GLU A C 1
ATOM 2720 O O . GLU A 1 348 ? 21.527 -13.552 -22.766 1.00 96.81 348 GLU A O 1
ATOM 2725 N N . THR A 1 349 ? 19.726 -14.818 -23.137 1.00 95.44 349 THR A N 1
ATOM 2726 C CA . THR A 1 349 ? 20.423 -15.741 -24.063 1.00 95.44 349 THR A CA 1
ATOM 2727 C C . THR A 1 349 ? 20.743 -15.119 -25.425 1.00 95.44 349 THR A C 1
ATOM 2729 O O . THR A 1 349 ? 21.554 -15.649 -26.185 1.00 95.44 349 THR A O 1
ATOM 2732 N N . ALA A 1 350 ? 20.106 -13.998 -25.758 1.00 95.56 350 ALA A N 1
ATOM 2733 C CA . ALA A 1 350 ? 20.275 -13.301 -27.023 1.00 95.56 350 ALA A CA 1
ATOM 2734 C C . ALA A 1 350 ? 20.373 -11.792 -26.800 1.00 95.56 350 ALA A C 1
ATOM 2736 O O . ALA A 1 350 ? 19.630 -11.236 -25.994 1.00 95.56 350 ALA A O 1
ATOM 2737 N N . GLY A 1 351 ? 21.236 -11.128 -27.572 1.00 96.38 351 GLY A N 1
ATOM 2738 C CA . GLY A 1 351 ? 21.390 -9.675 -27.520 1.00 96.38 351 GLY A CA 1
ATOM 2739 C C . GLY A 1 351 ? 20.097 -8.930 -27.869 1.00 96.38 351 GLY A C 1
ATOM 2740 O O . GLY A 1 351 ? 19.243 -9.423 -28.620 1.00 96.38 351 GLY A O 1
ATOM 2741 N N . ILE A 1 352 ? 19.970 -7.707 -27.355 1.00 97.81 352 ILE A N 1
ATOM 2742 C CA . ILE A 1 352 ? 18.740 -6.902 -27.432 1.00 97.81 352 ILE A CA 1
ATOM 2743 C C . ILE A 1 352 ? 18.263 -6.695 -28.873 1.00 97.81 352 ILE A C 1
ATOM 2745 O O . ILE A 1 352 ? 17.100 -6.951 -29.188 1.00 97.81 352 ILE A O 1
ATOM 2749 N N . LYS A 1 353 ? 19.165 -6.337 -29.796 1.00 97.31 353 LYS A N 1
ATOM 2750 C CA . LYS A 1 353 ? 18.827 -6.132 -31.219 1.00 97.31 353 LYS A CA 1
ATOM 2751 C C . LYS A 1 353 ? 18.184 -7.371 -31.855 1.00 97.31 353 LYS A C 1
ATOM 2753 O O . LYS A 1 353 ? 17.246 -7.246 -32.648 1.00 97.31 353 LYS A O 1
ATOM 2758 N N . ARG A 1 354 ? 18.655 -8.573 -31.498 1.00 97.00 354 ARG A N 1
ATOM 2759 C CA . ARG A 1 354 ? 18.083 -9.842 -31.978 1.00 97.00 354 ARG A CA 1
ATOM 2760 C C . ARG A 1 354 ? 16.708 -10.080 -31.362 1.00 97.00 354 ARG A C 1
ATOM 2762 O O . ARG A 1 354 ? 15.791 -10.433 -32.095 1.00 97.00 354 ARG A O 1
ATOM 2769 N N . ARG A 1 355 ? 16.546 -9.844 -30.057 1.00 97.19 355 ARG A N 1
ATOM 2770 C CA . ARG A 1 355 ? 15.257 -9.992 -29.356 1.00 97.19 355 ARG A CA 1
ATOM 2771 C C . ARG A 1 355 ? 14.195 -9.043 -29.910 1.00 97.19 355 ARG A C 1
ATOM 2773 O O . ARG A 1 355 ? 13.096 -9.493 -30.215 1.00 97.19 355 ARG A O 1
ATOM 2780 N N . ILE A 1 356 ? 14.548 -7.785 -30.179 1.00 97.94 356 ILE A N 1
ATOM 2781 C CA . ILE A 1 356 ? 13.664 -6.831 -30.867 1.00 97.94 356 ILE A CA 1
ATOM 2782 C C . ILE A 1 356 ? 13.283 -7.351 -32.259 1.00 97.94 356 ILE A C 1
ATOM 2784 O O . ILE A 1 356 ? 12.112 -7.321 -32.618 1.00 97.94 356 ILE A O 1
ATOM 2788 N N . LYS A 1 357 ? 14.234 -7.876 -33.046 1.00 97.31 357 LYS A N 1
ATOM 2789 C CA . LYS A 1 357 ? 13.948 -8.430 -34.386 1.00 97.31 357 LYS A CA 1
ATOM 2790 C C . LYS A 1 357 ? 12.962 -9.609 -34.349 1.00 97.31 357 LYS A C 1
ATOM 2792 O O . LYS A 1 357 ? 12.234 -9.796 -35.319 1.00 97.31 357 LYS A O 1
ATOM 2797 N N . LEU A 1 358 ? 12.943 -10.379 -33.259 1.00 96.81 358 LEU A N 1
ATOM 2798 C CA . LEU A 1 358 ? 12.083 -11.554 -33.077 1.00 96.81 358 LEU A CA 1
ATOM 2799 C C . LEU A 1 358 ? 10.649 -11.227 -32.630 1.00 96.81 358 LEU A C 1
ATOM 2801 O O . LEU A 1 358 ? 9.805 -12.121 -3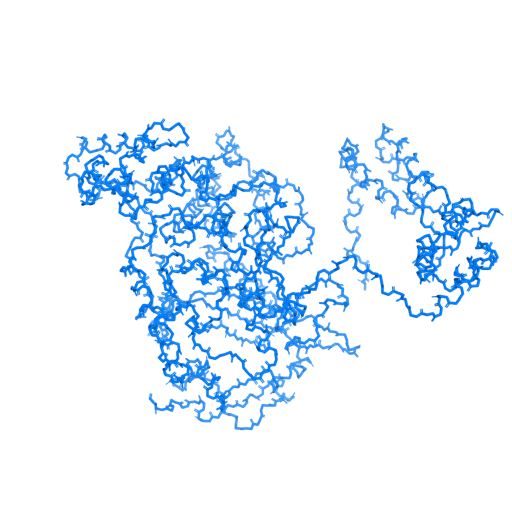2.655 1.00 96.81 358 LEU A O 1
ATOM 2805 N N . LEU A 1 359 ? 10.343 -9.982 -32.246 1.00 96.56 359 LEU A N 1
ATOM 2806 C CA . LEU A 1 359 ? 8.961 -9.591 -31.948 1.00 96.56 359 LEU A CA 1
ATOM 2807 C C . LEU A 1 359 ? 8.102 -9.753 -33.209 1.00 96.56 359 LEU A C 1
ATOM 2809 O O . LEU A 1 359 ? 8.504 -9.322 -34.289 1.00 96.56 359 LEU A O 1
ATOM 2813 N N . GLN A 1 360 ? 6.926 -10.369 -33.086 1.00 94.44 360 GLN A N 1
ATOM 2814 C CA . GLN A 1 360 ? 6.097 -10.721 -34.247 1.00 94.44 360 GLN A CA 1
ATOM 2815 C C . GLN A 1 360 ? 5.462 -9.490 -34.910 1.00 94.44 360 GLN A C 1
ATOM 2817 O O . GLN A 1 360 ? 5.468 -9.371 -36.138 1.00 94.44 360 GLN A O 1
ATOM 2822 N N . ASP A 1 361 ? 4.981 -8.548 -34.100 1.00 93.75 361 ASP A N 1
ATOM 2823 C CA . ASP A 1 361 ? 4.286 -7.342 -34.550 1.00 93.75 361 ASP A CA 1
ATOM 2824 C C . ASP A 1 361 ? 5.269 -6.269 -35.086 1.00 93.75 361 ASP A C 1
ATOM 2826 O O . ASP A 1 361 ? 6.161 -5.826 -34.351 1.00 93.75 361 ASP A O 1
ATOM 2830 N N . PRO A 1 362 ? 5.128 -5.823 -36.355 1.00 94.94 362 PRO A N 1
ATOM 2831 C CA . PRO A 1 362 ? 5.943 -4.754 -36.929 1.00 94.94 362 PRO A CA 1
ATOM 2832 C C . PRO A 1 362 ? 5.889 -3.419 -36.175 1.00 94.94 362 PRO A C 1
ATOM 2834 O O . PRO A 1 362 ? 6.928 -2.762 -36.067 1.00 94.94 362 PRO A O 1
ATOM 2837 N N . ASP A 1 363 ? 4.728 -3.010 -35.652 1.00 93.88 363 ASP A N 1
ATOM 2838 C CA . ASP A 1 363 ? 4.612 -1.756 -34.894 1.00 93.88 363 ASP A CA 1
ATOM 2839 C C . ASP A 1 363 ? 5.354 -1.870 -33.563 1.00 93.88 363 ASP A C 1
ATOM 2841 O O . ASP A 1 363 ? 6.165 -1.012 -33.209 1.00 93.88 363 ASP A O 1
ATOM 2845 N N . MET A 1 364 ? 5.162 -2.998 -32.875 1.00 94.50 364 MET A N 1
ATOM 2846 C CA . MET A 1 364 ? 5.877 -3.315 -31.645 1.00 94.50 364 MET A CA 1
ATOM 2847 C C . MET A 1 364 ? 7.398 -3.322 -31.855 1.00 94.50 364 MET A C 1
ATOM 2849 O O . MET A 1 364 ? 8.126 -2.752 -31.042 1.00 94.50 364 MET A O 1
ATOM 2853 N N . ARG A 1 365 ? 7.887 -3.898 -32.965 1.00 97.00 365 ARG A N 1
ATOM 2854 C CA . ARG A 1 365 ? 9.310 -3.849 -33.348 1.00 97.00 365 ARG A CA 1
ATOM 2855 C C . ARG A 1 365 ? 9.812 -2.424 -33.530 1.00 97.00 365 ARG A C 1
ATOM 2857 O O . ARG A 1 365 ? 10.898 -2.100 -33.053 1.00 97.00 365 ARG A O 1
ATOM 2864 N N . ARG A 1 366 ? 9.047 -1.586 -34.235 1.00 97.25 366 ARG A N 1
ATOM 2865 C CA . ARG A 1 366 ? 9.398 -0.183 -34.484 1.00 97.25 366 ARG A CA 1
ATOM 2866 C C . ARG A 1 366 ? 9.494 0.598 -33.173 1.00 97.25 366 ARG A C 1
ATOM 2868 O O . ARG A 1 366 ? 10.505 1.257 -32.950 1.00 97.25 366 ARG A O 1
ATOM 2875 N N . LYS A 1 367 ? 8.490 0.476 -32.299 1.00 96.88 367 LYS A N 1
ATOM 2876 C CA . LYS A 1 367 ? 8.470 1.130 -30.980 1.00 96.88 367 LYS A CA 1
ATOM 2877 C C . LYS A 1 367 ? 9.618 0.652 -30.091 1.00 96.88 367 LYS A C 1
ATOM 2879 O O . LYS A 1 367 ? 10.334 1.472 -29.531 1.00 96.88 367 LYS A O 1
ATOM 2884 N N . ALA A 1 368 ? 9.852 -0.661 -30.022 1.00 97.56 368 ALA A N 1
ATOM 2885 C CA . ALA A 1 368 ? 10.963 -1.223 -29.256 1.00 97.56 368 ALA A CA 1
ATOM 2886 C C . ALA A 1 368 ? 12.331 -0.760 -29.786 1.00 97.56 368 ALA A C 1
ATOM 2888 O O . ALA A 1 368 ? 13.224 -0.488 -28.994 1.00 97.56 368 ALA A O 1
ATOM 2889 N N . ARG A 1 369 ? 12.501 -0.620 -31.108 1.00 98.25 369 ARG A N 1
ATOM 2890 C CA . ARG A 1 369 ? 13.732 -0.065 -31.687 1.00 98.25 369 ARG A CA 1
ATOM 2891 C C . ARG A 1 369 ? 13.933 1.401 -31.305 1.00 98.25 369 ARG A C 1
ATOM 2893 O O . ARG A 1 369 ? 15.006 1.732 -30.831 1.00 98.25 369 ARG A O 1
ATOM 2900 N N . ALA A 1 370 ? 12.905 2.238 -31.438 1.00 98.06 370 ALA A N 1
ATOM 2901 C CA . ALA A 1 370 ? 12.990 3.646 -31.044 1.00 98.06 370 ALA A CA 1
ATOM 2902 C C . ALA A 1 370 ? 13.312 3.810 -29.547 1.00 98.06 370 ALA A C 1
ATOM 2904 O O . ALA A 1 370 ? 14.148 4.628 -29.177 1.00 98.06 370 ALA A O 1
ATOM 2905 N N . ALA A 1 371 ? 12.692 2.989 -28.692 1.00 98.12 371 ALA A N 1
ATOM 2906 C CA . ALA A 1 371 ? 12.996 2.929 -27.267 1.00 98.12 371 ALA A CA 1
ATOM 2907 C C . ALA A 1 371 ? 14.450 2.508 -26.999 1.00 98.12 371 ALA A C 1
ATOM 2909 O O . ALA A 1 371 ? 15.125 3.132 -26.188 1.00 98.12 371 ALA A O 1
ATOM 2910 N N . TYR A 1 372 ? 14.937 1.471 -27.687 1.00 98.50 372 TYR A N 1
ATOM 2911 C CA . TYR A 1 372 ? 16.324 1.020 -27.584 1.00 98.50 372 TYR A CA 1
ATOM 2912 C C . TYR A 1 372 ? 17.310 2.112 -28.008 1.00 98.50 372 TYR A C 1
ATOM 2914 O O . TYR A 1 372 ? 18.244 2.397 -27.268 1.00 98.50 372 TYR A O 1
ATOM 2922 N N . ASP A 1 373 ? 17.083 2.751 -29.157 1.00 98.31 373 ASP A N 1
ATOM 2923 C CA . ASP A 1 373 ? 17.963 3.800 -29.678 1.00 98.31 373 ASP A CA 1
ATOM 2924 C C . ASP A 1 373 ? 18.030 4.996 -28.710 1.00 98.31 373 ASP A C 1
ATOM 2926 O O . ASP A 1 373 ? 19.113 5.511 -28.446 1.00 98.31 373 ASP A O 1
ATOM 2930 N N . PHE A 1 374 ? 16.898 5.380 -28.107 1.00 98.25 374 PHE A N 1
ATOM 2931 C CA . PHE A 1 374 ? 16.852 6.398 -27.055 1.00 98.25 374 PHE A CA 1
ATOM 2932 C C . PHE A 1 374 ? 17.641 5.995 -25.804 1.00 98.25 374 PHE A C 1
ATOM 2934 O O . PHE A 1 374 ? 18.462 6.773 -25.328 1.00 98.25 374 PHE A O 1
ATOM 2941 N N . LEU A 1 375 ? 17.418 4.785 -25.279 1.00 98.00 375 LEU A N 1
ATOM 2942 C CA . LEU A 1 375 ? 18.093 4.312 -24.066 1.00 98.00 375 LEU A CA 1
ATOM 2943 C C . LEU A 1 375 ? 19.608 4.162 -24.263 1.00 98.00 375 LEU A C 1
ATOM 2945 O O . LEU A 1 375 ? 20.367 4.374 -23.327 1.00 98.00 375 LEU A O 1
ATOM 2949 N N . MET A 1 376 ? 20.055 3.803 -25.469 1.00 98.31 376 MET A N 1
ATOM 2950 C CA . MET A 1 376 ? 21.480 3.713 -25.804 1.00 98.31 376 MET A CA 1
ATOM 2951 C C . MET A 1 376 ? 22.153 5.083 -25.950 1.00 98.31 376 MET A C 1
ATOM 2953 O O . MET A 1 376 ? 23.365 5.169 -25.774 1.00 98.31 376 MET A O 1
ATOM 2957 N N . ALA A 1 377 ? 21.392 6.119 -26.315 1.00 97.38 377 ALA A N 1
ATOM 2958 C CA . ALA A 1 377 ? 21.898 7.469 -26.562 1.00 97.38 377 ALA A CA 1
ATOM 2959 C C . ALA A 1 377 ? 21.754 8.421 -25.360 1.00 97.38 377 ALA A C 1
ATOM 2961 O O . ALA A 1 377 ? 22.251 9.540 -25.418 1.00 97.38 377 ALA A O 1
ATOM 2962 N N . SER A 1 378 ? 21.029 8.021 -24.313 1.00 95.88 378 SER A N 1
ATOM 2963 C CA . SER A 1 378 ? 20.739 8.868 -23.155 1.00 95.88 378 SER A CA 1
ATOM 2964 C C . SER A 1 378 ? 21.828 8.754 -22.086 1.00 95.88 378 SER A C 1
ATOM 2966 O O . SER A 1 378 ? 22.141 7.656 -21.637 1.00 95.88 378 SER A O 1
ATOM 2968 N N . ASP A 1 379 ? 22.333 9.902 -21.628 1.00 94.31 379 ASP A N 1
ATOM 2969 C CA . ASP A 1 379 ? 23.306 9.994 -20.528 1.00 94.31 379 ASP A CA 1
ATOM 2970 C C . ASP A 1 379 ? 22.653 9.896 -19.133 1.00 94.31 379 ASP A C 1
ATOM 2972 O O . ASP A 1 379 ? 23.336 9.717 -18.125 1.00 94.31 379 ASP A O 1
ATOM 2976 N N . ASP A 1 380 ? 21.322 10.000 -19.053 1.00 94.12 380 ASP A N 1
ATOM 2977 C CA . ASP A 1 380 ? 20.576 9.949 -17.788 1.00 94.12 380 ASP A CA 1
ATOM 2978 C C . ASP A 1 380 ? 20.389 8.512 -17.272 1.00 94.12 380 ASP A C 1
ATOM 2980 O O . ASP A 1 380 ? 19.992 8.293 -16.123 1.00 94.12 380 ASP A O 1
ATOM 2984 N N . THR A 1 381 ? 20.668 7.510 -18.109 1.00 96.06 381 THR A N 1
ATOM 2985 C CA . THR A 1 381 ? 20.470 6.095 -17.801 1.00 96.06 381 THR A CA 1
ATOM 2986 C C . THR A 1 381 ? 21.731 5.273 -18.075 1.00 96.06 381 THR A C 1
ATOM 2988 O O . THR A 1 381 ? 22.326 5.396 -19.140 1.00 96.06 381 THR A O 1
ATOM 2991 N N . PRO A 1 382 ? 22.124 4.346 -17.181 1.00 96.75 382 PRO A N 1
ATOM 2992 C CA . PRO A 1 382 ? 23.267 3.460 -17.416 1.00 96.75 382 PRO A CA 1
ATOM 2993 C C . PRO A 1 382 ? 22.929 2.284 -18.351 1.00 96.75 382 PRO A C 1
ATOM 2995 O O . PRO A 1 382 ? 23.615 1.265 -18.355 1.00 96.75 382 PRO A O 1
ATOM 2998 N N . TYR A 1 383 ? 21.830 2.358 -19.108 1.00 98.19 383 TYR A N 1
ATOM 2999 C CA . TYR A 1 383 ? 21.328 1.249 -19.921 1.00 98.19 383 TYR A CA 1
ATOM 3000 C C . TYR A 1 383 ? 22.362 0.740 -20.941 1.00 98.19 383 TYR A C 1
ATOM 3002 O O . TYR A 1 383 ? 22.507 -0.473 -21.116 1.00 98.19 383 TYR A O 1
ATOM 3010 N N . SER A 1 384 ? 23.106 1.647 -21.580 1.00 97.94 384 SER A N 1
ATOM 3011 C CA . SER A 1 384 ? 24.161 1.315 -22.545 1.00 97.94 384 SER A CA 1
ATOM 3012 C C . SER A 1 384 ? 25.276 0.460 -21.929 1.00 97.94 384 SER A C 1
ATOM 3014 O O . SER A 1 384 ? 25.716 -0.499 -22.568 1.00 97.94 384 SER A O 1
ATOM 3016 N N . ASP A 1 385 ? 25.654 0.720 -20.674 1.00 97.81 385 ASP A N 1
ATOM 3017 C CA . ASP A 1 385 ? 26.652 -0.066 -19.938 1.00 97.81 385 ASP A CA 1
ATOM 3018 C C . ASP A 1 385 ? 26.183 -1.513 -19.736 1.00 97.81 385 ASP A C 1
ATOM 3020 O O . ASP A 1 385 ? 26.926 -2.463 -19.994 1.00 97.81 385 ASP A O 1
ATOM 3024 N N . PHE A 1 386 ? 24.919 -1.704 -19.338 1.00 98.12 386 PHE A N 1
ATOM 3025 C CA . PHE A 1 386 ? 24.344 -3.042 -19.170 1.00 98.12 386 PHE A CA 1
ATOM 3026 C C . PHE A 1 386 ? 24.284 -3.818 -20.490 1.00 98.12 386 PHE A C 1
ATOM 3028 O O . PHE A 1 386 ? 24.522 -5.027 -20.497 1.00 98.12 386 PHE A O 1
ATOM 3035 N N . VAL A 1 387 ? 23.979 -3.146 -21.604 1.00 98.19 387 VAL A N 1
ATOM 3036 C CA . VAL A 1 387 ? 23.981 -3.770 -22.935 1.00 98.19 387 VAL A CA 1
ATOM 3037 C C . VAL A 1 387 ? 25.402 -4.134 -23.367 1.00 98.19 387 VAL A C 1
ATOM 3039 O O . VAL A 1 387 ? 25.610 -5.236 -23.867 1.00 98.19 387 VAL A O 1
ATOM 3042 N N . ALA A 1 388 ? 26.388 -3.268 -23.129 1.00 98.00 388 ALA A N 1
ATOM 3043 C CA . ALA A 1 388 ? 27.785 -3.549 -23.454 1.00 98.00 388 ALA A CA 1
ATOM 3044 C C . ALA A 1 388 ? 28.336 -4.744 -22.654 1.00 98.00 388 ALA A C 1
ATOM 3046 O O . ALA A 1 388 ? 28.991 -5.622 -23.218 1.00 98.00 388 ALA A O 1
ATOM 3047 N N . GLU A 1 389 ? 28.034 -4.823 -21.353 1.00 97.69 389 GLU A N 1
ATOM 3048 C CA . GLU A 1 389 ? 28.390 -5.973 -20.513 1.00 97.69 389 GLU A CA 1
ATOM 3049 C C . GLU A 1 389 ? 27.707 -7.266 -20.971 1.00 97.69 389 GLU A C 1
ATOM 3051 O O . GLU A 1 389 ? 28.334 -8.329 -20.985 1.00 97.69 389 GLU A O 1
ATOM 3056 N N . HIS A 1 390 ? 26.432 -7.182 -21.359 1.00 97.81 390 HIS A N 1
ATOM 3057 C CA . HIS A 1 390 ? 25.681 -8.315 -21.892 1.00 97.81 390 HIS A CA 1
ATOM 3058 C C . HIS A 1 390 ? 26.276 -8.820 -23.207 1.00 97.81 390 HIS A C 1
ATOM 3060 O O . HIS A 1 390 ? 26.541 -10.015 -23.339 1.00 97.81 390 HIS A O 1
ATOM 3066 N N . ASP A 1 391 ? 26.537 -7.922 -24.156 1.00 97.50 391 ASP A N 1
ATOM 3067 C CA . ASP A 1 391 ? 27.117 -8.266 -25.454 1.00 97.50 391 ASP A CA 1
ATOM 3068 C C . ASP A 1 391 ? 28.524 -8.858 -25.290 1.00 97.50 391 ASP A C 1
ATOM 3070 O O . ASP A 1 391 ? 28.839 -9.869 -25.922 1.00 97.50 391 ASP A O 1
ATOM 3074 N N . LYS A 1 392 ? 29.342 -8.304 -24.385 1.00 97.69 392 LYS A N 1
ATOM 3075 C CA . LYS A 1 392 ? 30.645 -8.876 -24.020 1.00 97.69 392 LYS A CA 1
ATOM 3076 C C . LYS A 1 392 ? 30.499 -10.296 -23.467 1.00 97.69 392 LYS A C 1
ATOM 3078 O O . LYS A 1 392 ? 31.195 -11.201 -23.918 1.00 97.69 392 LYS A O 1
ATOM 3083 N N . PHE A 1 393 ? 29.560 -10.516 -22.546 1.00 97.25 393 PHE A N 1
ATOM 3084 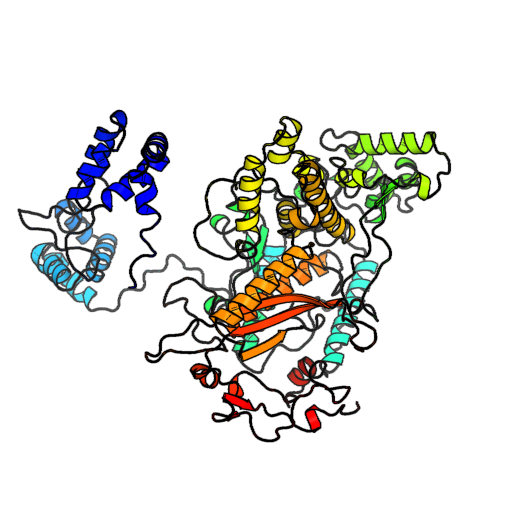C CA . PHE A 1 393 ? 29.295 -11.847 -21.998 1.00 97.25 393 PHE A CA 1
ATOM 3085 C C . PHE A 1 393 ? 28.881 -12.850 -23.087 1.00 97.25 393 PHE A C 1
ATOM 3087 O O . PHE A 1 393 ? 29.359 -13.983 -23.087 1.00 97.25 393 PHE A O 1
ATOM 3094 N N . LEU A 1 394 ? 28.023 -12.449 -24.032 1.00 96.50 394 LEU A N 1
ATOM 3095 C CA . LEU A 1 394 ? 27.594 -13.316 -25.135 1.00 96.50 394 LEU A CA 1
ATOM 3096 C C . LEU A 1 394 ? 28.741 -13.675 -26.091 1.00 96.50 394 LEU A C 1
ATOM 3098 O O . LEU A 1 394 ? 28.732 -14.768 -26.657 1.00 96.50 394 LEU A O 1
ATOM 3102 N N . GLN A 1 395 ? 29.709 -12.773 -26.274 1.00 96.00 395 GLN A N 1
ATOM 3103 C CA . GLN A 1 395 ? 30.914 -13.025 -27.070 1.00 96.00 395 GLN A CA 1
ATOM 3104 C C . GLN A 1 395 ? 31.875 -13.987 -26.362 1.00 96.00 395 GLN A C 1
ATOM 3106 O O . GLN A 1 395 ? 32.402 -14.898 -26.996 1.00 96.00 395 GLN A O 1
ATOM 3111 N N . GLU A 1 396 ? 32.085 -13.803 -25.057 1.00 96.06 396 GLU A N 1
ATOM 3112 C CA . GLU A 1 396 ? 32.989 -14.631 -24.246 1.00 96.06 396 GLU A CA 1
ATOM 3113 C C . GLU A 1 396 ? 32.412 -16.026 -23.953 1.00 96.06 396 GLU A C 1
ATOM 3115 O O . GLU A 1 396 ? 33.162 -16.989 -23.787 1.00 96.06 396 GLU A O 1
ATOM 3120 N N . HIS A 1 397 ? 31.082 -16.155 -23.909 1.00 94.38 397 HIS A N 1
ATOM 3121 C CA . HIS A 1 397 ? 30.388 -17.388 -23.534 1.00 94.38 397 HIS A CA 1
ATOM 3122 C C . HIS A 1 397 ? 29.272 -17.771 -24.528 1.00 94.38 397 HIS A C 1
ATOM 3124 O O . HIS A 1 397 ? 28.086 -17.792 -24.166 1.00 94.38 397 HIS A O 1
ATOM 3130 N N . PRO A 1 398 ? 29.612 -18.113 -25.785 1.00 90.38 398 PRO A N 1
ATOM 3131 C CA . PRO A 1 398 ? 28.623 -18.546 -26.765 1.00 90.38 398 PRO A CA 1
ATOM 3132 C C . PRO A 1 398 ? 27.950 -19.847 -26.302 1.00 90.38 398 PRO A C 1
ATOM 3134 O O . PRO A 1 398 ? 28.610 -20.858 -26.079 1.00 90.38 398 PRO A O 1
ATOM 3137 N N . GLY A 1 399 ? 26.623 -19.826 -26.148 1.00 88.19 399 GLY A N 1
ATOM 3138 C CA . GLY A 1 399 ? 25.860 -20.991 -25.682 1.00 88.19 399 GLY A CA 1
ATOM 3139 C C . GLY A 1 399 ? 25.918 -21.234 -24.169 1.00 88.19 399 GLY A C 1
ATOM 3140 O O . GLY A 1 399 ? 25.681 -22.358 -23.737 1.00 88.19 399 GLY A O 1
ATOM 3141 N N . ALA A 1 400 ? 26.224 -20.202 -23.372 1.00 91.75 400 ALA A N 1
ATOM 3142 C CA . ALA A 1 400 ? 26.195 -20.268 -21.912 1.00 91.75 400 ALA A CA 1
ATOM 3143 C C . ALA A 1 400 ? 24.890 -20.877 -21.368 1.00 91.75 400 ALA A C 1
ATOM 3145 O O . ALA A 1 400 ? 23.790 -20.430 -21.709 1.00 91.75 400 ALA A O 1
ATOM 3146 N N . ASP A 1 401 ? 25.029 -21.847 -20.467 1.00 93.25 401 ASP A N 1
ATOM 3147 C CA . ASP A 1 401 ? 23.909 -22.409 -19.721 1.00 93.25 401 ASP A CA 1
ATOM 3148 C C . ASP A 1 401 ? 23.377 -21.436 -18.648 1.00 93.25 401 ASP A C 1
ATOM 3150 O O . ASP A 1 401 ? 23.902 -20.342 -18.411 1.00 93.25 401 ASP A O 1
ATOM 3154 N N . ASP A 1 402 ? 22.301 -21.830 -17.970 1.00 91.31 402 ASP A N 1
ATOM 3155 C CA . ASP A 1 402 ? 21.665 -21.034 -16.917 1.00 91.31 402 ASP A CA 1
ATOM 3156 C C . ASP A 1 402 ? 22.615 -20.646 -15.775 1.00 91.31 402 ASP A C 1
ATOM 3158 O O . ASP A 1 402 ? 22.487 -19.554 -15.207 1.00 91.31 402 ASP A O 1
ATOM 3162 N N . LEU A 1 403 ? 23.559 -21.525 -15.426 1.00 92.38 403 LEU A N 1
ATOM 3163 C CA . LEU A 1 403 ? 24.489 -21.301 -14.326 1.00 92.38 403 LEU A CA 1
ATOM 3164 C C . LEU A 1 403 ? 25.542 -20.260 -14.711 1.00 92.38 403 LEU A C 1
ATOM 3166 O O . LEU A 1 403 ? 25.803 -19.348 -13.926 1.00 92.38 403 LEU A O 1
ATOM 3170 N N . ALA A 1 404 ? 26.088 -20.348 -15.923 1.00 93.56 404 ALA A N 1
ATOM 3171 C CA . ALA A 1 404 ? 27.042 -19.384 -16.456 1.00 93.56 404 ALA A CA 1
ATOM 3172 C C . ALA A 1 404 ? 26.413 -17.992 -16.652 1.00 93.56 404 ALA A C 1
ATOM 3174 O O . ALA A 1 404 ? 27.051 -16.975 -16.366 1.00 93.56 404 ALA A O 1
ATOM 3175 N N . ARG A 1 405 ? 25.138 -17.911 -17.064 1.00 96.38 405 ARG A N 1
ATOM 3176 C CA . ARG A 1 405 ? 24.405 -16.632 -17.205 1.00 96.38 405 ARG A CA 1
ATOM 3177 C C . ARG A 1 405 ? 24.109 -15.962 -15.866 1.00 96.38 405 ARG A C 1
ATOM 3179 O O . ARG A 1 405 ? 24.018 -14.732 -15.795 1.00 96.38 405 ARG A O 1
ATOM 3186 N N . ARG A 1 406 ? 23.984 -16.736 -14.788 1.00 96.00 406 ARG A N 1
ATOM 3187 C CA . ARG A 1 406 ? 23.623 -16.236 -13.457 1.00 96.00 406 ARG A CA 1
ATOM 3188 C C . ARG A 1 406 ? 24.624 -15.214 -12.922 1.00 96.00 406 ARG A C 1
ATOM 3190 O O . ARG A 1 406 ? 25.836 -15.403 -12.971 1.00 96.00 406 ARG A O 1
ATOM 3197 N N . ARG A 1 407 ? 24.102 -14.115 -12.380 1.00 96.06 407 ARG A N 1
ATOM 3198 C CA . ARG A 1 407 ? 24.880 -13.068 -11.715 1.00 96.06 407 ARG A CA 1
ATOM 3199 C C . ARG A 1 407 ? 24.981 -13.346 -10.219 1.00 96.06 407 ARG A C 1
ATOM 3201 O O . ARG A 1 407 ? 24.119 -13.993 -9.615 1.00 96.06 407 ARG A O 1
ATOM 3208 N N . ARG A 1 408 ? 26.063 -12.859 -9.611 1.00 93.81 408 ARG A N 1
ATOM 3209 C CA . ARG A 1 408 ? 26.265 -12.930 -8.156 1.00 93.81 408 ARG A CA 1
ATOM 3210 C C . ARG A 1 408 ? 25.193 -12.099 -7.444 1.00 93.81 408 ARG A C 1
ATOM 3212 O O . ARG A 1 408 ? 24.703 -11.129 -8.008 1.00 93.81 408 ARG A O 1
ATOM 3219 N N . LEU A 1 409 ? 24.855 -12.440 -6.199 1.00 89.94 409 LEU A N 1
ATOM 3220 C CA . LEU A 1 409 ? 23.805 -11.732 -5.446 1.00 89.94 409 LEU A CA 1
ATOM 3221 C C . LEU A 1 409 ? 24.096 -10.234 -5.280 1.00 89.94 409 LEU A C 1
ATOM 3223 O O . LEU A 1 409 ? 23.169 -9.435 -5.333 1.00 89.94 409 LEU A O 1
ATOM 3227 N N . GLN A 1 410 ? 25.372 -9.845 -5.176 1.00 91.50 410 GLN A N 1
ATOM 3228 C CA . GLN A 1 410 ? 25.796 -8.441 -5.110 1.00 91.50 410 GLN A CA 1
ATOM 3229 C C . GLN A 1 410 ? 25.347 -7.613 -6.324 1.00 91.50 410 GLN A C 1
ATOM 3231 O O . GLN A 1 410 ? 25.313 -6.391 -6.244 1.00 91.50 410 GLN A O 1
ATOM 3236 N N . PHE A 1 411 ? 24.979 -8.254 -7.438 1.00 95.06 411 PHE A N 1
ATOM 3237 C CA . PHE A 1 411 ? 24.478 -7.568 -8.625 1.00 95.06 411 PHE A CA 1
ATOM 3238 C C . PHE A 1 411 ? 23.184 -6.780 -8.357 1.00 95.06 411 PHE A C 1
ATOM 3240 O O . PHE A 1 411 ? 22.938 -5.793 -9.037 1.00 95.06 411 PHE A O 1
ATOM 3247 N N . ILE A 1 412 ? 22.402 -7.141 -7.327 1.00 95.12 412 ILE A N 1
ATOM 3248 C CA . ILE A 1 412 ? 21.229 -6.360 -6.892 1.00 95.12 412 ILE A CA 1
ATOM 3249 C C . ILE A 1 412 ? 21.587 -4.921 -6.485 1.00 95.12 412 ILE A C 1
ATOM 3251 O O . ILE A 1 412 ? 20.735 -4.042 -6.504 1.00 95.12 412 ILE A O 1
ATOM 3255 N N . GLU A 1 413 ? 22.846 -4.667 -6.121 1.00 93.25 413 GLU A N 1
ATOM 3256 C CA . GLU A 1 413 ? 23.331 -3.346 -5.722 1.00 93.25 413 GLU A CA 1
ATOM 3257 C C . GLU A 1 413 ? 23.840 -2.500 -6.895 1.00 93.25 413 GLU A C 1
ATOM 3259 O O . GLU A 1 413 ? 24.241 -1.354 -6.677 1.00 93.25 413 GLU A O 1
ATOM 3264 N N . ARG A 1 414 ? 23.890 -3.056 -8.115 1.00 96.19 414 ARG A N 1
ATOM 3265 C CA . ARG A 1 414 ? 24.402 -2.359 -9.299 1.00 96.19 414 ARG A CA 1
ATOM 3266 C C . ARG A 1 414 ? 23.532 -1.128 -9.558 1.00 96.19 414 ARG A C 1
ATOM 3268 O O . ARG A 1 414 ? 22.332 -1.256 -9.791 1.00 96.19 414 ARG A O 1
ATOM 3275 N N . ILE A 1 415 ? 24.145 0.053 -9.491 1.00 96.81 415 ILE A N 1
ATOM 3276 C CA . ILE A 1 415 ? 23.434 1.327 -9.615 1.00 96.81 415 ILE A CA 1
ATOM 3277 C C . ILE A 1 415 ? 22.747 1.391 -10.981 1.00 96.81 415 ILE A C 1
ATOM 3279 O O . ILE A 1 415 ? 23.375 1.157 -12.011 1.00 96.81 415 ILE A O 1
ATOM 3283 N N . GLY A 1 416 ? 21.451 1.683 -10.966 1.00 96.88 416 GLY A N 1
ATOM 3284 C CA . GLY A 1 416 ? 20.618 1.804 -12.151 1.00 96.88 416 GLY A CA 1
ATOM 3285 C C . GLY A 1 416 ? 20.230 0.485 -12.820 1.00 96.88 416 GLY A C 1
ATOM 3286 O O . GLY A 1 416 ? 19.746 0.519 -13.949 1.00 96.88 416 GLY A O 1
ATOM 3287 N N . VAL A 1 417 ? 20.380 -0.672 -12.159 1.00 97.81 417 VAL A N 1
ATOM 3288 C CA . VAL A 1 417 ? 19.897 -1.961 -12.702 1.00 97.81 417 VAL A CA 1
ATOM 3289 C C . VAL A 1 417 ? 18.403 -1.922 -13.033 1.00 97.81 417 VAL A C 1
ATOM 3291 O O . VAL A 1 417 ? 17.951 -2.536 -13.997 1.00 97.81 417 VAL A O 1
ATOM 3294 N N . GLU A 1 418 ? 17.631 -1.129 -12.295 1.00 97.81 418 GLU A N 1
ATOM 3295 C CA . GLU A 1 418 ? 16.214 -0.901 -12.549 1.00 97.81 418 GLU A CA 1
ATOM 3296 C C . GLU A 1 418 ? 15.955 -0.251 -13.913 1.00 97.81 418 GLU A C 1
ATOM 3298 O O . GLU A 1 418 ? 14.932 -0.549 -14.529 1.00 97.81 418 GLU A O 1
ATOM 3303 N N . CYS A 1 419 ? 16.884 0.563 -14.429 1.00 97.44 419 CYS A N 1
ATOM 3304 C CA . CYS A 1 419 ? 16.783 1.132 -15.772 1.00 97.44 419 CYS A CA 1
ATOM 3305 C C . CYS A 1 419 ? 16.930 0.075 -16.871 1.00 97.44 419 CYS A C 1
ATOM 3307 O O . CYS A 1 419 ? 16.303 0.183 -17.923 1.00 97.44 419 CYS A O 1
ATOM 3309 N N . ALA A 1 420 ? 17.711 -0.978 -16.621 1.00 97.06 420 ALA A N 1
ATOM 3310 C CA . ALA A 1 420 ? 17.842 -2.111 -17.532 1.00 97.06 420 ALA A CA 1
ATOM 3311 C C . ALA A 1 420 ? 16.645 -3.076 -17.447 1.00 97.06 420 ALA A C 1
ATOM 3313 O O . ALA A 1 420 ? 16.304 -3.736 -18.428 1.00 97.06 420 ALA A O 1
ATOM 3314 N N . LEU A 1 421 ? 15.999 -3.184 -16.286 1.00 96.88 421 LEU A N 1
ATOM 3315 C CA . LEU A 1 421 ? 14.897 -4.126 -16.046 1.00 96.88 421 LEU A CA 1
ATOM 3316 C C . LEU A 1 421 ? 13.524 -3.543 -16.394 1.00 96.88 421 LEU A C 1
ATOM 3318 O O . LEU A 1 421 ? 12.707 -4.193 -17.047 1.00 96.88 421 LEU A O 1
ATOM 3322 N N . TRP A 1 422 ? 13.277 -2.301 -15.986 1.00 96.50 422 TRP A N 1
ATOM 3323 C CA . TRP A 1 422 ? 11.987 -1.631 -16.115 1.00 96.50 422 TRP A CA 1
ATOM 3324 C C . TRP A 1 422 ? 12.155 -0.202 -16.660 1.00 96.50 422 TRP A C 1
ATOM 3326 O O . TRP A 1 422 ? 11.713 0.747 -16.009 1.00 96.50 422 TRP A O 1
ATOM 3336 N N . PRO A 1 423 ? 12.711 -0.010 -17.873 1.00 94.81 423 PRO A N 1
ATOM 3337 C CA . PRO A 1 423 ? 13.026 1.321 -18.415 1.00 94.81 423 PRO A CA 1
ATOM 3338 C C . PRO A 1 423 ? 11.814 2.265 -18.479 1.00 94.81 423 PRO A C 1
ATOM 3340 O O . PRO A 1 423 ? 11.938 3.472 -18.321 1.00 94.81 423 PRO A O 1
ATOM 3343 N N . ARG A 1 424 ? 10.600 1.721 -18.632 1.00 93.69 424 ARG A N 1
ATOM 3344 C CA . ARG A 1 424 ? 9.346 2.500 -18.631 1.00 93.69 424 ARG A CA 1
ATOM 3345 C C . ARG A 1 424 ? 8.935 3.060 -17.258 1.00 93.69 424 ARG A C 1
ATOM 3347 O O . ARG A 1 424 ? 8.013 3.864 -17.186 1.00 93.69 424 ARG A O 1
ATOM 3354 N N . LEU A 1 425 ? 9.519 2.539 -16.179 1.00 95.31 425 LEU A N 1
ATOM 3355 C CA . LEU A 1 425 ? 9.326 2.992 -14.797 1.00 95.31 425 LEU A CA 1
ATOM 3356 C C . LEU A 1 425 ? 10.584 3.697 -14.265 1.00 95.31 425 LEU A C 1
ATOM 3358 O O . LEU A 1 425 ? 10.481 4.520 -13.364 1.00 95.31 425 LEU A O 1
ATOM 3362 N N . PHE A 1 426 ? 11.759 3.387 -14.810 1.00 96.62 426 PHE A N 1
ATOM 3363 C CA . PHE A 1 426 ? 13.034 3.965 -14.401 1.00 96.62 426 PHE A CA 1
ATOM 3364 C C . PHE A 1 426 ? 13.858 4.338 -15.638 1.00 96.62 426 PHE A C 1
ATOM 3366 O O . PHE A 1 426 ? 14.655 3.543 -16.121 1.00 96.62 426 PHE A O 1
ATOM 3373 N N . TRP A 1 427 ? 13.667 5.544 -16.162 1.00 95.69 427 TRP A N 1
ATOM 3374 C CA . TRP A 1 427 ? 14.423 6.056 -17.318 1.00 95.69 427 TRP A CA 1
ATOM 3375 C C . TRP A 1 427 ? 15.547 7.021 -16.926 1.00 95.69 427 TRP A C 1
ATOM 3377 O O . TRP A 1 427 ? 16.315 7.425 -17.786 1.00 95.69 427 TRP A O 1
ATOM 3387 N N . ASP A 1 428 ? 15.645 7.367 -15.643 1.00 95.31 428 ASP A N 1
ATOM 3388 C CA . ASP A 1 428 ? 16.707 8.188 -15.060 1.00 95.31 428 ASP A CA 1
ATOM 3389 C C . ASP A 1 428 ? 17.277 7.443 -13.846 1.00 95.31 428 ASP A C 1
ATOM 3391 O O . ASP A 1 428 ? 16.532 6.965 -12.978 1.00 95.31 428 ASP A O 1
ATOM 3395 N N . ILE A 1 429 ? 18.605 7.347 -13.780 1.00 96.19 429 ILE A N 1
ATOM 3396 C CA . ILE A 1 429 ? 19.344 6.715 -12.688 1.00 96.19 429 ILE A CA 1
ATOM 3397 C C . ILE A 1 429 ? 18.948 7.276 -11.317 1.00 96.19 429 ILE A C 1
ATOM 3399 O O . ILE A 1 429 ? 18.838 6.516 -10.355 1.00 96.19 429 ILE A O 1
ATOM 3403 N N . LYS A 1 430 ? 18.640 8.573 -11.216 1.00 93.50 430 LYS A N 1
ATOM 3404 C CA . LYS A 1 430 ? 18.286 9.260 -9.963 1.00 93.50 430 LYS A CA 1
ATOM 3405 C C . LYS A 1 430 ? 16.948 8.803 -9.386 1.00 93.50 430 LYS A C 1
ATOM 3407 O O . LYS A 1 430 ? 16.686 9.030 -8.208 1.00 93.50 430 LYS A O 1
ATOM 3412 N N . MET A 1 431 ? 16.110 8.150 -10.192 1.00 93.56 431 MET A N 1
ATOM 3413 C CA . MET A 1 431 ? 14.823 7.597 -9.764 1.00 93.56 431 MET A CA 1
ATOM 3414 C C . MET A 1 431 ? 14.945 6.194 -9.154 1.00 93.56 431 MET A C 1
ATOM 3416 O O . MET A 1 431 ? 13.966 5.671 -8.621 1.00 93.56 431 MET A O 1
ATOM 3420 N N . THR A 1 432 ? 16.111 5.559 -9.269 1.00 96.38 432 THR A N 1
ATOM 3421 C CA . THR A 1 432 ? 16.301 4.148 -8.915 1.00 96.38 432 THR A CA 1
ATOM 3422 C C . THR A 1 432 ? 16.541 3.940 -7.421 1.00 96.38 432 THR A C 1
ATOM 3424 O O . THR A 1 432 ? 17.136 4.778 -6.738 1.00 96.38 432 THR A O 1
ATOM 3427 N N . PHE A 1 433 ? 16.096 2.797 -6.893 1.00 96.50 433 PHE A N 1
ATOM 3428 C CA . PHE A 1 433 ? 16.325 2.419 -5.497 1.00 96.50 433 PHE A CA 1
ATOM 3429 C C . PHE A 1 433 ? 17.808 2.166 -5.227 1.00 96.50 433 PHE A C 1
ATOM 3431 O O . PHE A 1 433 ? 18.306 2.473 -4.143 1.00 96.50 433 PHE A O 1
ATOM 3438 N N . THR A 1 434 ? 18.530 1.629 -6.208 1.00 96.44 434 THR A N 1
ATOM 3439 C CA . THR A 1 434 ? 19.976 1.420 -6.119 1.00 96.44 434 THR A CA 1
ATOM 3440 C C . THR A 1 434 ? 20.748 2.735 -6.061 1.00 96.44 434 THR A C 1
ATOM 3442 O O . THR A 1 434 ? 21.681 2.832 -5.262 1.00 96.44 434 THR A O 1
ATOM 3445 N N . HIS A 1 435 ? 20.340 3.768 -6.807 1.00 95.00 435 HIS A N 1
ATOM 3446 C CA . HIS A 1 435 ? 20.911 5.114 -6.689 1.00 95.00 435 HIS A CA 1
ATOM 3447 C C . HIS A 1 435 ? 20.553 5.778 -5.357 1.00 95.00 435 HIS A C 1
ATOM 3449 O O . HIS A 1 435 ? 21.440 6.281 -4.669 1.00 95.00 435 HIS A O 1
ATOM 3455 N N . GLU A 1 436 ? 19.278 5.741 -4.959 1.00 92.31 436 GLU A N 1
ATOM 3456 C CA . GLU A 1 436 ? 18.802 6.239 -3.659 1.00 92.31 436 GLU A CA 1
ATOM 3457 C C . GLU A 1 436 ? 19.639 5.663 -2.508 1.00 92.31 436 GLU A C 1
ATOM 3459 O O . GLU A 1 436 ? 20.104 6.390 -1.633 1.00 92.31 436 GLU A O 1
ATOM 3464 N N . ARG A 1 437 ? 19.903 4.354 -2.560 1.00 91.12 437 ARG A N 1
ATOM 3465 C CA . ARG A 1 437 ? 20.773 3.649 -1.619 1.00 91.12 437 ARG A CA 1
ATOM 3466 C C . ARG A 1 437 ? 22.234 4.075 -1.723 1.00 91.12 437 ARG A C 1
ATOM 3468 O O . ARG A 1 437 ? 22.901 4.225 -0.701 1.00 91.12 437 ARG A O 1
ATOM 3475 N N . ALA A 1 438 ? 22.771 4.159 -2.938 1.00 89.19 438 ALA A N 1
ATOM 3476 C CA . ALA A 1 438 ? 24.184 4.449 -3.160 1.00 89.19 438 ALA A CA 1
ATOM 3477 C C . ALA A 1 438 ? 24.562 5.863 -2.712 1.00 89.19 438 ALA A C 1
ATOM 3479 O O . ALA A 1 438 ? 25.669 6.055 -2.221 1.00 89.19 438 ALA A O 1
ATOM 3480 N N . THR A 1 439 ? 23.626 6.801 -2.836 1.00 88.12 439 THR A N 1
ATOM 3481 C CA . THR A 1 439 ? 23.796 8.216 -2.494 1.00 88.12 439 THR A CA 1
ATOM 3482 C C . THR A 1 439 ? 23.361 8.569 -1.073 1.00 88.12 439 THR A C 1
ATOM 3484 O O . THR A 1 439 ? 23.385 9.745 -0.724 1.00 88.12 439 THR A O 1
ATOM 3487 N N . ASP A 1 440 ? 22.972 7.591 -0.240 1.00 83.81 440 ASP A N 1
ATOM 3488 C CA . ASP A 1 440 ? 22.690 7.847 1.179 1.00 83.81 440 ASP A CA 1
ATOM 3489 C C . ASP A 1 440 ? 23.945 8.450 1.842 1.00 83.81 440 ASP A C 1
ATOM 3491 O O . ASP A 1 440 ? 24.986 7.779 1.863 1.00 83.81 440 ASP A O 1
ATOM 3495 N N . PRO A 1 441 ? 23.875 9.672 2.411 1.00 76.56 441 PRO A N 1
ATOM 3496 C CA . PRO A 1 441 ? 25.026 10.331 3.025 1.00 76.56 441 PRO A CA 1
ATOM 3497 C C . PRO A 1 441 ? 25.740 9.461 4.064 1.00 76.56 441 PRO A C 1
ATOM 3499 O O . PRO A 1 441 ? 26.964 9.438 4.111 1.00 76.56 441 PRO A O 1
ATOM 3502 N N . ARG A 1 442 ? 25.009 8.646 4.837 1.00 71.00 442 ARG A N 1
ATOM 3503 C CA . ARG A 1 442 ? 25.597 7.728 5.835 1.00 71.00 442 ARG A CA 1
ATOM 3504 C C . ARG A 1 442 ? 26.419 6.620 5.189 1.00 71.00 442 ARG A C 1
ATOM 3506 O O . ARG A 1 442 ? 27.287 6.018 5.817 1.00 71.00 442 ARG A O 1
ATOM 3513 N N . ARG A 1 443 ? 26.095 6.254 3.951 1.00 72.56 443 ARG A N 1
ATOM 3514 C CA . ARG A 1 443 ? 26.846 5.262 3.181 1.00 72.56 443 ARG A CA 1
ATOM 3515 C C . ARG A 1 443 ? 28.091 5.886 2.565 1.00 72.56 443 ARG A C 1
ATOM 3517 O O . ARG A 1 443 ? 29.139 5.259 2.651 1.00 72.56 443 ARG A O 1
ATOM 3524 N N . VAL A 1 444 ? 27.974 7.098 2.026 1.00 73.50 444 VAL A N 1
ATOM 3525 C CA . VAL A 1 444 ? 29.105 7.870 1.488 1.00 73.50 444 VAL A CA 1
ATOM 3526 C C . VAL A 1 444 ? 30.127 8.148 2.594 1.00 73.50 444 VAL A C 1
ATOM 3528 O O . VAL A 1 444 ? 31.272 7.725 2.483 1.00 73.50 444 VAL A O 1
ATOM 3531 N N . ILE A 1 445 ? 29.681 8.680 3.738 1.00 66.12 445 ILE A N 1
ATOM 3532 C CA . ILE A 1 445 ? 30.542 8.951 4.901 1.00 66.12 445 ILE A CA 1
ATOM 3533 C C . ILE A 1 445 ? 31.234 7.675 5.402 1.00 66.12 445 ILE A C 1
ATOM 3535 O O . ILE A 1 445 ? 32.413 7.712 5.723 1.00 66.12 445 ILE A O 1
ATOM 3539 N N . ARG A 1 446 ? 30.551 6.521 5.438 1.00 65.88 446 ARG A N 1
ATOM 3540 C CA . ARG A 1 446 ? 31.171 5.237 5.837 1.00 65.88 446 ARG A CA 1
ATOM 3541 C C . ARG A 1 446 ? 32.184 4.690 4.837 1.00 65.88 446 ARG A C 1
ATOM 3543 O O . ARG A 1 446 ? 33.015 3.870 5.210 1.00 65.88 446 ARG A O 1
ATOM 3550 N N . GLN A 1 447 ? 32.062 5.048 3.563 1.00 64.38 447 GLN A N 1
ATOM 3551 C CA . GLN A 1 447 ? 33.068 4.697 2.562 1.00 64.38 447 GLN A CA 1
ATOM 3552 C C . GLN A 1 447 ? 34.290 5.612 2.672 1.00 64.38 447 GLN A C 1
ATOM 3554 O O . GLN A 1 447 ? 35.398 5.164 2.391 1.00 64.38 447 GLN A O 1
ATOM 3559 N N . GLU A 1 448 ? 34.088 6.854 3.108 1.00 60.06 448 GLU A N 1
ATOM 3560 C CA . GLU A 1 448 ? 35.135 7.865 3.254 1.00 60.06 448 GLU A CA 1
ATOM 3561 C C . GLU A 1 448 ? 35.853 7.796 4.618 1.00 60.06 448 GLU A C 1
ATOM 3563 O O . GLU A 1 448 ? 37.055 8.045 4.675 1.00 60.06 448 GLU A O 1
ATOM 3568 N N . HIS A 1 449 ? 35.176 7.387 5.700 1.00 51.66 449 HIS A N 1
ATOM 3569 C CA . HIS A 1 449 ? 35.716 7.301 7.064 1.00 51.66 449 HIS A CA 1
ATOM 3570 C C . HIS A 1 449 ? 35.456 5.939 7.739 1.00 51.66 449 HIS A C 1
ATOM 3572 O O . HIS A 1 449 ? 34.384 5.344 7.609 1.00 51.66 449 HIS A O 1
ATOM 3578 N N . ALA A 1 450 ? 36.416 5.474 8.551 1.00 50.72 450 ALA A N 1
ATOM 3579 C CA . ALA A 1 450 ? 36.219 4.365 9.485 1.00 50.72 450 ALA A CA 1
ATOM 3580 C C . ALA A 1 450 ? 35.282 4.818 10.622 1.00 50.72 450 ALA A C 1
ATOM 3582 O O . ALA A 1 450 ? 35.708 5.509 11.542 1.00 50.72 450 ALA A O 1
ATOM 3583 N N . ALA A 1 451 ? 33.993 4.487 10.518 1.00 52.50 451 ALA A N 1
ATOM 3584 C CA . ALA A 1 451 ? 32.975 4.901 11.486 1.00 52.50 451 ALA A CA 1
ATOM 3585 C C . ALA A 1 451 ? 33.295 4.427 12.915 1.00 52.50 451 ALA A C 1
ATOM 3587 O O . ALA A 1 451 ? 33.716 3.283 13.113 1.00 52.50 451 ALA A O 1
ATOM 3588 N N . THR A 1 452 ? 33.063 5.289 13.910 1.00 54.31 452 THR A N 1
ATOM 3589 C CA . THR A 1 452 ? 33.256 4.946 15.326 1.00 54.31 452 THR A CA 1
ATOM 3590 C C . THR A 1 452 ? 32.025 4.237 15.905 1.00 54.31 452 THR A C 1
ATOM 3592 O O . THR A 1 452 ? 30.919 4.327 15.371 1.00 54.31 452 THR A O 1
ATOM 3595 N N . LEU A 1 453 ? 32.199 3.507 17.013 1.00 44.09 453 LEU A N 1
ATOM 3596 C CA . LEU A 1 453 ? 31.113 2.793 17.704 1.00 44.09 453 LEU A CA 1
ATOM 3597 C C . LEU A 1 453 ? 30.008 3.746 18.209 1.00 44.09 453 LEU A C 1
ATOM 3599 O O . LEU A 1 453 ? 28.841 3.364 18.256 1.00 44.09 453 LEU A O 1
ATOM 3603 N N . GLU A 1 454 ? 30.363 4.982 18.558 1.00 47.69 454 GLU A N 1
ATOM 3604 C CA . GLU A 1 454 ? 29.433 6.003 19.055 1.00 47.69 454 GLU A CA 1
ATOM 3605 C C . GLU A 1 454 ? 28.567 6.589 17.931 1.00 47.69 454 GLU A C 1
ATOM 3607 O O . GLU A 1 454 ? 27.363 6.761 18.125 1.00 47.69 454 GLU A O 1
ATOM 3612 N N . ASP A 1 455 ? 29.121 6.773 16.726 1.00 53.00 455 ASP A N 1
ATOM 3613 C CA . ASP A 1 455 ? 28.351 7.177 15.536 1.00 53.00 455 ASP A CA 1
ATOM 3614 C C . ASP A 1 455 ? 27.268 6.144 15.180 1.00 53.00 455 ASP A C 1
ATOM 3616 O O . ASP A 1 455 ? 26.177 6.480 14.722 1.00 53.00 455 ASP A O 1
ATOM 3620 N N . VAL A 1 456 ? 27.562 4.865 15.420 1.00 50.38 456 VAL A N 1
ATOM 3621 C CA . VAL A 1 456 ? 26.671 3.733 15.136 1.00 50.38 456 VAL A CA 1
ATOM 3622 C C . VAL A 1 456 ? 25.550 3.626 16.163 1.00 50.38 456 VAL A C 1
ATOM 3624 O O . VAL A 1 456 ? 24.402 3.411 15.786 1.00 50.38 456 VAL A O 1
ATOM 3627 N N . LEU A 1 457 ? 25.861 3.776 17.452 1.00 45.44 457 LEU A N 1
ATOM 3628 C CA . LEU A 1 457 ? 24.858 3.694 18.518 1.00 45.44 457 LEU A CA 1
ATOM 3629 C C . LEU A 1 457 ? 23.888 4.881 18.481 1.00 45.44 457 LEU A C 1
ATOM 3631 O O . LEU A 1 457 ? 22.701 4.701 18.745 1.00 45.44 457 LEU A O 1
ATOM 3635 N N . ASN A 1 458 ? 24.366 6.066 18.096 1.00 49.34 458 ASN A N 1
ATOM 3636 C CA . ASN A 1 458 ? 23.516 7.242 17.921 1.00 49.34 458 ASN A CA 1
ATOM 3637 C C . ASN A 1 458 ? 22.658 7.157 16.644 1.00 49.34 458 ASN A C 1
ATOM 3639 O O . ASN A 1 458 ? 21.504 7.578 16.666 1.00 49.34 458 ASN A O 1
ATOM 3643 N N . ALA A 1 459 ? 23.168 6.554 15.562 1.00 50.09 459 ALA A N 1
ATOM 3644 C CA . ALA A 1 459 ? 22.376 6.277 14.359 1.00 50.09 459 ALA A CA 1
ATOM 3645 C C . ALA A 1 459 ? 21.322 5.172 14.571 1.00 50.09 459 ALA A C 1
ATOM 3647 O O . ALA A 1 459 ? 20.249 5.227 13.976 1.00 50.09 459 ALA A O 1
ATOM 3648 N N . ASP A 1 460 ? 21.603 4.182 15.425 1.00 43.44 460 ASP A N 1
ATOM 3649 C CA . ASP A 1 460 ? 20.646 3.119 15.754 1.00 43.44 460 ASP A CA 1
ATOM 3650 C C . ASP A 1 460 ? 19.535 3.611 16.697 1.00 43.44 460 ASP A C 1
ATOM 3652 O O . ASP A 1 460 ? 18.405 3.153 16.571 1.00 43.44 460 ASP A O 1
ATOM 3656 N N . GLN A 1 461 ? 19.792 4.595 17.569 1.00 39.56 461 GLN A N 1
ATOM 3657 C CA . GLN A 1 461 ? 18.728 5.230 18.365 1.00 39.56 461 GLN A CA 1
ATOM 3658 C C . GLN A 1 461 ? 17.759 6.061 17.505 1.00 39.56 461 GLN A C 1
ATOM 3660 O O . GLN A 1 461 ? 16.574 6.133 17.831 1.00 39.56 461 GLN A O 1
ATOM 3665 N N . SER A 1 462 ? 18.214 6.630 16.378 1.00 39.31 462 SER A N 1
ATOM 3666 C CA . SER A 1 462 ? 17.323 7.301 15.419 1.00 39.31 462 SER A CA 1
ATOM 3667 C C . SER A 1 462 ? 16.602 6.336 14.467 1.00 39.31 462 SER A C 1
ATOM 3669 O O . SER A 1 462 ? 15.539 6.685 13.948 1.00 39.31 462 SER A O 1
ATOM 3671 N N . ASP A 1 463 ? 17.104 5.106 14.290 1.00 39.81 463 ASP A N 1
ATOM 3672 C CA . ASP A 1 463 ? 16.350 3.988 13.703 1.00 39.81 463 ASP A CA 1
ATOM 3673 C C . ASP A 1 463 ? 15.319 3.405 14.710 1.00 39.81 463 ASP A C 1
ATOM 3675 O O . ASP A 1 463 ? 14.211 3.054 14.309 1.00 39.81 463 ASP A O 1
ATOM 3679 N N . GLU A 1 464 ? 15.606 3.386 16.021 1.00 41.47 464 GLU A N 1
ATOM 3680 C CA . GLU A 1 464 ? 14.704 2.857 17.069 1.00 41.47 464 GLU A CA 1
ATOM 3681 C C . GLU A 1 464 ? 13.533 3.791 17.425 1.00 41.47 464 GLU A C 1
ATOM 3683 O O . GLU A 1 464 ? 12.413 3.305 17.612 1.00 41.47 464 GLU A O 1
ATOM 3688 N N . GLU A 1 465 ? 13.719 5.120 17.439 1.00 33.81 465 GLU A N 1
ATOM 3689 C CA . GLU A 1 465 ? 12.564 6.031 17.527 1.00 33.81 465 GLU A CA 1
ATOM 3690 C C . GLU A 1 465 ? 11.715 5.991 16.238 1.00 33.81 465 GLU A C 1
ATOM 3692 O O . GLU A 1 465 ? 10.515 6.246 16.338 1.00 33.81 465 GLU A O 1
ATOM 3697 N N . THR A 1 466 ? 12.275 5.542 15.087 1.00 36.06 466 THR A N 1
ATOM 3698 C CA . THR A 1 466 ? 11.530 5.271 13.829 1.00 36.06 466 THR A CA 1
ATOM 3699 C C . THR A 1 466 ? 10.818 3.917 13.731 1.00 36.06 466 THR A C 1
ATOM 3701 O O . THR A 1 466 ? 9.815 3.827 13.020 1.00 36.06 466 THR A O 1
ATOM 3704 N N . GLU A 1 467 ? 11.265 2.867 14.417 1.00 37.41 467 GLU A N 1
ATOM 3705 C CA . GLU A 1 467 ? 10.750 1.513 14.142 1.00 37.41 467 GLU A CA 1
ATOM 3706 C C . GLU A 1 467 ? 9.922 0.886 15.283 1.00 37.41 467 GLU A C 1
ATOM 3708 O O . GLU A 1 467 ? 9.074 0.049 14.987 1.00 37.41 467 GLU A O 1
ATOM 3713 N N . ASP A 1 468 ? 10.003 1.362 16.537 1.00 34.00 468 ASP A N 1
ATOM 3714 C CA . ASP A 1 468 ? 9.163 0.831 17.641 1.00 34.00 468 ASP A CA 1
ATOM 3715 C C . ASP A 1 468 ? 8.095 1.813 18.182 1.00 34.00 468 ASP A C 1
ATOM 3717 O O . ASP A 1 468 ? 7.311 1.484 19.079 1.00 34.00 468 ASP A O 1
ATOM 3721 N N . GLY A 1 469 ? 7.971 2.991 17.561 1.00 32.25 469 GLY A N 1
ATOM 3722 C CA . GLY A 1 469 ? 6.876 3.953 17.782 1.00 32.25 469 GLY A CA 1
ATOM 3723 C C . GLY A 1 469 ? 6.387 4.694 16.528 1.00 32.25 469 GLY A C 1
ATOM 3724 O O . GLY A 1 469 ? 5.350 5.358 16.569 1.00 32.25 469 GLY A O 1
ATOM 3725 N N . GLN A 1 470 ? 7.079 4.532 15.399 1.00 31.33 470 GLN A N 1
ATOM 3726 C CA . GLN A 1 470 ? 6.960 5.368 14.194 1.00 31.33 470 GLN A CA 1
ATOM 3727 C C . GLN A 1 470 ? 6.453 4.606 12.951 1.00 31.33 470 GLN A C 1
ATOM 3729 O O . GLN A 1 470 ? 6.157 5.223 11.929 1.00 31.33 470 GLN A O 1
ATOM 3734 N N . ASP A 1 471 ? 6.089 3.325 13.092 1.00 34.22 471 ASP A N 1
ATOM 3735 C CA . ASP A 1 471 ? 5.122 2.657 12.194 1.00 34.22 471 ASP A CA 1
ATOM 3736 C C . ASP A 1 471 ? 3.708 3.277 12.289 1.00 34.22 471 ASP A C 1
ATOM 3738 O O . ASP A 1 471 ? 2.794 2.952 11.525 1.00 34.22 471 ASP A O 1
ATOM 3742 N N . ASN A 1 472 ? 3.527 4.217 13.222 1.00 33.06 472 ASN A N 1
ATOM 3743 C CA . ASN A 1 472 ? 2.343 5.046 13.377 1.00 33.06 472 ASN A CA 1
ATOM 3744 C C . ASN A 1 472 ? 2.609 6.547 13.116 1.00 33.06 472 ASN A C 1
ATOM 3746 O O . ASN A 1 472 ? 1.706 7.351 13.324 1.00 33.06 472 ASN A O 1
ATOM 3750 N N . GLU A 1 473 ? 3.781 6.944 12.602 1.00 34.25 473 GLU A N 1
ATOM 3751 C CA . GLU A 1 473 ? 4.091 8.341 12.221 1.00 34.25 473 GLU A CA 1
ATOM 3752 C C . GLU A 1 473 ? 3.917 8.641 10.728 1.00 34.25 473 GLU A C 1
ATOM 3754 O O . GLU A 1 473 ? 4.317 9.684 10.220 1.00 34.25 473 GLU A O 1
ATOM 3759 N N . MET A 1 474 ? 3.177 7.791 10.017 1.00 35.38 474 MET A N 1
ATOM 3760 C CA . MET A 1 474 ? 2.333 8.324 8.946 1.00 35.38 474 MET A CA 1
ATOM 3761 C C . MET A 1 474 ? 0.965 8.805 9.494 1.00 35.38 474 MET A C 1
ATOM 3763 O O . MET A 1 474 ? 0.207 9.408 8.739 1.00 35.38 474 MET A O 1
ATOM 3767 N N . PHE A 1 475 ? 0.662 8.575 10.793 1.00 37.88 475 PHE A N 1
ATOM 3768 C CA . PHE A 1 475 ? -0.670 8.724 11.422 1.00 37.88 475 PHE A CA 1
ATOM 3769 C C . PHE A 1 475 ? -0.676 9.122 12.917 1.00 37.88 475 PHE A C 1
ATOM 3771 O O . PHE A 1 475 ? -1.369 8.504 13.731 1.00 37.88 475 PHE A O 1
ATOM 3778 N N . SER A 1 476 ? 0.062 10.165 13.310 1.00 26.12 476 SER A N 1
ATOM 3779 C CA . SER A 1 476 ? -0.106 10.800 14.628 1.00 26.12 476 SER A CA 1
ATOM 3780 C C . SER A 1 476 ? 0.373 12.255 14.613 1.00 26.12 476 SER A C 1
ATOM 3782 O O . SER A 1 476 ? 1.540 12.525 14.355 1.00 26.12 476 SER A O 1
ATOM 3784 N N . GLU A 1 477 ? -0.519 13.208 14.906 1.00 30.14 477 GLU A N 1
ATOM 3785 C CA . GLU A 1 477 ? -0.134 14.584 15.248 1.00 30.14 477 GLU A CA 1
ATOM 3786 C C . GLU A 1 477 ? 0.522 14.586 16.643 1.00 30.14 477 GLU A C 1
ATOM 3788 O O . GLU A 1 477 ? -0.164 14.402 17.650 1.00 30.14 477 GLU A O 1
ATOM 3793 N N . GLY A 1 478 ? 1.840 14.804 16.713 1.00 26.17 478 GLY A N 1
ATOM 3794 C CA . GLY A 1 478 ? 2.555 15.029 17.976 1.00 26.17 478 GLY A CA 1
ATOM 3795 C C . GLY A 1 478 ? 4.081 15.013 17.849 1.00 26.17 478 GLY A C 1
ATOM 3796 O O . GLY A 1 478 ? 4.670 13.953 17.945 1.00 26.17 478 GLY A O 1
ATOM 3797 N N . GLU A 1 479 ? 4.666 16.202 17.655 1.00 29.44 479 GLU A N 1
ATOM 3798 C CA . GLU A 1 479 ? 6.079 16.609 17.847 1.00 29.44 479 GLU A CA 1
ATOM 3799 C C . GLU A 1 479 ? 7.200 15.607 17.476 1.00 29.44 479 GLU A C 1
ATOM 3801 O O . GLU A 1 479 ? 7.708 14.881 18.322 1.00 29.44 479 GLU A O 1
ATOM 3806 N N . GLU A 1 480 ? 7.668 15.692 16.221 1.00 31.72 480 GLU A N 1
ATOM 3807 C CA . GLU A 1 480 ? 8.914 15.078 15.728 1.00 31.72 480 GLU A CA 1
ATOM 3808 C C . GLU A 1 480 ? 10.169 15.599 16.478 1.00 31.72 480 GLU A C 1
ATOM 3810 O O . GLU A 1 480 ? 10.313 16.821 16.658 1.00 31.72 480 GLU A O 1
ATOM 3815 N N . PRO A 1 481 ? 11.146 14.731 16.817 1.00 30.42 481 PRO A N 1
ATOM 3816 C CA . PRO A 1 481 ? 12.515 15.157 17.078 1.00 30.42 481 PRO A CA 1
ATOM 3817 C C . PRO A 1 481 ? 13.149 15.644 15.765 1.00 30.42 481 PRO A C 1
ATOM 3819 O O . PRO A 1 481 ? 13.153 14.965 14.742 1.00 30.42 481 PRO A O 1
ATOM 3822 N N . LYS A 1 482 ? 13.647 16.880 15.775 1.00 35.06 482 LYS A N 1
ATOM 3823 C CA . LYS A 1 482 ? 13.891 17.679 14.566 1.00 35.06 482 LYS A CA 1
ATOM 3824 C C . LYS A 1 482 ? 15.215 17.461 13.822 1.00 35.06 482 LYS A C 1
ATOM 3826 O O . LYS A 1 482 ? 15.469 18.260 12.925 1.00 35.06 482 LYS A O 1
ATOM 3831 N N . ASP A 1 483 ? 16.039 16.457 14.134 1.00 36.78 483 ASP A N 1
ATOM 3832 C CA . ASP A 1 483 ? 17.461 16.541 13.733 1.00 36.78 483 ASP A CA 1
ATOM 3833 C C . ASP A 1 483 ? 17.985 15.637 12.597 1.00 36.78 483 ASP A C 1
ATOM 3835 O O . ASP A 1 483 ? 18.997 16.000 12.017 1.00 36.78 483 ASP A O 1
ATOM 3839 N N . ASP A 1 484 ? 17.296 14.581 12.131 1.00 45.16 484 ASP A N 1
ATOM 3840 C CA . ASP A 1 484 ? 17.878 13.691 11.083 1.00 45.16 484 ASP A CA 1
ATOM 3841 C C . ASP A 1 484 ? 17.040 13.519 9.794 1.00 45.16 484 ASP A C 1
ATOM 3843 O O . ASP A 1 484 ? 17.454 12.877 8.822 1.00 45.16 484 ASP A O 1
ATOM 3847 N N . GLY A 1 485 ? 15.837 14.099 9.726 1.00 46.78 485 GLY A N 1
ATOM 3848 C CA . GLY A 1 485 ? 14.895 13.853 8.622 1.00 46.78 485 GLY A CA 1
ATOM 3849 C C . GLY A 1 485 ? 15.243 14.523 7.284 1.00 46.78 485 GLY A C 1
ATOM 3850 O O . GLY A 1 485 ? 14.727 14.109 6.241 1.00 46.78 485 GLY A O 1
ATOM 3851 N N . ALA A 1 486 ? 16.090 15.556 7.293 1.00 48.53 486 ALA A N 1
ATOM 3852 C CA . ALA A 1 486 ? 16.356 16.395 6.120 1.00 48.53 486 ALA A CA 1
ATOM 3853 C C . ALA A 1 486 ? 17.322 15.765 5.102 1.00 48.53 486 ALA A C 1
ATOM 3855 O O . ALA A 1 486 ? 17.253 16.090 3.918 1.00 48.53 486 ALA A O 1
ATOM 3856 N N . THR A 1 487 ? 18.183 14.840 5.534 1.00 55.88 487 THR A N 1
ATOM 3857 C CA . THR A 1 487 ? 19.259 14.256 4.709 1.00 55.88 487 THR A CA 1
ATOM 3858 C C . THR A 1 487 ? 19.108 12.748 4.480 1.00 55.88 487 THR A C 1
ATOM 3860 O O . THR A 1 487 ? 19.819 12.179 3.653 1.00 55.88 487 THR A O 1
ATOM 3863 N N . ARG A 1 488 ? 18.169 12.076 5.165 1.00 68.31 488 ARG A N 1
ATOM 3864 C CA . ARG A 1 488 ? 18.030 10.612 5.116 1.00 68.31 488 ARG A CA 1
ATOM 3865 C C . ARG A 1 488 ? 17.445 10.124 3.786 1.00 68.31 488 ARG A C 1
ATOM 3867 O O . ARG A 1 488 ? 16.320 10.463 3.405 1.00 68.31 488 ARG A O 1
ATOM 3874 N N . HIS A 1 489 ? 18.196 9.259 3.110 1.00 81.69 489 HIS A N 1
ATOM 3875 C CA . HIS A 1 489 ? 17.724 8.487 1.961 1.00 81.69 489 HIS A CA 1
ATOM 3876 C C . HIS A 1 489 ? 17.073 7.181 2.442 1.00 81.69 489 HIS A C 1
ATOM 3878 O O . HIS A 1 489 ? 17.486 6.594 3.443 1.00 81.69 489 HIS A O 1
ATOM 3884 N N . SER A 1 490 ? 16.009 6.734 1.774 1.00 85.69 490 SER A N 1
ATOM 3885 C CA . SER A 1 490 ? 15.287 5.517 2.160 1.00 85.69 490 SER A CA 1
ATOM 3886 C C . SER A 1 490 ? 14.593 4.873 0.968 1.00 85.69 490 SER A C 1
ATOM 3888 O O . SER A 1 490 ? 13.629 5.414 0.420 1.00 85.69 490 SER A O 1
ATOM 3890 N N . ILE A 1 491 ? 15.022 3.649 0.645 1.00 90.19 491 ILE A N 1
ATOM 3891 C CA . ILE A 1 491 ? 14.387 2.805 -0.374 1.00 90.19 491 ILE A CA 1
ATOM 3892 C C . ILE A 1 491 ? 12.902 2.597 -0.048 1.00 90.19 491 ILE A C 1
ATOM 3894 O O . ILE A 1 491 ? 12.063 2.737 -0.933 1.00 90.19 491 ILE A O 1
ATOM 3898 N N . LYS A 1 492 ? 12.560 2.318 1.223 1.00 88.12 492 LYS A N 1
ATOM 3899 C CA . LYS A 1 492 ? 11.168 2.118 1.666 1.00 88.12 492 LYS A CA 1
ATOM 3900 C C . LYS A 1 492 ? 10.310 3.359 1.361 1.00 88.12 492 LYS A C 1
ATOM 3902 O O . LYS A 1 492 ? 9.226 3.230 0.791 1.00 88.12 492 LYS A O 1
ATOM 3907 N N . ARG A 1 493 ? 10.806 4.566 1.685 1.00 88.81 493 ARG A N 1
ATOM 3908 C CA . ARG A 1 493 ? 10.087 5.834 1.434 1.00 88.81 493 ARG A CA 1
ATOM 3909 C C . ARG A 1 493 ? 9.960 6.139 -0.057 1.00 88.81 493 ARG A C 1
ATOM 3911 O O . ARG A 1 493 ? 8.884 6.555 -0.484 1.00 88.81 493 ARG A O 1
ATOM 3918 N N . LEU A 1 494 ? 11.015 5.919 -0.846 1.00 92.25 494 LEU A N 1
ATOM 3919 C CA . LEU A 1 494 ? 10.971 6.104 -2.299 1.00 92.25 494 LEU A CA 1
ATOM 3920 C C . LEU A 1 494 ? 9.994 5.114 -2.952 1.00 92.25 494 LEU A C 1
ATOM 3922 O O . LEU A 1 494 ? 9.133 5.531 -3.725 1.00 92.25 494 LEU A O 1
ATOM 3926 N N . PHE A 1 495 ? 10.044 3.829 -2.582 1.00 93.81 495 PHE A N 1
ATOM 3927 C CA . PHE A 1 495 ? 9.099 2.821 -3.068 1.00 93.81 495 PHE A CA 1
ATOM 3928 C C . PHE A 1 495 ? 7.654 3.208 -2.740 1.00 93.81 495 PHE A C 1
ATOM 3930 O O . PHE A 1 495 ? 6.818 3.219 -3.638 1.00 93.81 495 PHE A O 1
ATOM 3937 N N . ALA A 1 496 ? 7.360 3.612 -1.499 1.00 91.75 496 ALA A N 1
ATOM 3938 C CA . ALA A 1 496 ? 6.026 4.077 -1.118 1.00 91.75 496 ALA A CA 1
ATOM 3939 C C . ALA A 1 496 ? 5.584 5.315 -1.924 1.00 91.75 496 ALA A C 1
ATOM 3941 O O . ALA A 1 496 ? 4.447 5.373 -2.394 1.00 91.75 496 ALA A O 1
ATOM 3942 N N . ALA A 1 497 ? 6.482 6.287 -2.135 1.00 92.06 497 ALA A N 1
ATOM 3943 C CA . ALA A 1 497 ? 6.215 7.499 -2.914 1.00 92.06 497 ALA A CA 1
ATOM 3944 C C . ALA A 1 497 ? 5.860 7.218 -4.382 1.00 92.06 497 ALA A C 1
ATOM 3946 O O . ALA A 1 497 ? 5.023 7.929 -4.952 1.00 92.06 497 ALA A O 1
ATOM 3947 N N . LEU A 1 498 ? 6.492 6.203 -4.975 1.00 94.38 498 LEU A N 1
ATOM 3948 C CA . LEU A 1 498 ? 6.245 5.756 -6.344 1.00 94.38 498 LEU A CA 1
ATOM 3949 C C . LEU A 1 498 ? 4.992 4.867 -6.426 1.00 94.38 498 LEU A C 1
ATOM 3951 O O . LEU A 1 498 ? 4.114 5.129 -7.243 1.00 94.38 498 LEU A O 1
ATOM 3955 N N . ALA A 1 499 ? 4.848 3.889 -5.527 1.00 93.88 499 ALA A N 1
ATOM 3956 C CA . ALA A 1 499 ? 3.708 2.970 -5.450 1.00 93.88 499 ALA A CA 1
ATOM 3957 C C . ALA A 1 499 ? 2.364 3.687 -5.231 1.00 93.88 499 ALA A C 1
ATOM 3959 O O . ALA A 1 499 ? 1.359 3.344 -5.851 1.00 93.88 499 ALA A O 1
ATOM 3960 N N . LEU A 1 500 ? 2.342 4.715 -4.381 1.00 95.06 500 LEU A N 1
ATOM 3961 C CA . LEU A 1 500 ? 1.146 5.509 -4.081 1.00 95.06 500 LEU A CA 1
ATOM 3962 C C . LEU A 1 500 ? 1.050 6.787 -4.938 1.00 95.06 500 LEU A C 1
ATOM 3964 O O . LEU A 1 500 ? 0.145 7.597 -4.731 1.00 95.06 500 LEU A O 1
ATOM 3968 N N . GLY A 1 501 ? 1.955 6.976 -5.905 1.00 94.44 501 GLY A N 1
ATOM 3969 C CA . GLY A 1 501 ? 2.019 8.131 -6.810 1.00 94.44 501 GLY A CA 1
ATOM 3970 C C . GLY A 1 501 ? 1.131 8.017 -8.058 1.00 94.44 501 GLY A C 1
ATOM 3971 O O . GLY A 1 501 ? 0.362 7.075 -8.206 1.00 94.44 501 GLY A O 1
ATOM 3972 N N . LYS A 1 502 ? 1.217 8.999 -8.968 1.00 95.31 502 LYS A N 1
ATOM 3973 C CA . LYS A 1 502 ? 0.356 9.079 -10.167 1.00 95.31 502 LYS A CA 1
ATOM 3974 C C . LYS A 1 502 ? 0.720 8.054 -11.252 1.00 95.31 502 LYS A C 1
ATOM 3976 O O . LYS A 1 502 ? -0.171 7.564 -11.941 1.00 95.31 502 LYS A O 1
ATOM 3981 N N . LEU A 1 503 ? 1.998 7.727 -11.420 1.00 95.94 503 LEU A N 1
ATOM 3982 C CA . LEU A 1 503 ? 2.424 6.705 -12.374 1.00 95.94 503 LEU A CA 1
ATOM 3983 C C . LEU A 1 503 ? 2.155 5.295 -11.822 1.00 95.94 503 LEU A C 1
ATOM 3985 O O . LEU A 1 503 ? 2.737 4.885 -10.821 1.00 95.94 503 LEU A O 1
ATOM 3989 N N . LEU A 1 504 ? 1.285 4.541 -12.495 1.00 95.44 504 LEU A N 1
ATOM 3990 C CA . LEU A 1 504 ? 0.960 3.162 -12.128 1.00 95.44 504 LEU A CA 1
ATOM 3991 C C . LEU A 1 504 ? 2.041 2.181 -12.596 1.00 95.44 504 LEU A C 1
ATOM 3993 O O . LEU A 1 504 ? 2.664 2.360 -13.643 1.00 95.44 504 LEU A O 1
ATOM 3997 N N . GLY A 1 505 ? 2.198 1.085 -11.851 1.00 92.31 505 GLY A N 1
ATOM 3998 C CA . GLY A 1 505 ? 3.101 -0.018 -12.190 1.00 92.31 505 GLY A CA 1
ATOM 3999 C C . GLY A 1 505 ? 4.004 -0.438 -11.037 1.00 92.31 505 GLY A C 1
ATOM 4000 O O . GLY A 1 505 ? 4.199 -1.635 -10.852 1.00 92.31 505 GLY A O 1
ATOM 4001 N N . TYR A 1 506 ? 4.464 0.512 -10.214 1.00 93.69 506 TYR A N 1
ATOM 4002 C CA . TYR A 1 506 ? 5.387 0.227 -9.106 1.00 93.69 506 TYR A CA 1
ATOM 4003 C C . TYR A 1 506 ? 4.814 -0.750 -8.068 1.00 93.69 506 TYR A C 1
ATOM 4005 O O . TYR A 1 506 ? 5.528 -1.618 -7.580 1.00 93.69 506 TYR A O 1
ATOM 4013 N N . ALA A 1 507 ? 3.518 -0.638 -7.760 1.00 88.81 507 ALA A N 1
ATOM 4014 C CA . ALA A 1 507 ? 2.815 -1.509 -6.812 1.00 88.81 507 ALA A CA 1
ATOM 4015 C C . ALA A 1 507 ? 2.240 -2.792 -7.448 1.00 88.81 507 ALA A C 1
ATOM 4017 O O . ALA A 1 507 ? 1.856 -3.725 -6.740 1.00 88.81 507 ALA A O 1
ATOM 4018 N N . ALA A 1 508 ? 2.145 -2.829 -8.781 1.00 90.25 508 ALA A N 1
ATOM 4019 C CA . ALA A 1 508 ? 1.456 -3.882 -9.527 1.00 90.25 508 ALA A CA 1
ATOM 4020 C C . ALA A 1 508 ? 2.390 -4.997 -10.020 1.00 90.25 508 ALA A C 1
ATOM 4022 O O . ALA A 1 508 ? 1.917 -6.067 -10.420 1.00 90.25 508 ALA A O 1
ATOM 4023 N N . ASP A 1 509 ? 3.696 -4.735 -10.028 1.00 90.44 509 ASP A N 1
ATOM 4024 C CA . ASP A 1 509 ? 4.725 -5.680 -10.432 1.00 90.44 509 ASP A CA 1
ATOM 4025 C C . ASP A 1 509 ? 5.300 -6.409 -9.206 1.00 90.44 509 ASP A C 1
ATOM 4027 O O . ASP A 1 509 ? 5.850 -5.809 -8.281 1.00 90.44 509 ASP A O 1
ATOM 4031 N N . PHE A 1 510 ? 5.142 -7.732 -9.190 1.00 91.00 510 PHE A N 1
ATOM 4032 C CA . PHE A 1 510 ? 5.609 -8.568 -8.089 1.00 91.00 510 PHE A CA 1
ATOM 4033 C C . PHE A 1 510 ? 7.138 -8.669 -8.029 1.00 91.00 510 PHE A C 1
ATOM 4035 O O . PHE A 1 510 ? 7.696 -8.768 -6.938 1.00 91.00 510 PHE A O 1
ATOM 4042 N N . GLU A 1 511 ? 7.814 -8.659 -9.178 1.00 94.06 511 GLU A N 1
ATOM 4043 C CA . GLU A 1 511 ? 9.276 -8.732 -9.248 1.00 94.06 511 GLU A CA 1
ATOM 4044 C C . GLU A 1 511 ? 9.890 -7.448 -8.702 1.00 94.06 511 GLU A C 1
ATOM 4046 O O . GLU A 1 511 ? 10.840 -7.503 -7.926 1.00 94.06 511 GLU A O 1
ATOM 4051 N N . LEU A 1 512 ? 9.281 -6.303 -9.011 1.00 94.81 512 LEU A N 1
ATOM 4052 C CA . LEU A 1 512 ? 9.702 -5.011 -8.482 1.00 94.81 512 LEU A CA 1
ATOM 4053 C C . LEU A 1 512 ? 9.479 -4.888 -6.967 1.00 94.81 512 LEU A C 1
ATOM 4055 O O . LEU A 1 512 ? 10.348 -4.382 -6.255 1.00 94.81 512 LEU A O 1
ATOM 4059 N N . LEU A 1 513 ? 8.350 -5.390 -6.452 1.00 92.50 513 LEU A N 1
ATOM 4060 C CA . LEU A 1 513 ? 8.110 -5.469 -5.007 1.00 92.50 513 LEU A CA 1
ATOM 4061 C C . LEU A 1 513 ? 9.170 -6.340 -4.313 1.00 92.50 513 LEU A C 1
ATOM 4063 O O . LEU A 1 513 ? 9.709 -5.945 -3.277 1.00 92.50 513 LEU A O 1
ATOM 4067 N N . GLN A 1 514 ? 9.491 -7.510 -4.882 1.00 93.62 514 GLN A N 1
ATOM 4068 C CA . GLN A 1 514 ? 10.557 -8.362 -4.347 1.00 93.62 514 GLN A CA 1
ATOM 4069 C C . GLN A 1 514 ? 11.919 -7.681 -4.411 1.00 93.62 514 GLN A C 1
ATOM 4071 O O . GLN A 1 514 ? 12.663 -7.752 -3.439 1.00 93.62 514 GLN A O 1
ATOM 4076 N N . PHE A 1 515 ? 12.225 -6.998 -5.513 1.00 96.06 515 PHE A N 1
ATOM 4077 C CA . PHE A 1 515 ? 13.466 -6.256 -5.674 1.00 96.06 515 PHE A CA 1
ATOM 4078 C C . PHE A 1 515 ? 13.641 -5.199 -4.582 1.00 96.06 515 PHE A C 1
ATOM 4080 O O . PHE A 1 515 ? 14.670 -5.184 -3.911 1.00 96.06 515 PHE A O 1
ATOM 4087 N N . ALA A 1 516 ? 12.626 -4.360 -4.352 1.00 94.81 516 ALA A N 1
ATOM 4088 C CA . ALA A 1 516 ? 12.676 -3.329 -3.319 1.00 94.81 516 ALA A CA 1
ATOM 4089 C C . ALA A 1 516 ? 12.864 -3.932 -1.914 1.00 94.81 516 ALA A C 1
ATOM 4091 O O . ALA A 1 516 ? 13.677 -3.436 -1.129 1.00 94.81 516 ALA A O 1
ATOM 4092 N N . TYR A 1 517 ? 12.158 -5.028 -1.608 1.00 93.12 517 TYR A N 1
ATOM 4093 C CA . TYR A 1 517 ? 12.303 -5.738 -0.335 1.00 93.12 517 TYR A CA 1
ATOM 4094 C C . TYR A 1 517 ? 13.702 -6.350 -0.169 1.00 93.12 517 TYR A C 1
ATOM 4096 O O . TYR A 1 517 ? 14.342 -6.147 0.862 1.00 93.12 517 TYR A O 1
ATOM 4104 N N . ASP A 1 518 ? 14.195 -7.072 -1.177 1.00 95.06 518 ASP A N 1
ATOM 4105 C CA . ASP A 1 518 ? 15.482 -7.766 -1.121 1.00 95.06 518 ASP A CA 1
ATOM 4106 C C . ASP A 1 518 ? 16.659 -6.798 -1.108 1.00 95.06 518 ASP A C 1
ATOM 4108 O O . ASP A 1 518 ? 17.625 -7.034 -0.386 1.00 95.06 518 ASP A O 1
ATOM 4112 N N . LEU A 1 519 ? 16.569 -5.679 -1.830 1.00 94.75 519 LEU A N 1
ATOM 4113 C CA . LEU A 1 519 ? 17.572 -4.621 -1.771 1.00 94.75 519 LEU A CA 1
ATOM 4114 C C . LEU A 1 519 ? 17.615 -3.978 -0.379 1.00 94.75 519 LEU A C 1
ATOM 4116 O O . LEU A 1 519 ? 18.704 -3.730 0.143 1.00 94.75 519 LEU A O 1
ATOM 4120 N N . ASN A 1 520 ? 16.457 -3.739 0.247 1.00 90.69 520 ASN A N 1
ATOM 4121 C CA . ASN A 1 520 ? 16.395 -3.234 1.618 1.00 90.69 520 ASN A CA 1
ATOM 4122 C C . ASN A 1 520 ? 16.997 -4.242 2.611 1.00 90.69 520 ASN A C 1
ATOM 4124 O O . ASN A 1 520 ? 17.893 -3.885 3.371 1.00 90.69 520 ASN A O 1
ATOM 4128 N N . LEU A 1 521 ? 16.570 -5.508 2.553 1.00 90.12 521 LEU A N 1
ATOM 4129 C CA . LEU A 1 521 ? 17.091 -6.594 3.390 1.00 90.12 521 LEU A CA 1
ATOM 4130 C C . LEU A 1 521 ? 18.614 -6.731 3.253 1.00 90.12 521 LEU A C 1
ATOM 4132 O O . LEU A 1 521 ? 19.339 -6.790 4.246 1.00 90.12 521 LEU A O 1
ATOM 4136 N N . TRP A 1 522 ? 19.108 -6.750 2.016 1.00 89.56 522 TRP A N 1
ATOM 4137 C CA . TRP A 1 522 ? 20.532 -6.854 1.720 1.00 89.56 522 TRP A CA 1
ATOM 4138 C C . TRP A 1 522 ? 21.314 -5.646 2.248 1.00 89.56 522 TRP A C 1
ATOM 4140 O O . TRP A 1 522 ? 22.406 -5.802 2.798 1.00 89.56 522 TRP A O 1
ATOM 4150 N N . SER A 1 523 ? 20.732 -4.448 2.153 1.00 84.88 523 SER A N 1
ATOM 4151 C CA . SER A 1 523 ? 21.316 -3.218 2.696 1.00 84.88 523 SER A CA 1
ATOM 4152 C C . SER A 1 523 ? 21.429 -3.250 4.215 1.00 84.88 523 SER A C 1
ATOM 4154 O O . SER A 1 523 ? 22.503 -2.933 4.723 1.00 84.88 523 SER A O 1
ATOM 4156 N N . SER A 1 524 ? 20.380 -3.673 4.926 1.00 84.38 524 SER A N 1
ATOM 4157 C CA . SER A 1 524 ? 20.398 -3.829 6.386 1.00 84.38 524 SER A CA 1
ATOM 4158 C C . SER A 1 524 ? 21.434 -4.862 6.837 1.00 84.38 524 SER A C 1
ATOM 4160 O O . SER A 1 524 ? 22.226 -4.609 7.739 1.00 84.38 524 SER A O 1
ATOM 4162 N N . ILE A 1 525 ? 21.509 -6.021 6.176 1.00 86.38 525 ILE A N 1
ATOM 4163 C CA . ILE A 1 525 ? 22.495 -7.053 6.533 1.00 86.38 525 ILE A CA 1
ATOM 4164 C C . ILE A 1 525 ? 23.925 -6.562 6.266 1.00 86.38 525 ILE A C 1
ATOM 4166 O O . ILE A 1 525 ? 24.808 -6.726 7.111 1.00 86.38 525 ILE A O 1
ATOM 4170 N N . GLY A 1 526 ? 24.166 -5.963 5.097 1.00 82.88 526 GLY A N 1
ATOM 4171 C CA . GLY A 1 526 ? 25.485 -5.467 4.708 1.00 82.88 526 GLY A CA 1
ATOM 4172 C C . GLY A 1 526 ? 25.966 -4.316 5.589 1.00 82.88 526 GLY A C 1
ATOM 4173 O O . GLY A 1 526 ? 27.130 -4.299 5.991 1.00 82.88 526 GLY A O 1
ATOM 4174 N N . SER A 1 527 ? 25.069 -3.388 5.937 1.00 78.56 527 SER A N 1
ATOM 4175 C CA . SER A 1 527 ? 25.385 -2.240 6.787 1.00 78.56 527 SER A CA 1
ATOM 4176 C C . SER A 1 527 ? 25.861 -2.684 8.169 1.00 78.56 527 SER A C 1
ATOM 4178 O O . SER A 1 527 ? 26.888 -2.190 8.624 1.00 78.56 527 SER A O 1
ATOM 4180 N N . LYS A 1 528 ? 25.180 -3.660 8.786 1.00 82.75 528 LYS A N 1
ATOM 4181 C CA . LYS A 1 528 ? 25.547 -4.208 10.096 1.00 82.75 528 LYS A CA 1
ATOM 4182 C C . LYS A 1 528 ? 26.822 -5.048 10.020 1.00 82.75 528 LYS A C 1
ATOM 4184 O O . LYS A 1 528 ? 27.714 -4.868 10.840 1.00 82.75 528 LYS A O 1
ATOM 4189 N N . LYS A 1 529 ? 26.980 -5.897 8.999 1.00 80.94 529 LYS A N 1
ATOM 4190 C CA . LYS A 1 529 ? 28.195 -6.718 8.834 1.00 80.94 529 LYS A CA 1
ATOM 4191 C C . LYS A 1 529 ? 29.472 -5.871 8.730 1.00 80.94 529 LYS A C 1
ATOM 4193 O O . LYS A 1 529 ? 30.504 -6.250 9.278 1.00 80.94 529 LYS A O 1
ATOM 4198 N N . ASN A 1 530 ? 29.402 -4.733 8.042 1.00 76.62 530 ASN A N 1
ATOM 4199 C CA . ASN A 1 530 ? 30.558 -3.861 7.817 1.00 76.62 530 ASN A CA 1
ATOM 4200 C C . ASN A 1 530 ? 31.028 -3.108 9.063 1.00 76.62 530 ASN A C 1
ATOM 4202 O O . ASN A 1 530 ? 32.130 -2.575 9.046 1.00 76.62 530 ASN A O 1
ATOM 4206 N N . LEU A 1 531 ? 30.239 -3.086 10.139 1.00 73.00 531 LEU A N 1
ATOM 4207 C CA . LEU A 1 531 ? 30.658 -2.454 11.388 1.00 73.00 531 LEU A CA 1
ATOM 4208 C C . LEU A 1 531 ? 31.783 -3.228 12.086 1.00 73.00 531 LEU A C 1
ATOM 4210 O O . LEU A 1 531 ? 32.403 -2.689 12.992 1.00 73.00 531 LEU A O 1
ATOM 4214 N N . GLN A 1 532 ? 32.024 -4.490 11.696 1.00 70.69 532 GLN A N 1
ATOM 4215 C CA . GLN A 1 532 ? 33.069 -5.360 12.260 1.00 70.69 532 GLN A CA 1
ATOM 4216 C C . GLN A 1 532 ? 33.067 -5.425 13.794 1.00 70.69 532 GLN A C 1
ATOM 4218 O O . GLN A 1 532 ? 34.073 -5.749 14.423 1.00 70.69 532 GLN A O 1
ATOM 4223 N N . LEU A 1 533 ? 31.915 -5.158 14.410 1.00 73.75 533 LEU A N 1
ATOM 4224 C CA . LEU A 1 533 ? 31.748 -5.339 15.837 1.00 73.75 533 LEU A CA 1
ATOM 4225 C C . LEU A 1 533 ? 31.885 -6.834 16.104 1.00 73.75 533 LEU A C 1
ATOM 4227 O O . LEU A 1 533 ? 31.276 -7.645 15.403 1.00 73.75 533 LEU A O 1
ATOM 4231 N N . ALA A 1 534 ? 32.647 -7.216 17.127 1.00 83.19 534 ALA A N 1
ATOM 4232 C CA . ALA A 1 534 ? 32.750 -8.601 17.596 1.00 83.19 534 ALA A CA 1
ATOM 4233 C C . ALA A 1 534 ? 31.438 -9.086 18.263 1.00 83.19 534 ALA A C 1
ATOM 4235 O O . ALA A 1 534 ? 31.439 -9.827 19.243 1.00 83.19 534 ALA A O 1
ATOM 4236 N N . VAL A 1 535 ? 30.297 -8.635 17.739 1.00 84.44 535 VAL A N 1
ATOM 4237 C CA . VAL A 1 535 ? 28.940 -8.901 18.183 1.00 84.44 535 VAL A CA 1
ATOM 4238 C C . VAL A 1 535 ? 28.283 -9.820 17.150 1.00 84.44 535 VAL A C 1
ATOM 4240 O O . VAL A 1 535 ? 28.347 -9.556 15.949 1.00 84.44 535 VAL A O 1
ATOM 4243 N N . PRO A 1 536 ? 27.613 -10.904 17.571 1.00 86.88 536 PRO A N 1
ATOM 4244 C CA . PRO A 1 536 ? 26.880 -11.763 16.649 1.00 86.88 536 PRO A CA 1
ATOM 4245 C C . PRO A 1 536 ? 25.839 -10.988 15.825 1.00 86.88 536 PRO A C 1
ATOM 4247 O O . PRO A 1 536 ? 24.996 -10.293 16.394 1.00 86.88 536 PRO A O 1
ATOM 4250 N N . MET A 1 537 ? 25.807 -11.204 14.503 1.00 85.19 537 MET A N 1
ATOM 4251 C CA . MET A 1 537 ? 24.868 -10.548 13.568 1.00 85.19 537 MET A CA 1
ATOM 4252 C C . MET A 1 537 ? 23.405 -10.583 14.025 1.00 85.19 537 MET A C 1
ATOM 4254 O O . MET A 1 537 ? 22.671 -9.619 13.840 1.00 85.19 537 MET A O 1
ATOM 4258 N N . ARG A 1 538 ? 22.973 -11.677 14.666 1.00 83.56 538 ARG A N 1
ATOM 4259 C CA . ARG A 1 538 ? 21.608 -11.815 15.200 1.00 83.56 538 ARG A CA 1
ATOM 4260 C C . ARG A 1 538 ? 21.238 -10.716 16.208 1.00 83.56 538 ARG A C 1
ATOM 4262 O O . ARG A 1 538 ? 20.079 -10.328 16.268 1.00 83.56 538 ARG A O 1
ATOM 4269 N N . LEU A 1 539 ? 22.208 -10.235 16.991 1.00 84.62 539 LEU A N 1
ATOM 4270 C CA . LEU A 1 539 ? 22.015 -9.162 17.969 1.00 84.62 539 LEU A CA 1
ATOM 4271 C C . LEU A 1 539 ? 22.065 -7.791 17.294 1.00 84.62 539 LEU A C 1
ATOM 4273 O O . LEU A 1 539 ? 21.268 -6.928 17.634 1.00 84.62 539 LEU A O 1
ATOM 4277 N N . MET A 1 540 ? 22.936 -7.622 16.296 1.00 83.38 540 MET A N 1
ATOM 4278 C CA . MET A 1 540 ? 23.020 -6.389 15.500 1.00 83.38 540 MET A CA 1
ATOM 4279 C C . MET A 1 540 ? 21.754 -6.131 14.674 1.00 83.38 540 MET A C 1
ATOM 4281 O O . MET A 1 540 ? 21.443 -4.995 14.344 1.00 83.38 540 MET A O 1
ATOM 4285 N N . LEU A 1 541 ? 21.024 -7.196 14.338 1.00 84.50 541 LEU A N 1
ATOM 4286 C CA . LEU A 1 541 ? 19.742 -7.150 13.639 1.00 84.50 541 LEU A CA 1
ATOM 4287 C C . LEU A 1 541 ? 18.549 -7.179 14.609 1.00 84.50 541 LEU A C 1
ATOM 4289 O O . LEU A 1 541 ? 17.449 -7.520 14.194 1.00 84.50 541 LEU A O 1
ATOM 4293 N N . LYS A 1 542 ? 18.725 -6.915 15.911 1.00 82.69 542 LYS A N 1
ATOM 4294 C CA . LYS A 1 542 ? 17.623 -7.008 16.887 1.00 82.69 542 LYS A CA 1
ATOM 4295 C C . LYS A 1 542 ? 16.470 -6.038 16.590 1.00 82.69 542 LYS A C 1
ATOM 4297 O O . LYS A 1 542 ? 15.343 -6.421 16.868 1.00 82.69 542 LYS A O 1
ATOM 4302 N N . GLY A 1 543 ? 16.739 -4.857 16.031 1.00 80.19 543 GLY A N 1
ATOM 4303 C CA . GLY A 1 543 ? 15.708 -3.875 15.659 1.00 80.19 543 GLY A CA 1
ATOM 4304 C C . GLY A 1 543 ? 14.982 -4.179 14.343 1.00 80.19 543 GLY A C 1
ATOM 4305 O O . GLY A 1 543 ? 13.936 -3.618 14.066 1.00 80.19 543 GLY A O 1
ATOM 4306 N N . GLU A 1 544 ? 15.485 -5.112 13.534 1.00 82.50 544 GLU A N 1
ATOM 4307 C CA . GLU A 1 544 ? 14.930 -5.356 12.202 1.00 82.50 544 GLU A CA 1
ATOM 4308 C C . GLU A 1 544 ? 13.729 -6.308 12.263 1.00 82.50 544 GLU A C 1
ATOM 4310 O O . GLU A 1 544 ? 13.865 -7.451 12.702 1.00 82.50 544 GLU A O 1
ATOM 4315 N N . ALA A 1 545 ? 12.570 -5.912 11.727 1.00 82.56 545 ALA A N 1
ATOM 4316 C CA . ALA A 1 545 ? 11.339 -6.716 11.785 1.00 82.56 545 ALA A CA 1
ATOM 4317 C C . ALA A 1 545 ? 11.435 -8.115 11.130 1.00 82.56 545 ALA A C 1
ATOM 4319 O O . ALA A 1 545 ? 10.632 -9.006 11.415 1.00 82.56 545 ALA A O 1
ATOM 4320 N N . PHE A 1 546 ? 12.420 -8.357 10.259 1.00 82.50 546 PHE A N 1
ATOM 4321 C CA . PHE A 1 546 ? 12.692 -9.691 9.700 1.00 82.50 546 PHE A CA 1
ATOM 4322 C C . PHE A 1 546 ? 13.567 -10.575 10.612 1.00 82.50 546 PHE A C 1
ATOM 4324 O O . PHE A 1 546 ? 13.789 -11.749 10.310 1.00 82.50 546 PHE A O 1
ATOM 4331 N N . SER A 1 547 ? 14.076 -10.039 11.721 1.00 84.38 547 SER A N 1
ATOM 4332 C CA . SER A 1 547 ? 14.915 -10.742 12.688 1.00 84.38 547 SER A CA 1
ATOM 4333 C C . SER A 1 547 ? 14.081 -11.427 13.773 1.00 84.38 547 SER A C 1
ATOM 4335 O O . SER A 1 547 ? 13.181 -10.815 14.351 1.00 84.38 547 SER A O 1
ATOM 4337 N N . PRO A 1 548 ? 14.407 -12.671 14.166 1.00 85.19 548 PRO A N 1
ATOM 4338 C CA . PRO A 1 548 ? 13.763 -13.321 15.309 1.00 85.19 548 PRO A CA 1
ATOM 4339 C C . PRO A 1 548 ? 13.913 -12.548 16.629 1.00 85.19 548 PRO A C 1
ATOM 4341 O O . PRO A 1 548 ? 13.075 -12.679 17.522 1.00 85.19 548 PRO A O 1
ATOM 4344 N N . HIS A 1 549 ? 14.985 -11.763 16.782 1.00 85.50 549 HIS A N 1
ATOM 4345 C CA . HIS A 1 549 ? 15.231 -10.998 18.004 1.00 85.50 549 HIS A CA 1
ATOM 4346 C C . HIS A 1 549 ? 14.295 -9.797 18.159 1.00 85.50 549 HIS A C 1
ATOM 4348 O O . HIS A 1 549 ? 13.928 -9.500 19.296 1.00 85.50 549 HIS A O 1
ATOM 4354 N N . TYR A 1 550 ? 13.856 -9.191 17.052 1.00 86.94 550 TYR A N 1
ATOM 4355 C CA . TYR A 1 550 ? 12.826 -8.151 17.052 1.00 86.94 550 TYR A CA 1
ATOM 4356 C C . TYR A 1 550 ? 11.537 -8.686 17.673 1.00 86.94 550 TYR A C 1
ATOM 4358 O O . TYR A 1 550 ? 11.071 -8.209 18.706 1.00 86.94 550 TYR A O 1
ATOM 4366 N N . TRP A 1 551 ? 11.037 -9.802 17.135 1.00 84.56 551 TRP A N 1
ATOM 4367 C CA . TRP A 1 551 ? 9.816 -10.441 17.630 1.00 84.56 551 TRP A CA 1
ATOM 4368 C C . TRP A 1 551 ? 9.935 -10.937 19.069 1.00 84.56 551 TRP A C 1
ATOM 4370 O O . TRP A 1 551 ? 8.955 -10.910 19.811 1.00 84.56 551 TRP A O 1
ATOM 4380 N N . ARG A 1 552 ? 11.134 -11.349 19.499 1.00 88.12 552 ARG A N 1
ATOM 4381 C CA . ARG A 1 552 ? 11.395 -11.659 20.909 1.00 88.12 552 ARG A CA 1
ATOM 4382 C C . ARG A 1 552 ? 11.280 -10.411 21.793 1.00 88.12 552 ARG A C 1
ATOM 4384 O O . ARG A 1 552 ? 10.726 -10.513 22.882 1.00 88.12 552 ARG A O 1
ATOM 4391 N N . GLY A 1 553 ? 11.775 -9.261 21.333 1.00 88.00 553 GLY A N 1
ATOM 4392 C CA . GLY A 1 553 ? 11.621 -7.972 22.011 1.00 88.00 553 GLY A CA 1
ATOM 4393 C C . GLY A 1 553 ? 10.153 -7.575 22.163 1.00 88.00 553 GLY A C 1
ATOM 4394 O O . GLY A 1 553 ? 9.695 -7.366 23.284 1.00 88.00 553 GLY A O 1
ATOM 4395 N N . VAL A 1 554 ? 9.397 -7.598 21.062 1.00 88.19 554 VAL A N 1
ATOM 4396 C CA . VAL A 1 554 ? 7.946 -7.334 21.056 1.00 88.19 554 VAL A CA 1
ATOM 4397 C C . VAL A 1 554 ? 7.201 -8.288 21.997 1.00 88.19 554 VAL A C 1
ATOM 4399 O O . VAL A 1 554 ? 6.337 -7.869 22.767 1.00 88.19 554 VAL A O 1
ATOM 4402 N N . HIS A 1 555 ? 7.560 -9.575 21.993 1.00 89.56 555 HIS A N 1
ATOM 4403 C CA . HIS A 1 555 ? 6.981 -10.559 22.906 1.00 89.56 555 HIS A CA 1
ATOM 4404 C C . HIS A 1 555 ? 7.267 -10.232 24.380 1.00 89.56 555 HIS A C 1
ATOM 4406 O O . HIS A 1 555 ? 6.360 -10.301 25.206 1.00 89.56 555 HIS A O 1
ATOM 4412 N N . TYR A 1 556 ? 8.498 -9.842 24.725 1.00 91.75 556 TYR A N 1
ATOM 4413 C CA . TYR A 1 556 ? 8.831 -9.437 26.093 1.00 91.75 556 TYR A CA 1
ATOM 4414 C C . TYR A 1 556 ? 8.112 -8.160 26.522 1.00 91.75 556 TYR A C 1
ATOM 4416 O O . TYR A 1 556 ? 7.653 -8.103 27.660 1.00 91.75 556 TYR A O 1
ATOM 4424 N N . ALA A 1 557 ? 7.945 -7.186 25.625 1.00 89.62 557 ALA A N 1
ATOM 4425 C CA . ALA A 1 557 ? 7.143 -5.997 25.902 1.00 89.62 557 ALA A CA 1
ATOM 4426 C C . ALA A 1 557 ? 5.680 -6.363 26.208 1.00 89.62 557 ALA A C 1
ATOM 4428 O O . ALA A 1 557 ? 5.086 -5.830 27.143 1.00 89.62 557 ALA A O 1
ATOM 4429 N N . LEU A 1 558 ? 5.113 -7.335 25.484 1.00 90.06 558 LEU A N 1
ATOM 4430 C CA . LEU A 1 558 ? 3.771 -7.844 25.768 1.00 90.06 558 LEU A CA 1
ATOM 4431 C C . LEU A 1 558 ? 3.694 -8.579 27.118 1.00 90.06 558 LEU A C 1
ATOM 4433 O O . LEU A 1 558 ? 2.737 -8.378 27.862 1.00 90.06 558 LEU A O 1
ATOM 4437 N N . LEU A 1 559 ? 4.692 -9.399 27.470 1.00 92.50 559 LEU A N 1
ATOM 4438 C CA . LEU A 1 559 ? 4.751 -10.039 28.792 1.00 92.50 559 LEU A CA 1
ATOM 4439 C C . LEU A 1 559 ? 4.869 -9.011 29.921 1.00 92.50 559 LEU A C 1
ATOM 4441 O O . LEU A 1 559 ? 4.259 -9.181 30.975 1.00 92.50 559 LEU A O 1
ATOM 4445 N N . ASP A 1 560 ? 5.642 -7.951 29.710 1.00 93.56 560 ASP A N 1
ATOM 4446 C CA . ASP A 1 560 ? 5.776 -6.866 30.674 1.00 93.56 560 ASP A CA 1
ATOM 4447 C C . ASP A 1 560 ? 4.458 -6.099 30.843 1.00 93.56 560 ASP A C 1
ATOM 4449 O O . ASP A 1 560 ? 4.012 -5.858 31.963 1.00 93.56 560 ASP A O 1
ATOM 4453 N N . MET A 1 561 ? 3.748 -5.842 29.744 1.00 89.50 561 MET A N 1
ATOM 4454 C CA . MET A 1 561 ? 2.399 -5.284 29.784 1.00 89.50 561 MET A CA 1
ATOM 4455 C C . MET A 1 561 ? 1.429 -6.168 30.586 1.00 89.50 561 MET A C 1
ATOM 4457 O O . MET A 1 561 ? 0.659 -5.646 31.390 1.00 89.50 561 MET A O 1
ATOM 4461 N N . VAL A 1 562 ? 1.500 -7.496 30.435 1.00 92.62 562 VAL A N 1
ATOM 4462 C CA . VAL A 1 562 ? 0.709 -8.440 31.246 1.00 92.62 562 VAL A CA 1
ATOM 4463 C C . VAL A 1 562 ? 1.079 -8.358 32.731 1.00 92.62 562 VAL A C 1
ATOM 4465 O O . VAL A 1 562 ? 0.199 -8.417 33.584 1.00 92.62 562 VAL A O 1
ATOM 4468 N N . ARG A 1 563 ? 2.361 -8.179 33.071 1.00 92.69 563 ARG A N 1
ATOM 4469 C CA . ARG A 1 563 ? 2.796 -8.004 34.471 1.00 92.69 563 ARG A CA 1
ATOM 4470 C C . ARG A 1 563 ? 2.292 -6.698 35.082 1.00 92.69 563 ARG A C 1
ATOM 4472 O O . ARG A 1 563 ? 1.938 -6.683 36.256 1.00 92.69 563 ARG A O 1
ATOM 4479 N N . GLN A 1 564 ? 2.264 -5.621 34.300 1.00 89.44 564 GLN A N 1
ATOM 4480 C CA . GLN A 1 564 ? 1.854 -4.296 34.769 1.00 89.44 564 GLN A CA 1
ATOM 4481 C C . GLN A 1 564 ? 0.330 -4.126 34.844 1.00 89.44 564 GLN A C 1
ATOM 4483 O O . GLN A 1 564 ? -0.173 -3.491 35.768 1.00 89.44 564 GLN A O 1
ATOM 4488 N N . VAL A 1 565 ? -0.404 -4.651 33.859 1.00 88.31 565 VAL A N 1
ATOM 4489 C CA . VAL A 1 565 ? -1.846 -4.396 33.676 1.00 88.31 565 VAL A CA 1
ATOM 4490 C C . VAL A 1 565 ? -2.702 -5.617 34.038 1.00 88.31 565 VAL A C 1
ATOM 4492 O O . VAL A 1 565 ? -3.906 -5.487 34.247 1.00 88.31 565 VAL A O 1
ATOM 4495 N N . GLY A 1 566 ? -2.095 -6.799 34.150 1.00 90.31 566 GLY A N 1
ATOM 4496 C CA . GLY A 1 566 ? -2.788 -8.077 34.290 1.00 90.31 566 GLY A CA 1
ATOM 4497 C C . GLY A 1 566 ? -3.053 -8.753 32.941 1.00 90.31 566 GLY A C 1
ATOM 4498 O O . GLY A 1 566 ? -2.657 -8.273 31.878 1.00 90.31 566 GLY A O 1
ATOM 4499 N N . TYR A 1 567 ? -3.727 -9.903 32.980 1.00 91.69 567 TYR A N 1
ATOM 4500 C CA . TYR A 1 567 ? -4.064 -10.657 31.772 1.00 91.69 567 TYR A CA 1
ATOM 4501 C C . TYR A 1 567 ? -5.078 -9.911 30.888 1.00 91.69 567 TYR A C 1
ATOM 4503 O O . TYR A 1 567 ? -5.989 -9.260 31.414 1.00 91.69 567 TYR A O 1
ATOM 4511 N N . PRO A 1 568 ? -4.964 -10.021 29.549 1.00 92.69 568 PRO A N 1
ATOM 4512 C CA . PRO A 1 568 ? -5.984 -9.498 28.651 1.00 92.69 568 PRO A CA 1
ATOM 4513 C C . PRO A 1 568 ? -7.325 -10.198 28.904 1.00 92.69 568 PRO A C 1
ATOM 4515 O O . PRO A 1 568 ? -7.368 -11.374 29.266 1.00 92.69 568 PRO A O 1
ATOM 4518 N N . ARG A 1 569 ? -8.425 -9.468 28.700 1.00 90.12 569 ARG A N 1
ATOM 4519 C CA . ARG A 1 569 ? -9.796 -9.974 28.909 1.00 90.12 569 ARG A CA 1
ATOM 4520 C C . ARG A 1 569 ? -10.526 -10.280 27.611 1.00 90.12 569 ARG A C 1
ATOM 4522 O O . ARG A 1 569 ? -11.511 -11.005 27.629 1.00 90.12 569 ARG A O 1
ATOM 4529 N N . ILE A 1 570 ? -10.029 -9.757 26.494 1.00 89.88 570 ILE A N 1
ATOM 4530 C CA . ILE A 1 570 ? -10.547 -10.049 25.160 1.00 89.88 570 ILE A CA 1
ATOM 4531 C C . ILE A 1 570 ? -9.380 -10.443 24.260 1.00 89.88 570 ILE A C 1
ATOM 4533 O O . ILE A 1 570 ? -8.363 -9.746 24.213 1.00 89.88 570 ILE A O 1
ATOM 4537 N N . PHE A 1 571 ? -9.571 -11.523 23.507 1.00 90.44 571 PHE A N 1
ATOM 4538 C CA . PHE A 1 571 ? -8.757 -11.898 22.359 1.00 90.44 571 PHE A CA 1
ATOM 4539 C C . PHE A 1 571 ? -9.673 -12.212 21.178 1.00 90.44 571 PHE A C 1
ATOM 4541 O O . PHE A 1 571 ? -10.633 -12.963 21.325 1.00 90.44 571 PHE A O 1
ATOM 4548 N N . PHE A 1 572 ? -9.366 -11.668 20.005 1.00 88.38 572 PHE A N 1
ATOM 4549 C CA . PHE A 1 572 ? -10.016 -12.075 18.762 1.00 88.38 572 PHE A CA 1
ATOM 4550 C C . PHE A 1 572 ? -9.082 -11.894 17.570 1.00 88.38 572 PHE A C 1
ATOM 4552 O O . PHE A 1 572 ? -8.053 -11.215 17.633 1.00 88.38 572 PHE A O 1
ATOM 4559 N N . THR A 1 573 ? -9.471 -12.509 16.457 1.00 87.69 573 THR A N 1
ATOM 4560 C CA . THR A 1 573 ? -8.793 -12.369 15.171 1.00 87.69 573 THR A CA 1
ATOM 4561 C C . THR A 1 573 ? -9.761 -11.775 14.160 1.00 87.69 573 THR A C 1
ATOM 4563 O O . THR A 1 573 ? -10.878 -12.264 14.025 1.00 87.69 573 THR A O 1
ATOM 4566 N N . ILE A 1 574 ? -9.338 -10.742 13.431 1.00 89.50 574 ILE A N 1
ATOM 4567 C CA . ILE A 1 574 ? -10.066 -10.247 12.258 1.00 89.50 574 ILE A CA 1
ATOM 4568 C C . ILE A 1 574 ? -9.352 -10.796 11.024 1.00 89.50 574 ILE A C 1
ATOM 4570 O O . ILE A 1 574 ? -8.214 -10.417 10.739 1.00 89.50 574 ILE A O 1
ATOM 4574 N N . ALA A 1 575 ? -10.022 -11.696 10.308 1.00 86.06 575 ALA A N 1
ATOM 4575 C CA . ALA A 1 575 ? -9.528 -12.337 9.093 1.00 86.06 575 ALA A CA 1
ATOM 4576 C C . ALA A 1 575 ? -10.571 -12.165 7.973 1.00 86.06 575 ALA A C 1
ATOM 4578 O O . ALA A 1 575 ? -11.454 -13.009 7.811 1.00 86.06 575 ALA A O 1
ATOM 4579 N N . PRO A 1 576 ? -10.542 -11.042 7.238 1.00 86.31 576 PRO A N 1
ATOM 4580 C CA . PRO A 1 576 ? -11.528 -10.779 6.200 1.00 86.31 576 PRO A CA 1
ATOM 4581 C C . PRO A 1 576 ? -11.438 -11.797 5.057 1.00 86.31 576 PRO A C 1
ATOM 4583 O O . PRO A 1 576 ? -10.358 -12.242 4.678 1.00 86.31 576 PRO A O 1
ATOM 4586 N N . TYR A 1 577 ? -12.581 -12.112 4.446 1.00 86.12 577 TYR A N 1
ATOM 4587 C CA . TYR A 1 577 ? -12.617 -12.809 3.163 1.00 86.12 577 TYR A CA 1
ATOM 4588 C C . TYR A 1 577 ? -12.464 -11.798 2.015 1.00 86.12 577 TYR A C 1
ATOM 4590 O O . TYR A 1 577 ? -13.312 -10.938 1.790 1.00 86.12 577 TYR A O 1
ATOM 4598 N N . GLU A 1 578 ? -11.368 -11.878 1.273 1.00 88.00 578 GLU A N 1
ATOM 4599 C CA . GLU A 1 578 ? -10.893 -10.848 0.341 1.00 88.00 578 GLU A CA 1
ATOM 4600 C C . GLU A 1 578 ? -11.836 -10.634 -0.828 1.00 88.00 578 GLU A C 1
ATOM 4602 O O . GLU A 1 578 ? -12.001 -9.507 -1.282 1.00 88.00 578 GLU A O 1
ATOM 4607 N N . TRP A 1 579 ? -12.509 -11.683 -1.300 1.00 89.62 579 TRP A N 1
ATOM 4608 C CA . TRP A 1 579 ? -13.4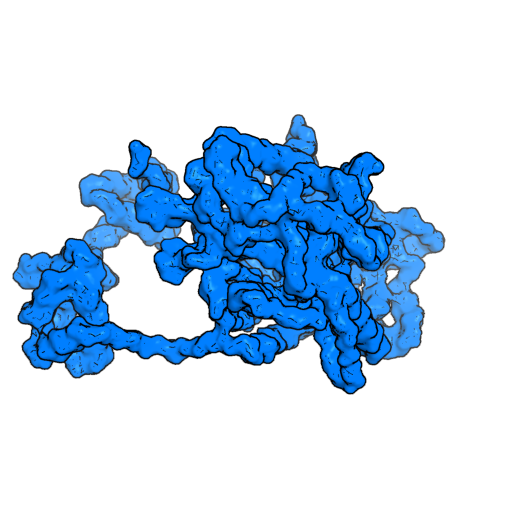94 -11.550 -2.375 1.00 89.62 579 TRP A CA 1
ATOM 4609 C C . TRP A 1 579 ? -14.743 -10.777 -1.950 1.00 89.62 579 TRP A C 1
ATOM 4611 O O . TRP A 1 579 ? -15.397 -10.177 -2.801 1.00 89.62 579 TRP A O 1
ATOM 4621 N N . SER A 1 580 ? -15.062 -10.752 -0.655 1.00 89.38 580 SER A N 1
ATOM 4622 C CA . SER A 1 580 ? -16.157 -9.944 -0.116 1.00 89.38 580 SER A CA 1
ATOM 4623 C C . SER A 1 580 ? -15.703 -8.615 0.476 1.00 89.38 580 SER A C 1
ATOM 4625 O O . SER A 1 580 ? -16.541 -7.747 0.693 1.00 89.38 580 SER A O 1
ATOM 4627 N N . PHE A 1 581 ? -14.404 -8.435 0.733 1.00 92.00 581 PHE A N 1
ATOM 4628 C CA . PHE A 1 581 ? -13.891 -7.241 1.395 1.00 92.00 581 PHE A CA 1
ATOM 4629 C C . PHE A 1 581 ? -14.168 -5.964 0.570 1.00 92.00 581 PHE A C 1
ATOM 4631 O O . PHE A 1 581 ? -13.940 -5.958 -0.655 1.00 92.00 581 PHE A O 1
ATOM 4638 N N . PRO A 1 582 ? -14.652 -4.878 1.209 1.00 93.38 582 PRO A N 1
ATOM 4639 C CA . PRO A 1 582 ? -14.993 -3.632 0.533 1.00 93.38 582 PRO A CA 1
ATOM 4640 C C . PRO A 1 582 ? -13.731 -2.845 0.166 1.00 93.38 582 PRO A C 1
ATOM 4642 O O . PRO A 1 582 ? -13.264 -2.002 0.926 1.00 93.38 582 PRO A O 1
ATOM 4645 N N . TYR A 1 583 ? -13.176 -3.116 -1.018 1.00 95.69 583 TYR A N 1
ATOM 4646 C CA . TYR A 1 583 ? -12.029 -2.364 -1.521 1.00 95.69 583 TYR A CA 1
ATOM 4647 C C . TYR A 1 583 ? -12.370 -0.908 -1.816 1.00 95.69 583 TYR A C 1
ATOM 4649 O O . TYR A 1 583 ? -13.360 -0.607 -2.490 1.00 95.69 583 TYR A O 1
ATOM 4657 N N . HIS A 1 584 ? -11.474 -0.032 -1.367 1.00 97.44 584 HIS A N 1
ATOM 4658 C CA . HIS A 1 584 ? -11.487 1.383 -1.671 1.00 97.44 584 HIS A CA 1
ATOM 4659 C C . HIS A 1 584 ? -11.421 1.641 -3.183 1.00 97.44 584 HIS A C 1
ATOM 4661 O O . HIS A 1 584 ? -10.746 0.924 -3.926 1.00 97.44 584 HIS A O 1
ATOM 4667 N N . GLU A 1 585 ? -12.071 2.714 -3.633 1.00 96.56 585 GLU A N 1
ATOM 4668 C CA . GLU A 1 585 ? -12.187 3.088 -5.044 1.00 96.56 585 GLU A CA 1
ATOM 4669 C C . GLU A 1 585 ? -10.841 3.167 -5.779 1.00 96.56 585 GLU A C 1
ATOM 4671 O O . GLU A 1 585 ? -10.710 2.632 -6.874 1.00 96.56 585 GLU A O 1
ATOM 4676 N N . TRP A 1 586 ? -9.807 3.742 -5.159 1.00 96.88 586 TRP A N 1
ATOM 4677 C CA . TRP A 1 586 ? -8.456 3.785 -5.741 1.00 96.88 586 TRP A CA 1
ATOM 4678 C C . TRP A 1 586 ? -7.863 2.395 -6.044 1.00 96.88 586 TRP A C 1
ATOM 4680 O O . TRP A 1 586 ? -7.204 2.235 -7.069 1.00 96.88 586 TRP A O 1
ATOM 4690 N N . VAL A 1 587 ? -8.116 1.386 -5.198 1.00 96.94 587 VAL A N 1
ATOM 4691 C CA . VAL A 1 587 ? -7.632 0.010 -5.420 1.00 96.94 587 VAL A CA 1
ATOM 4692 C C . VAL A 1 587 ? -8.360 -0.598 -6.618 1.00 96.94 587 VAL A C 1
ATOM 4694 O O . VAL A 1 587 ? -7.733 -1.204 -7.485 1.00 96.94 587 VAL A O 1
ATOM 4697 N N . ARG A 1 588 ? -9.682 -0.393 -6.703 1.00 96.00 588 ARG A N 1
ATOM 4698 C CA . ARG A 1 588 ? -10.516 -0.884 -7.814 1.00 96.00 588 ARG A CA 1
ATOM 4699 C C . ARG A 1 588 ? -10.155 -0.221 -9.143 1.00 96.00 588 ARG A C 1
ATOM 4701 O O . ARG A 1 588 ? -10.088 -0.906 -10.163 1.00 96.00 588 ARG A O 1
ATOM 4708 N N . ASP A 1 589 ? -9.895 1.082 -9.127 1.00 96.00 589 ASP A N 1
ATOM 4709 C CA . ASP A 1 589 ? -9.434 1.849 -10.287 1.00 96.00 589 ASP A CA 1
ATOM 4710 C C . ASP A 1 589 ? -8.073 1.342 -10.785 1.00 96.00 589 ASP A C 1
ATOM 4712 O O . ASP A 1 589 ? -7.905 1.091 -11.980 1.00 96.00 589 ASP A O 1
ATOM 4716 N N . GLU A 1 590 ? -7.121 1.099 -9.880 1.00 95.75 590 GLU A N 1
ATOM 4717 C CA . GLU A 1 590 ? -5.815 0.545 -10.244 1.00 95.75 590 GLU A CA 1
ATOM 4718 C C . GLU A 1 590 ? -5.934 -0.885 -10.794 1.00 95.75 590 GLU A C 1
ATOM 4720 O O . GLU A 1 590 ? -5.354 -1.190 -11.838 1.00 95.75 590 GLU A O 1
ATOM 4725 N N . MET A 1 591 ? -6.760 -1.737 -10.175 1.00 95.00 591 MET A N 1
ATOM 4726 C CA . MET A 1 591 ? -7.102 -3.065 -10.700 1.00 95.00 591 MET A CA 1
ATOM 4727 C C . MET A 1 591 ? -7.669 -2.991 -12.118 1.00 95.00 591 MET A C 1
ATOM 4729 O O . MET A 1 591 ? -7.241 -3.742 -12.992 1.00 95.00 591 MET A O 1
ATOM 4733 N N . GLN A 1 592 ? -8.592 -2.065 -12.377 1.00 94.38 592 GLN A N 1
ATOM 4734 C CA . GLN A 1 592 ? -9.199 -1.897 -13.693 1.00 94.38 592 GLN A CA 1
ATOM 4735 C C . GLN A 1 592 ? -8.199 -1.385 -14.734 1.00 94.38 592 GLN A C 1
ATOM 4737 O O . GLN A 1 592 ? -8.167 -1.899 -15.852 1.00 94.38 592 GLN A O 1
ATOM 4742 N N . LYS A 1 593 ? -7.368 -0.397 -14.389 1.00 94.12 593 LYS A N 1
ATOM 4743 C CA . LYS A 1 593 ? -6.355 0.161 -15.300 1.00 94.12 593 LYS A CA 1
ATOM 4744 C C . LYS A 1 593 ? -5.240 -0.836 -15.608 1.00 94.12 593 LYS A C 1
ATOM 4746 O O . LYS A 1 593 ? -4.746 -0.864 -16.732 1.00 94.12 593 LYS A O 1
ATOM 4751 N N . MET A 1 594 ? -4.882 -1.679 -14.640 1.00 93.06 594 MET A N 1
ATOM 4752 C CA . MET A 1 594 ? -3.823 -2.686 -14.762 1.00 93.06 594 MET A CA 1
ATOM 4753 C C . MET A 1 594 ? -4.338 -4.086 -15.137 1.00 93.06 594 MET A C 1
ATOM 4755 O O . MET A 1 594 ? -3.533 -5.012 -15.262 1.00 93.06 594 MET A O 1
ATOM 4759 N N . LEU A 1 595 ? -5.656 -4.245 -15.315 1.00 93.75 595 LEU A N 1
ATOM 4760 C CA . LEU A 1 595 ? -6.352 -5.515 -15.560 1.00 93.75 595 LEU A CA 1
ATOM 4761 C C . LEU A 1 595 ? -5.979 -6.620 -14.554 1.00 93.75 595 LEU A C 1
ATOM 4763 O O . LEU A 1 595 ? -5.640 -7.743 -14.936 1.00 93.75 595 LEU A O 1
ATOM 4767 N N . LYS A 1 596 ? -6.008 -6.291 -13.260 1.00 92.69 596 LYS A N 1
ATOM 4768 C CA . LYS A 1 596 ? -5.709 -7.215 -12.159 1.00 92.69 596 LYS A CA 1
ATOM 4769 C C . LYS A 1 596 ? -6.990 -7.658 -11.462 1.00 92.69 596 LYS A C 1
ATOM 4771 O O . LYS A 1 596 ? -7.777 -6.829 -11.015 1.00 92.69 596 LYS A O 1
ATOM 4776 N N . GLU A 1 597 ? -7.182 -8.969 -11.370 1.00 91.50 597 GLU A N 1
ATOM 4777 C CA . GLU A 1 597 ? -8.225 -9.584 -10.541 1.00 91.50 597 GLU A CA 1
ATOM 4778 C C . GLU A 1 597 ? -7.868 -9.492 -9.044 1.00 91.50 597 GLU A C 1
ATOM 4780 O O . GLU A 1 597 ? -6.765 -9.055 -8.689 1.00 91.50 597 GLU A O 1
ATOM 4785 N N . ARG A 1 598 ? -8.795 -9.870 -8.153 1.00 91.19 598 ARG A N 1
ATOM 4786 C CA . ARG A 1 598 ? -8.521 -9.848 -6.705 1.00 91.19 598 ARG A CA 1
ATOM 4787 C C . ARG A 1 598 ? -7.380 -10.813 -6.367 1.00 91.19 598 ARG A C 1
ATOM 4789 O O . ARG A 1 598 ? -7.309 -11.898 -6.936 1.00 91.19 598 ARG A O 1
ATOM 4796 N N . LEU A 1 599 ? -6.504 -10.439 -5.432 1.00 89.31 599 LEU A N 1
ATOM 4797 C CA . LEU A 1 599 ? -5.259 -11.126 -5.037 1.00 89.31 599 LEU A CA 1
ATOM 4798 C C . LEU A 1 599 ? -4.094 -11.037 -6.044 1.00 89.31 599 LEU A C 1
ATOM 4800 O O . LEU A 1 599 ? -3.113 -11.798 -5.951 1.00 89.31 599 LEU A O 1
ATOM 4804 N N . PHE A 1 600 ? -4.186 -10.132 -7.022 1.00 91.31 600 PHE A N 1
ATOM 4805 C CA . PHE A 1 600 ? -3.149 -9.882 -8.033 1.00 91.31 600 PHE A CA 1
ATOM 4806 C C . PHE A 1 600 ? -2.636 -8.435 -8.036 1.00 91.31 600 PHE A C 1
ATOM 4808 O O . PHE A 1 600 ? -1.859 -8.070 -8.923 1.00 91.31 600 PHE A O 1
ATOM 4815 N N . LEU A 1 601 ? -3.000 -7.648 -7.021 1.00 91.69 601 LEU A N 1
ATOM 4816 C CA . LEU A 1 601 ? -2.454 -6.328 -6.723 1.00 91.69 601 LEU A CA 1
ATOM 4817 C C . LEU A 1 601 ? -1.995 -6.269 -5.245 1.00 91.69 601 LEU A C 1
ATOM 4819 O O . LEU A 1 601 ? -2.473 -5.438 -4.469 1.00 91.69 601 LEU A O 1
ATOM 4823 N N . PRO A 1 602 ? -1.060 -7.155 -4.832 1.00 86.12 602 PRO A N 1
ATOM 4824 C CA . PRO A 1 602 ? -0.802 -7.470 -3.426 1.00 86.12 602 PRO A CA 1
ATOM 4825 C C . PRO A 1 602 ? -0.428 -6.252 -2.582 1.00 86.12 602 PRO A C 1
ATOM 4827 O O . PRO A 1 602 ? -0.885 -6.152 -1.449 1.00 86.12 602 PRO A O 1
ATOM 4830 N N . ALA A 1 603 ? 0.361 -5.313 -3.114 1.00 89.56 603 ALA A N 1
ATOM 4831 C CA . ALA A 1 603 ? 0.751 -4.120 -2.369 1.00 89.56 603 ALA A CA 1
ATOM 4832 C C . ALA A 1 603 ? -0.461 -3.225 -2.059 1.00 89.56 603 ALA A C 1
ATOM 4834 O O . ALA A 1 603 ? -0.697 -2.894 -0.900 1.00 89.56 603 ALA A O 1
ATOM 4835 N N . ALA A 1 604 ? -1.261 -2.878 -3.070 1.00 93.00 604 ALA A N 1
ATOM 4836 C CA . ALA A 1 604 ? -2.424 -2.011 -2.893 1.00 93.00 604 ALA A CA 1
ATOM 4837 C C . ALA A 1 604 ? -3.512 -2.657 -2.023 1.00 93.00 604 ALA A C 1
ATOM 4839 O O . ALA A 1 604 ? -4.026 -2.022 -1.100 1.00 93.00 604 ALA A O 1
ATOM 4840 N N . GLU A 1 605 ? -3.825 -3.930 -2.288 1.00 93.38 605 GLU A N 1
ATOM 4841 C CA . GLU A 1 605 ? -4.820 -4.697 -1.532 1.00 93.38 605 GLU A CA 1
ATOM 4842 C C . GLU A 1 605 ? -4.415 -4.816 -0.060 1.00 93.38 605 GLU A C 1
ATOM 4844 O O . GLU A 1 605 ? -5.194 -4.459 0.825 1.00 93.38 605 GLU A O 1
ATOM 4849 N N . THR A 1 606 ? -3.171 -5.228 0.208 1.00 90.94 606 THR A N 1
ATOM 4850 C CA . THR A 1 606 ? -2.668 -5.405 1.577 1.00 90.94 606 THR A CA 1
ATOM 4851 C C . THR A 1 606 ? -2.621 -4.084 2.328 1.00 90.94 606 THR A C 1
ATOM 4853 O O . THR A 1 606 ? -3.102 -4.029 3.455 1.00 90.94 606 THR A O 1
ATOM 4856 N N . LEU A 1 607 ? -2.085 -3.012 1.730 1.00 93.00 607 LEU A N 1
ATOM 4857 C CA . LEU A 1 607 ? -2.008 -1.704 2.390 1.00 93.00 607 LEU A CA 1
ATOM 4858 C C . LEU A 1 607 ? -3.394 -1.208 2.802 1.00 93.00 607 LEU A C 1
ATOM 4860 O O . LEU A 1 607 ? -3.579 -0.734 3.923 1.00 93.00 607 LEU A O 1
ATOM 4864 N N . HIS A 1 608 ? -4.381 -1.350 1.919 1.00 95.56 608 HIS A N 1
ATOM 4865 C CA . HIS A 1 608 ? -5.745 -0.956 2.228 1.00 95.56 608 HIS A CA 1
ATOM 4866 C C . HIS A 1 608 ? -6.383 -1.840 3.306 1.00 95.56 608 HIS A C 1
ATOM 4868 O O . HIS A 1 608 ? -6.948 -1.301 4.257 1.00 95.56 608 HIS A O 1
ATOM 4874 N N . MET A 1 609 ? -6.270 -3.166 3.202 1.00 94.50 609 MET A N 1
ATOM 4875 C CA . MET A 1 609 ? -6.832 -4.089 4.193 1.00 94.50 609 MET A CA 1
ATOM 4876 C C . MET A 1 609 ? -6.215 -3.892 5.576 1.00 94.50 609 MET A C 1
ATOM 4878 O O . MET A 1 609 ? -6.940 -3.784 6.563 1.00 94.50 609 MET A O 1
ATOM 4882 N N . VAL A 1 610 ? -4.885 -3.804 5.649 1.00 94.56 610 VAL A N 1
ATOM 4883 C CA . VAL A 1 610 ? -4.150 -3.531 6.888 1.00 94.56 610 VAL A CA 1
ATOM 4884 C C . VAL A 1 610 ? -4.625 -2.221 7.501 1.00 94.56 610 VAL A C 1
ATOM 4886 O O . VAL A 1 610 ? -4.973 -2.192 8.680 1.00 94.56 610 VAL A O 1
ATOM 4889 N N . HIS A 1 611 ? -4.700 -1.156 6.700 1.00 95.88 611 HIS A N 1
ATOM 4890 C CA . HIS A 1 611 ? -5.168 0.140 7.172 1.00 95.88 611 HIS A CA 1
ATOM 4891 C C . HIS A 1 611 ? -6.586 0.055 7.755 1.00 95.88 611 HIS A C 1
ATOM 4893 O O . HIS A 1 611 ? -6.805 0.483 8.886 1.00 95.88 611 HIS A O 1
ATOM 4899 N N . VAL A 1 612 ? -7.531 -0.554 7.034 1.00 96.94 612 VAL A N 1
ATOM 4900 C CA . VAL A 1 612 ? -8.917 -0.704 7.499 1.00 96.94 612 VAL A CA 1
ATOM 4901 C C . VAL A 1 612 ? -8.995 -1.532 8.779 1.00 96.94 612 VAL A C 1
ATOM 4903 O O . VAL A 1 612 ? -9.672 -1.113 9.711 1.00 96.94 612 VAL A O 1
ATOM 4906 N N . MET A 1 613 ? -8.301 -2.671 8.868 1.00 95.88 613 MET A N 1
ATOM 4907 C CA . MET A 1 613 ? -8.326 -3.517 10.068 1.00 95.88 613 MET A CA 1
ATOM 4908 C C . MET A 1 613 ? -7.746 -2.792 11.287 1.00 95.88 613 MET A C 1
ATOM 4910 O O . MET A 1 613 ? -8.340 -2.814 12.365 1.00 95.88 613 MET A O 1
ATOM 4914 N N . VAL A 1 614 ? -6.620 -2.093 11.120 1.00 95.31 614 VAL A N 1
ATOM 4915 C CA . VAL A 1 614 ? -6.007 -1.298 12.195 1.00 95.31 614 VAL A CA 1
ATOM 4916 C C . VAL A 1 614 ? -6.938 -0.167 12.636 1.00 95.31 614 VAL A C 1
ATOM 4918 O O . VAL A 1 614 ? -7.091 0.065 13.835 1.00 95.31 614 VAL A O 1
ATOM 4921 N N . GLN A 1 615 ? -7.586 0.521 11.696 1.00 95.06 615 GLN A N 1
ATOM 4922 C CA . GLN A 1 615 ? -8.516 1.612 11.991 1.00 95.06 615 GLN A CA 1
ATOM 4923 C C . GLN A 1 615 ? -9.844 1.123 12.575 1.00 95.06 615 GLN A C 1
ATOM 4925 O O . GLN A 1 615 ? -10.402 1.796 13.437 1.00 95.06 615 GLN A O 1
ATOM 4930 N N . ALA A 1 616 ? -10.324 -0.061 12.192 1.00 95.25 616 ALA A N 1
ATOM 4931 C CA . ALA A 1 616 ? -11.465 -0.699 12.838 1.00 95.25 616 ALA A CA 1
ATOM 4932 C C . ALA A 1 616 ? -11.168 -0.915 14.327 1.00 95.25 616 ALA A C 1
ATOM 4934 O O . ALA A 1 616 ? -11.942 -0.489 15.177 1.00 95.25 616 ALA A O 1
ATOM 4935 N N . VAL A 1 617 ? -10.000 -1.472 14.659 1.00 95.00 617 VAL A N 1
ATOM 4936 C CA . VAL A 1 617 ? -9.598 -1.683 16.057 1.00 95.00 617 VAL A CA 1
ATOM 4937 C C . VAL A 1 617 ? -9.391 -0.355 16.788 1.00 95.00 617 VAL A C 1
ATOM 4939 O O . VAL A 1 617 ? -9.989 -0.126 17.837 1.00 95.00 617 VAL A O 1
ATOM 4942 N N . LYS A 1 618 ? -8.564 0.546 16.245 1.00 93.06 618 LYS A N 1
ATOM 4943 C CA . LYS A 1 618 ? -8.229 1.812 16.913 1.00 93.06 618 LYS A CA 1
ATOM 4944 C C . LYS A 1 618 ? -9.439 2.740 17.028 1.00 93.06 618 LYS A C 1
ATOM 4946 O O . LYS A 1 618 ? -9.658 3.296 18.096 1.00 93.06 618 LYS A O 1
ATOM 4951 N N . GLY A 1 619 ? -10.198 2.919 15.953 1.00 92.00 619 GLY A N 1
ATOM 4952 C CA . GLY A 1 619 ? -11.326 3.842 15.880 1.00 92.00 619 GLY A CA 1
ATOM 4953 C C . GLY A 1 619 ? -12.644 3.210 16.307 1.00 92.00 619 GLY A C 1
ATOM 4954 O O . GLY A 1 619 ? -13.167 3.553 17.361 1.00 92.00 619 GLY A O 1
ATOM 4955 N N . LEU A 1 620 ? -13.173 2.279 15.510 1.00 92.31 620 LEU A N 1
ATOM 4956 C CA . LEU A 1 620 ? -14.525 1.738 15.704 1.00 92.31 620 LEU A CA 1
ATOM 4957 C C . LEU A 1 620 ? -14.671 0.967 17.023 1.00 92.31 620 LEU A C 1
ATOM 4959 O O . LEU A 1 620 ? -15.660 1.143 17.728 1.00 92.31 620 LEU A O 1
ATOM 4963 N N . LEU A 1 621 ? -13.695 0.126 17.370 1.00 92.94 621 LEU A N 1
ATOM 4964 C CA . LEU A 1 621 ? -13.763 -0.673 18.594 1.00 92.94 621 LEU A CA 1
ATOM 4965 C C . LEU A 1 621 ? -13.373 0.155 19.823 1.00 92.94 621 LEU A C 1
ATOM 4967 O O . LEU A 1 621 ? -14.101 0.168 20.810 1.00 92.94 621 LEU A O 1
ATOM 4971 N N . LEU A 1 622 ? -12.248 0.874 19.765 1.00 91.69 622 LEU A N 1
ATOM 4972 C CA . LEU A 1 622 ? -11.627 1.476 20.954 1.00 91.69 622 LEU A CA 1
ATOM 4973 C C . LEU A 1 622 ? -11.753 3.001 21.066 1.00 91.69 622 LEU A C 1
ATOM 4975 O O . LEU A 1 622 ? -11.334 3.562 22.077 1.00 91.69 622 LEU A O 1
ATOM 4979 N N . GLY A 1 623 ? -12.253 3.692 20.040 1.00 89.31 623 GLY A N 1
ATOM 4980 C CA . GLY A 1 623 ? -12.427 5.147 20.057 1.00 89.31 623 GLY A CA 1
ATOM 4981 C C . GLY A 1 623 ? -11.133 5.952 20.244 1.00 89.31 623 GLY A C 1
ATOM 4982 O O . GLY A 1 623 ? -11.159 7.056 20.785 1.00 89.31 623 GLY A O 1
ATOM 4983 N N . ARG A 1 624 ? -9.979 5.403 19.845 1.00 85.94 624 ARG A N 1
ATOM 4984 C CA . ARG A 1 624 ? -8.632 5.958 20.090 1.00 85.94 624 ARG A CA 1
ATOM 4985 C C . ARG A 1 624 ? -8.108 6.896 19.003 1.00 85.94 624 ARG A C 1
ATOM 4987 O O . ARG A 1 624 ? -6.981 7.372 19.110 1.00 85.94 624 ARG A O 1
ATOM 4994 N N . THR A 1 625 ? -8.881 7.134 17.959 1.00 83.56 625 THR A N 1
ATOM 4995 C CA . THR A 1 625 ? -8.516 7.988 16.821 1.00 83.56 625 THR A CA 1
ATOM 4996 C C . THR A 1 625 ? -9.230 9.339 16.905 1.00 83.56 625 THR A C 1
ATOM 4998 O O . THR A 1 625 ? -10.348 9.424 17.405 1.00 83.56 625 THR A O 1
ATOM 5001 N N . GLY A 1 626 ? -8.618 10.402 16.380 1.00 66.69 626 GLY A N 1
ATOM 5002 C CA . GLY A 1 626 ? -9.127 11.778 16.491 1.00 66.69 626 GLY A CA 1
ATOM 5003 C C . GLY A 1 626 ? -8.318 12.632 17.475 1.00 66.69 626 GLY A C 1
ATOM 5004 O O . GLY A 1 626 ? -7.626 12.110 18.345 1.00 66.69 626 GLY A O 1
ATOM 5005 N N . GLY A 1 627 ? -8.350 13.957 17.303 1.00 59.28 627 GLY A N 1
ATOM 5006 C CA . GLY A 1 627 ? -7.558 14.891 18.108 1.00 59.28 627 GLY A CA 1
ATOM 5007 C C . GLY A 1 627 ? -8.079 15.053 19.540 1.00 59.28 627 GLY A C 1
ATOM 5008 O O . GLY A 1 627 ? -9.214 14.703 19.859 1.00 59.28 627 GLY A O 1
ATOM 5009 N N . GLN A 1 628 ? -7.257 15.646 20.414 1.00 46.34 628 GLN A N 1
ATOM 5010 C CA . GLN A 1 628 ? -7.494 15.777 21.867 1.00 46.34 628 GLN A CA 1
ATOM 5011 C C . GLN A 1 628 ? -8.632 16.752 22.278 1.00 46.34 628 GLN A C 1
ATOM 5013 O O . GLN A 1 628 ? -8.641 17.290 23.384 1.00 46.34 628 GLN A O 1
ATOM 5018 N N . GLY A 1 629 ? -9.615 17.013 21.413 1.00 52.34 629 GLY A N 1
ATOM 5019 C CA . GLY A 1 629 ? -10.727 17.927 21.684 1.00 52.34 629 GLY A CA 1
ATOM 5020 C C . GLY A 1 629 ? -12.041 17.214 22.014 1.00 52.34 629 GLY A C 1
ATOM 5021 O O . GLY A 1 629 ? -12.425 16.267 21.337 1.00 52.34 629 GLY A O 1
ATOM 5022 N N . ARG A 1 630 ? -12.819 17.753 22.967 1.00 50.41 630 ARG A N 1
ATOM 5023 C CA . ARG A 1 630 ? -14.177 17.275 23.331 1.00 50.41 630 ARG A CA 1
ATOM 5024 C C . ARG A 1 630 ? -15.145 17.143 22.138 1.00 50.41 630 ARG A C 1
ATOM 5026 O O . ARG A 1 630 ? -16.068 16.346 22.197 1.00 50.41 630 ARG A O 1
ATOM 5033 N N . GLN A 1 631 ? -14.939 17.916 21.066 1.00 49.19 631 GLN A N 1
ATOM 5034 C CA . GLN A 1 631 ? -15.743 17.866 19.830 1.00 49.19 631 GLN A CA 1
ATOM 5035 C C . GLN A 1 631 ? -15.309 16.771 18.836 1.00 49.19 631 GLN A C 1
ATOM 5037 O O . GLN A 1 631 ? -16.010 16.536 17.857 1.00 49.19 631 GLN A O 1
ATOM 5042 N N . GLN A 1 632 ? -14.155 16.138 19.057 1.00 58.31 632 GLN A N 1
ATOM 5043 C CA . GLN A 1 632 ? -13.607 15.061 18.222 1.00 58.31 632 GLN A CA 1
ATOM 5044 C C . GLN A 1 632 ? -13.566 13.711 18.952 1.00 58.31 632 GLN A C 1
ATOM 5046 O O . GLN A 1 632 ? -13.184 12.713 18.347 1.00 58.31 632 GLN A O 1
ATOM 5051 N N . ALA A 1 633 ? -13.975 13.678 20.224 1.00 66.62 633 ALA A N 1
ATOM 5052 C CA . ALA A 1 633 ? -14.054 12.459 21.011 1.00 66.62 633 ALA A CA 1
ATOM 5053 C C . ALA A 1 633 ? -15.096 11.497 20.424 1.00 66.62 633 ALA A C 1
ATOM 5055 O O . ALA A 1 633 ? -16.204 11.901 20.060 1.00 66.62 633 ALA A O 1
ATOM 5056 N N . TRP A 1 634 ? -14.730 10.221 20.348 1.00 82.44 634 TRP A N 1
ATOM 5057 C CA . TRP A 1 634 ? -15.654 9.151 20.003 1.00 82.44 634 TRP A CA 1
ATOM 5058 C C . TRP A 1 634 ? -16.780 9.057 21.030 1.00 82.44 634 TRP A C 1
ATOM 5060 O O . TRP A 1 634 ? -16.543 9.143 22.232 1.00 82.44 634 TRP A O 1
ATOM 5070 N N . GLN A 1 635 ? -18.003 8.885 20.533 1.00 79.12 635 GLN A N 1
ATOM 5071 C CA . GLN A 1 635 ? -19.199 8.698 21.365 1.00 79.12 635 GLN A CA 1
ATOM 5072 C C . GLN A 1 635 ? -19.873 7.346 21.123 1.00 79.12 635 GLN A C 1
ATOM 5074 O O . GLN A 1 635 ? -20.748 6.960 21.884 1.00 79.12 635 GLN A O 1
ATOM 5079 N N . SER A 1 636 ? -19.495 6.647 20.049 1.00 81.38 636 SER A N 1
ATOM 5080 C CA . SER A 1 636 ? -20.156 5.417 19.594 1.00 81.38 636 SER A CA 1
ATOM 5081 C C . SER A 1 636 ? -19.172 4.286 19.286 1.00 81.38 636 SER A C 1
ATOM 5083 O O . SER A 1 636 ? -19.445 3.436 18.442 1.00 81.38 636 SER A O 1
ATOM 5085 N N . ASN A 1 637 ? -17.999 4.288 19.929 1.00 89.44 637 ASN A N 1
ATOM 5086 C CA . ASN A 1 637 ? -17.084 3.154 19.826 1.00 89.44 637 ASN A CA 1
ATOM 5087 C C . ASN A 1 637 ? -17.661 1.933 20.565 1.00 89.44 637 ASN A C 1
ATOM 5089 O O . ASN A 1 637 ? -18.343 2.101 21.573 1.00 89.44 637 ASN A O 1
ATOM 5093 N N . LEU A 1 638 ? -17.390 0.722 20.071 1.00 90.06 638 LEU A N 1
ATOM 5094 C CA . LEU A 1 638 ? -18.059 -0.490 20.569 1.00 90.06 638 LEU A CA 1
ATOM 5095 C C . LEU A 1 638 ? -17.631 -0.881 21.989 1.00 90.06 638 LEU A C 1
ATOM 5097 O O . LEU A 1 638 ? -18.475 -1.206 22.812 1.00 90.06 638 LEU A O 1
ATOM 5101 N N . PHE A 1 639 ? -16.334 -0.831 22.297 1.00 91.75 639 PHE A N 1
ATOM 5102 C CA . PHE A 1 639 ? -15.829 -1.147 23.633 1.00 91.75 639 PHE A CA 1
ATOM 5103 C C . PHE A 1 639 ? -15.645 0.132 24.437 1.00 91.75 639 PHE A C 1
ATOM 5105 O O . PHE A 1 639 ? -14.605 0.794 24.358 1.00 91.75 639 PHE A O 1
ATOM 5112 N N . HIS A 1 640 ? -16.675 0.485 25.198 1.00 88.88 640 HIS A N 1
ATOM 5113 C CA . HIS A 1 640 ? -16.699 1.674 26.032 1.00 88.88 640 HIS A CA 1
ATOM 5114 C C . HIS A 1 640 ? -16.646 1.292 27.511 1.00 88.88 640 HIS A C 1
ATOM 5116 O O . HIS A 1 640 ? -17.391 0.434 27.965 1.00 88.88 640 HIS A O 1
ATOM 5122 N N . VAL A 1 641 ? -15.757 1.939 28.259 1.00 90.31 641 VAL A N 1
ATOM 5123 C CA . VAL A 1 641 ? -15.648 1.787 29.711 1.00 90.31 641 VAL A CA 1
ATOM 5124 C C . VAL A 1 641 ? -15.560 3.179 30.306 1.00 90.31 641 VAL A C 1
ATOM 5126 O O . VAL A 1 641 ? -14.829 4.023 29.782 1.00 90.31 641 VAL A O 1
ATOM 5129 N N . VAL A 1 642 ? -16.271 3.412 31.402 1.00 90.94 642 VAL A N 1
ATOM 5130 C CA . VAL A 1 642 ? -16.228 4.659 32.164 1.00 90.94 642 VAL A CA 1
ATOM 5131 C C . VAL A 1 642 ? -15.677 4.435 33.569 1.00 90.94 642 VAL A C 1
ATOM 5133 O O . VAL A 1 642 ? -15.665 3.326 34.100 1.00 90.94 642 VAL A O 1
ATOM 5136 N N . ASP A 1 643 ? -15.142 5.493 34.168 1.00 89.25 643 ASP A N 1
ATOM 5137 C CA . ASP A 1 643 ? -14.776 5.511 35.579 1.00 89.25 643 ASP A CA 1
ATOM 5138 C C . ASP A 1 643 ? -15.968 5.845 36.487 1.00 89.25 643 ASP A C 1
ATOM 5140 O O . ASP A 1 643 ? -17.088 6.075 36.032 1.00 89.25 643 ASP A O 1
ATOM 5144 N N . GLU A 1 644 ? -15.712 5.882 37.795 1.00 88.31 644 GLU A N 1
ATOM 5145 C CA . GLU A 1 644 ? -16.702 6.201 38.834 1.00 88.31 644 GLU A CA 1
ATOM 5146 C C . GLU A 1 644 ? -17.317 7.605 38.669 1.00 88.31 644 GLU A C 1
ATOM 5148 O O . GLU A 1 644 ? -18.368 7.902 39.232 1.00 88.31 644 GLU A O 1
ATOM 5153 N N . HIS A 1 645 ? -16.681 8.478 37.883 1.00 87.56 645 HIS A N 1
ATOM 5154 C CA . HIS A 1 645 ? -17.143 9.828 37.565 1.00 87.56 645 HIS A CA 1
ATOM 5155 C C . HIS A 1 645 ? -17.786 9.920 36.170 1.00 87.56 645 HIS A C 1
ATOM 5157 O O . HIS A 1 645 ? -18.032 11.024 35.669 1.00 87.56 645 HIS A O 1
ATOM 5163 N N . GLY A 1 646 ? -18.032 8.780 35.515 1.00 85.12 646 GLY A N 1
ATOM 5164 C CA . GLY A 1 646 ? -18.598 8.701 34.172 1.00 85.12 646 GLY A CA 1
ATOM 5165 C C . GLY A 1 646 ? -17.651 9.179 33.065 1.00 85.12 646 GLY A C 1
ATOM 5166 O O . GLY A 1 646 ? -18.111 9.484 31.964 1.00 85.12 646 GLY A O 1
ATOM 5167 N N . GLN A 1 647 ? -16.345 9.305 33.326 1.00 84.31 647 GLN A N 1
ATOM 5168 C CA . GLN A 1 647 ? -15.361 9.664 32.303 1.00 84.31 647 GLN A CA 1
ATOM 5169 C C . GLN A 1 647 ? -14.869 8.422 31.565 1.00 84.31 647 GLN A C 1
ATOM 5171 O O . GLN A 1 647 ? -14.555 7.407 32.178 1.00 84.31 647 GLN A O 1
ATOM 5176 N N . ALA A 1 648 ? -14.741 8.520 30.241 1.00 84.38 648 ALA A N 1
ATOM 5177 C CA . ALA A 1 648 ? -14.256 7.421 29.415 1.00 84.38 648 ALA A CA 1
ATOM 5178 C C . ALA A 1 648 ? -12.832 6.993 29.822 1.00 84.38 648 ALA A C 1
ATOM 5180 O O . ALA A 1 648 ? -11.884 7.784 29.766 1.00 84.38 648 ALA A O 1
ATOM 5181 N N . ARG A 1 649 ? -12.670 5.718 30.181 1.00 86.56 649 ARG A N 1
ATOM 5182 C CA . ARG A 1 649 ? -11.372 5.094 30.436 1.00 86.56 649 ARG A CA 1
ATOM 5183 C C . ARG A 1 649 ? -10.735 4.656 29.128 1.00 86.56 649 ARG A C 1
ATOM 5185 O O . ARG A 1 649 ? -11.362 4.083 28.240 1.00 86.56 649 ARG A O 1
ATOM 5192 N N . ARG A 1 650 ? -9.426 4.872 29.029 1.00 84.69 650 ARG A N 1
ATOM 5193 C CA . ARG A 1 650 ? -8.649 4.439 27.870 1.00 84.69 650 ARG A CA 1
ATOM 5194 C C . ARG A 1 650 ? -8.274 2.962 28.015 1.00 84.69 650 ARG A C 1
ATOM 5196 O O . ARG A 1 650 ? -7.370 2.632 28.773 1.00 84.69 650 ARG A O 1
ATOM 5203 N N . LEU A 1 651 ? -8.897 2.091 27.226 1.00 89.38 651 LEU A N 1
ATOM 5204 C CA . LEU A 1 651 ? -8.527 0.671 27.159 1.00 89.38 651 LEU A CA 1
ATOM 5205 C C . LEU A 1 651 ? -7.162 0.489 26.504 1.00 89.38 651 LEU A C 1
ATOM 5207 O O . LEU A 1 651 ? -6.876 1.155 25.505 1.00 89.38 651 LEU A O 1
ATOM 5211 N N . HIS A 1 652 ? -6.317 -0.392 27.040 1.00 90.75 652 HIS A N 1
ATOM 5212 C CA . HIS A 1 652 ? -5.045 -0.748 26.411 1.00 90.75 652 HIS A CA 1
ATOM 5213 C C . HIS A 1 652 ? -5.227 -1.952 25.488 1.00 90.75 652 HIS A C 1
ATOM 5215 O O . HIS A 1 652 ? -6.063 -2.814 25.738 1.00 90.75 652 HIS A O 1
ATOM 5221 N N . PHE A 1 653 ? -4.450 -2.017 24.411 1.00 92.50 653 PHE A N 1
ATOM 5222 C CA . PHE A 1 653 ? -4.540 -3.106 23.449 1.00 92.50 653 PHE A CA 1
ATOM 5223 C C . PHE A 1 653 ? -3.176 -3.379 22.826 1.00 92.50 653 PHE A C 1
ATOM 5225 O O . PHE A 1 653 ? -2.323 -2.490 22.780 1.00 92.50 653 PHE A O 1
ATOM 5232 N N . PHE A 1 654 ? -3.013 -4.589 22.308 1.00 92.81 654 PHE A N 1
ATOM 5233 C CA . PHE A 1 654 ? -1.907 -4.973 21.445 1.00 92.81 654 PHE A CA 1
ATOM 5234 C C . PHE A 1 654 ? -2.485 -5.624 20.189 1.00 92.81 654 PHE A C 1
ATOM 5236 O O . PHE A 1 654 ? -3.450 -6.387 20.266 1.00 92.81 654 PHE A O 1
ATOM 5243 N N . LEU A 1 655 ? -1.918 -5.287 19.031 1.00 92.31 655 LEU A N 1
ATOM 5244 C CA . LEU A 1 655 ? -2.293 -5.886 17.756 1.00 92.31 655 LEU A CA 1
ATOM 5245 C C . LEU A 1 655 ? -1.068 -6.479 17.070 1.00 92.31 655 LEU A C 1
ATOM 5247 O O . LEU A 1 655 ? 0.032 -5.944 17.180 1.00 92.31 655 LEU A O 1
ATOM 5251 N N . ARG A 1 656 ? -1.271 -7.579 16.348 1.00 89.06 656 ARG A N 1
ATOM 5252 C CA . ARG A 1 656 ? -0.255 -8.204 15.501 1.00 89.06 656 ARG A CA 1
ATOM 5253 C C . ARG A 1 656 ? -0.870 -8.538 14.157 1.00 89.06 656 ARG A C 1
ATOM 5255 O O . ARG A 1 656 ? -1.845 -9.281 14.094 1.00 89.06 656 ARG A O 1
ATOM 5262 N N . LEU A 1 657 ? -0.279 -8.000 13.097 1.00 89.38 657 LEU A N 1
ATOM 5263 C CA . LEU A 1 657 ? -0.589 -8.391 11.729 1.00 89.38 657 LEU A CA 1
ATOM 5264 C C . LEU A 1 657 ? 0.206 -9.642 11.379 1.00 89.38 657 LEU A C 1
ATOM 5266 O O . LEU A 1 657 ? 1.394 -9.739 11.688 1.00 89.38 657 LEU A O 1
ATOM 5270 N N . GLU A 1 658 ? -0.447 -10.593 10.733 1.00 82.38 658 GLU A N 1
ATOM 5271 C CA . GLU A 1 658 ? 0.183 -11.839 10.329 1.00 82.38 658 GLU A CA 1
ATOM 5272 C C . GLU A 1 658 ? -0.324 -12.271 8.955 1.00 82.38 658 GLU A C 1
ATOM 5274 O O . GLU A 1 658 ? -1.452 -11.980 8.559 1.00 82.38 658 GLU A O 1
ATOM 5279 N N . TYR A 1 659 ? 0.556 -12.945 8.215 1.00 78.69 659 TYR A N 1
ATOM 5280 C CA . TYR A 1 659 ? 0.194 -13.686 7.020 1.00 78.69 659 TYR A CA 1
ATOM 5281 C C . TYR A 1 659 ? 0.010 -15.148 7.394 1.00 78.69 659 TYR A C 1
ATOM 5283 O O . TYR A 1 659 ? 0.919 -15.777 7.933 1.00 78.69 659 TYR A O 1
ATOM 5291 N N . GLN A 1 660 ? -1.151 -15.701 7.075 1.00 68.62 660 GLN A N 1
ATOM 5292 C CA . GLN A 1 660 ? -1.468 -17.095 7.347 1.00 68.62 660 GLN A CA 1
ATOM 5293 C C . GLN A 1 660 ? -0.733 -18.009 6.344 1.00 68.62 660 GLN A C 1
ATOM 5295 O O . GLN A 1 660 ? -1.307 -18.419 5.337 1.00 68.62 660 GLN A O 1
ATOM 5300 N N . ASP A 1 661 ? 0.554 -18.291 6.573 1.00 60.59 661 ASP A N 1
ATOM 5301 C CA . ASP A 1 661 ? 1.404 -19.029 5.621 1.00 60.59 661 ASP A CA 1
ATOM 5302 C C . ASP A 1 661 ? 1.215 -20.553 5.653 1.00 60.59 661 ASP A C 1
ATOM 5304 O O . ASP A 1 661 ? 1.617 -21.221 4.703 1.00 60.59 661 ASP A O 1
ATOM 5308 N N . GLY A 1 662 ? 0.592 -21.101 6.707 1.00 53.28 662 GLY A N 1
ATOM 5309 C CA . GLY A 1 662 ? 0.161 -22.504 6.796 1.00 53.28 662 GLY A CA 1
ATOM 5310 C C . GLY A 1 662 ? 1.271 -23.541 6.831 1.00 53.28 662 GLY A C 1
ATOM 5311 O O . GLY A 1 662 ? 0.992 -24.729 6.907 1.00 53.28 662 GLY A O 1
ATOM 5312 N N . THR A 1 663 ? 2.521 -23.100 6.733 1.00 49.94 663 THR A N 1
ATOM 5313 C CA . THR A 1 663 ? 3.677 -23.943 6.402 1.00 49.94 663 THR A CA 1
ATOM 5314 C C . THR A 1 663 ? 4.606 -24.143 7.592 1.00 49.94 663 THR A C 1
ATOM 5316 O O . THR A 1 663 ? 5.463 -25.021 7.558 1.00 49.94 663 THR A O 1
ATOM 5319 N N . ARG A 1 664 ? 4.445 -23.352 8.663 1.00 44.62 664 ARG A N 1
ATOM 5320 C CA . ARG A 1 664 ? 5.329 -23.362 9.843 1.00 44.62 664 ARG A CA 1
ATOM 5321 C C . ARG A 1 664 ? 4.778 -24.093 11.064 1.00 44.62 664 ARG A C 1
ATOM 5323 O O . ARG A 1 664 ? 5.427 -24.088 12.108 1.00 44.62 664 ARG A O 1
ATOM 5330 N N . LYS A 1 665 ? 3.603 -24.711 10.965 1.00 40.94 665 LYS A N 1
ATOM 5331 C CA . LYS A 1 665 ? 3.055 -25.534 12.046 1.00 40.94 665 LYS A CA 1
ATOM 5332 C C . LYS A 1 665 ? 3.304 -27.003 11.728 1.00 40.94 665 LYS A C 1
ATOM 5334 O O . LYS A 1 665 ? 3.128 -27.415 10.586 1.00 40.94 665 LYS A O 1
ATOM 5339 N N . ALA A 1 666 ? 3.768 -27.769 12.718 1.00 33.34 666 ALA A N 1
ATOM 5340 C CA . ALA A 1 666 ? 3.884 -29.219 12.590 1.00 33.34 666 ALA A CA 1
ATOM 5341 C C . ALA A 1 666 ? 2.552 -29.792 12.077 1.00 33.34 666 ALA A C 1
ATOM 5343 O O . ALA A 1 666 ? 1.495 -29.287 12.456 1.00 33.34 666 ALA A O 1
ATOM 5344 N N . ALA A 1 667 ? 2.607 -30.848 11.260 1.00 32.75 667 ALA A N 1
ATOM 5345 C CA . ALA A 1 667 ? 1.452 -31.517 10.643 1.00 32.75 667 ALA A CA 1
ATOM 5346 C C . ALA A 1 667 ? 0.435 -32.122 11.642 1.00 32.75 667 ALA A C 1
ATOM 5348 O O . ALA A 1 667 ? -0.411 -32.916 11.263 1.00 32.75 667 ALA A O 1
ATOM 5349 N N . THR A 1 668 ? 0.528 -31.778 12.927 1.00 39.34 668 THR A N 1
ATOM 5350 C CA . THR A 1 668 ? -0.442 -32.102 13.974 1.00 39.34 668 THR A CA 1
ATOM 5351 C C . THR A 1 668 ? -1.535 -31.039 14.126 1.00 39.34 668 THR A C 1
ATOM 5353 O O . THR A 1 668 ? -2.500 -31.271 14.847 1.00 39.34 668 THR A O 1
ATOM 5356 N N . GLN A 1 669 ? -1.399 -29.871 13.481 1.00 40.31 669 GLN A N 1
ATOM 5357 C CA . GLN A 1 669 ? -2.486 -28.906 13.306 1.00 40.31 669 GLN A CA 1
ATOM 5358 C C . GLN A 1 669 ? -2.876 -28.900 11.825 1.00 40.31 669 GLN A C 1
ATOM 5360 O O . GLN A 1 669 ? -2.117 -28.371 11.014 1.00 40.31 669 GLN A O 1
ATOM 5365 N N . ASP A 1 670 ? -4.048 -29.447 11.485 1.00 42.25 670 ASP A N 1
ATOM 5366 C CA . ASP A 1 670 ? -4.673 -29.453 10.145 1.00 42.25 670 ASP A CA 1
ATOM 5367 C C . ASP A 1 670 ? -5.105 -28.040 9.694 1.00 42.25 670 ASP A C 1
ATOM 5369 O O . ASP A 1 670 ? -6.213 -27.784 9.227 1.00 42.25 670 ASP A O 1
ATOM 5373 N N . TYR A 1 671 ? -4.232 -27.054 9.884 1.00 45.94 671 TYR A N 1
ATOM 5374 C CA . TYR A 1 671 ? -4.488 -25.657 9.592 1.00 45.94 671 TYR A CA 1
ATOM 5375 C C . TYR A 1 671 ? -3.753 -25.252 8.317 1.00 45.94 671 TYR A C 1
ATOM 5377 O O . TYR A 1 671 ? -2.636 -24.728 8.353 1.00 45.94 671 TYR A O 1
ATOM 5385 N N . HIS A 1 672 ? -4.401 -25.466 7.170 1.00 53.03 672 HIS A N 1
ATOM 5386 C CA . HIS A 1 672 ? -3.932 -24.941 5.891 1.00 53.03 672 HIS A CA 1
ATOM 5387 C C . HIS A 1 672 ? -4.017 -23.412 5.911 1.00 53.03 672 HIS A C 1
ATOM 5389 O O . HIS A 1 672 ? -5.090 -22.808 5.957 1.00 53.03 672 HIS A O 1
ATOM 5395 N N . GLY A 1 673 ? -2.857 -22.763 5.926 1.00 61.53 673 GLY A N 1
ATOM 5396 C CA . GLY A 1 673 ? -2.771 -21.312 5.931 1.00 61.53 673 GLY A CA 1
ATOM 5397 C C . GLY A 1 673 ? -3.362 -20.732 4.664 1.00 61.53 673 GLY A C 1
ATOM 5398 O O . GLY A 1 673 ? -2.949 -21.064 3.556 1.00 61.53 673 GLY A O 1
ATOM 5399 N N . SER A 1 674 ? -4.335 -19.847 4.828 1.00 70.31 674 SER A N 1
ATOM 5400 C CA . SER A 1 674 ? -5.095 -19.336 3.701 1.00 70.31 674 SER A CA 1
ATOM 5401 C C . SER A 1 674 ? -4.313 -18.388 2.776 1.00 70.31 674 SER A C 1
ATOM 5403 O O . SER A 1 674 ? -4.832 -18.021 1.721 1.00 70.31 674 SER A O 1
ATOM 5405 N N . GLY A 1 675 ? -3.065 -18.042 3.126 1.00 76.44 675 GLY A N 1
ATOM 5406 C CA . GLY A 1 675 ? -2.140 -17.225 2.332 1.00 76.44 675 GLY A CA 1
ATOM 5407 C C . GLY A 1 675 ? -2.480 -15.738 2.338 1.00 76.44 675 GLY A C 1
ATOM 5408 O O . GLY A 1 675 ? -2.247 -15.048 1.342 1.00 76.44 675 GLY A O 1
ATOM 5409 N N . ARG A 1 676 ? -3.097 -15.273 3.424 1.00 82.12 676 ARG A N 1
ATOM 5410 C CA . ARG A 1 676 ? -3.835 -14.013 3.515 1.00 82.12 676 ARG A CA 1
ATOM 5411 C C . ARG A 1 676 ? -3.521 -13.262 4.801 1.00 82.12 676 ARG A C 1
ATOM 5413 O O . ARG A 1 676 ? -2.978 -13.859 5.729 1.00 82.12 676 ARG A O 1
ATOM 5420 N N . VAL A 1 677 ? -3.818 -11.963 4.821 1.00 87.12 677 VAL A N 1
ATOM 5421 C CA . VAL A 1 677 ? -3.502 -11.085 5.953 1.00 87.12 677 VAL A CA 1
ATOM 5422 C C . VAL A 1 677 ? -4.642 -11.076 6.968 1.00 87.12 677 VAL A C 1
ATOM 5424 O O . VAL A 1 677 ? -5.806 -10.901 6.612 1.00 87.12 677 VAL A O 1
ATOM 5427 N N . HIS A 1 678 ? -4.300 -11.211 8.243 1.00 88.56 678 HIS A N 1
ATOM 5428 C CA . HIS A 1 678 ? -5.226 -11.077 9.364 1.00 88.56 678 HIS A CA 1
ATOM 5429 C C . HIS A 1 678 ? -4.579 -10.289 10.500 1.00 88.56 678 HIS A C 1
ATOM 5431 O O . HIS A 1 678 ? -3.362 -10.079 10.527 1.00 88.56 678 HIS A O 1
ATOM 5437 N N . VAL A 1 679 ? -5.398 -9.833 11.446 1.00 92.19 679 VAL A N 1
ATOM 5438 C CA . VAL A 1 679 ? -4.922 -9.179 12.667 1.00 92.19 679 VAL A CA 1
ATOM 5439 C C . VAL A 1 679 ? -5.379 -9.950 13.894 1.00 92.19 679 VAL A C 1
ATOM 5441 O O . VAL A 1 679 ? -6.560 -10.248 14.050 1.00 92.19 679 VAL A O 1
ATOM 5444 N N . HIS A 1 680 ? -4.436 -10.251 14.778 1.00 92.38 680 HIS A N 1
ATOM 5445 C CA . HIS A 1 680 ? -4.706 -10.697 16.138 1.00 92.38 680 HIS A CA 1
ATOM 5446 C C . HIS A 1 680 ? -4.777 -9.486 17.056 1.00 92.38 680 HIS A C 1
ATOM 5448 O O . HIS A 1 680 ? -3.921 -8.602 16.976 1.00 92.38 680 HIS A O 1
ATOM 5454 N N . VAL A 1 681 ? -5.772 -9.454 17.935 1.00 94.31 681 VAL A N 1
ATOM 5455 C CA . VAL A 1 681 ? -6.002 -8.344 18.859 1.00 94.31 681 VAL A CA 1
ATOM 5456 C C . VAL A 1 681 ? -6.174 -8.895 20.263 1.00 94.31 681 VAL A C 1
ATOM 5458 O O . VAL A 1 681 ? -6.967 -9.808 20.477 1.00 94.31 681 VAL A O 1
ATOM 5461 N N . VAL A 1 682 ? -5.456 -8.310 21.219 1.00 94.44 682 VAL A N 1
ATOM 5462 C CA . VAL A 1 682 ? -5.717 -8.479 22.653 1.00 94.44 682 VAL A CA 1
ATOM 5463 C C . VAL A 1 682 ? -6.079 -7.133 23.264 1.00 94.44 682 VAL A C 1
ATOM 5465 O O . VAL A 1 682 ? -5.439 -6.121 22.968 1.00 94.44 682 VAL A O 1
ATOM 5468 N N . ILE A 1 683 ? -7.100 -7.114 24.119 1.00 93.50 683 ILE A N 1
ATOM 5469 C CA . ILE A 1 683 ? -7.548 -5.913 24.833 1.00 93.50 683 ILE A CA 1
ATOM 5470 C C . ILE A 1 683 ? -7.457 -6.173 26.335 1.00 93.50 683 ILE A C 1
ATOM 5472 O O . ILE A 1 683 ? -7.911 -7.197 26.852 1.00 93.50 683 ILE A O 1
ATOM 5476 N N . PHE A 1 684 ? -6.857 -5.215 27.029 1.00 93.00 684 PHE A N 1
ATOM 5477 C CA . PHE A 1 684 ? -6.669 -5.220 28.467 1.00 93.00 684 PHE A CA 1
ATOM 5478 C C . PHE A 1 684 ? -7.750 -4.352 29.099 1.00 93.00 684 PHE A C 1
ATOM 5480 O O . PHE A 1 684 ? -7.816 -3.141 28.861 1.00 93.00 684 PHE A O 1
ATOM 5487 N N . VAL A 1 685 ? -8.591 -5.004 29.895 1.00 90.81 685 VAL A N 1
ATOM 5488 C CA . VAL A 1 685 ? -9.704 -4.403 30.630 1.00 90.81 685 VAL A CA 1
ATOM 5489 C C . VAL A 1 685 ? -9.533 -4.789 32.092 1.00 90.81 685 VAL A C 1
ATOM 5491 O O . VAL A 1 685 ? -9.146 -5.923 32.389 1.00 90.81 685 VAL A O 1
ATOM 5494 N N . ARG A 1 686 ? -9.772 -3.845 33.004 1.00 89.00 686 ARG A N 1
ATOM 5495 C CA . ARG A 1 686 ? -9.693 -4.137 34.437 1.00 89.00 686 ARG A CA 1
ATOM 5496 C C . ARG A 1 686 ? -10.811 -5.106 34.826 1.00 89.00 686 ARG A C 1
ATOM 5498 O O . ARG A 1 686 ? -11.884 -5.001 34.236 1.00 89.00 686 ARG A O 1
ATOM 5505 N N . PRO A 1 687 ? -10.593 -6.027 35.780 1.00 88.38 687 PRO A N 1
ATOM 5506 C CA . PRO A 1 687 ? -11.613 -6.992 36.198 1.00 88.38 687 PRO A CA 1
ATOM 5507 C C . PRO A 1 687 ? -12.966 -6.348 36.530 1.00 88.38 687 PRO A C 1
ATOM 5509 O O . PRO A 1 687 ? -13.999 -6.818 36.067 1.00 88.38 687 PRO A O 1
ATOM 5512 N N . GLU A 1 688 ? -12.947 -5.233 37.258 1.00 88.19 688 GLU A N 1
ATOM 5513 C CA . GLU A 1 688 ? -14.135 -4.479 37.666 1.00 88.19 688 GLU A CA 1
ATOM 5514 C C . GLU A 1 688 ? -14.883 -3.802 36.501 1.00 88.19 688 GLU A C 1
ATOM 5516 O O . GLU A 1 688 ? -16.060 -3.477 36.623 1.00 88.19 688 GLU A O 1
ATOM 5521 N N . ASP A 1 689 ? -14.221 -3.625 35.356 1.00 90.62 689 ASP A N 1
ATOM 5522 C CA . ASP A 1 689 ? -14.755 -2.920 34.191 1.00 90.62 689 ASP A CA 1
ATOM 5523 C C . ASP A 1 689 ? -15.282 -3.880 33.101 1.00 90.62 689 ASP A C 1
ATOM 5525 O O . ASP A 1 689 ? -15.866 -3.430 32.115 1.00 90.62 689 ASP A O 1
ATOM 5529 N N . VAL A 1 690 ? -15.086 -5.202 33.233 1.00 90.44 690 VAL A N 1
ATOM 5530 C CA . VAL A 1 690 ? -15.410 -6.184 32.172 1.00 90.44 690 VAL A CA 1
ATOM 5531 C C . VAL A 1 690 ? -16.907 -6.231 31.843 1.00 90.44 690 VAL A C 1
ATOM 5533 O O . VAL A 1 690 ? -17.274 -6.381 30.674 1.00 90.44 690 VAL A O 1
ATOM 5536 N N . GLU A 1 691 ? -17.776 -6.066 32.841 1.00 91.62 691 GLU A N 1
ATOM 5537 C CA . GLU A 1 691 ? -19.235 -6.023 32.653 1.00 91.62 691 GLU A CA 1
ATOM 5538 C C . GLU A 1 691 ? -19.663 -4.830 31.773 1.00 91.62 691 GLU A C 1
ATOM 5540 O O . GLU A 1 691 ? -20.612 -4.930 30.996 1.00 91.62 691 GLU A O 1
ATOM 5545 N N . GLN A 1 692 ? -18.916 -3.717 31.809 1.00 92.50 692 GLN A N 1
ATOM 5546 C CA . GLN A 1 692 ? -19.230 -2.510 31.031 1.00 92.50 692 GLN A CA 1
ATOM 5547 C C . GLN A 1 692 ? -19.037 -2.693 29.519 1.00 92.50 692 GLN A C 1
ATOM 5549 O O . GLN A 1 692 ? -19.532 -1.883 28.741 1.00 92.50 692 GLN A O 1
ATOM 5554 N N . LEU A 1 693 ? -18.349 -3.754 29.083 1.00 90.50 693 LEU A N 1
ATOM 5555 C CA . LEU A 1 693 ? -18.103 -4.023 27.662 1.00 90.50 693 LEU A CA 1
ATOM 5556 C C . LEU A 1 693 ? -19.367 -4.425 26.893 1.00 90.50 693 LEU A C 1
ATOM 5558 O O . LEU A 1 693 ? -19.325 -4.413 25.665 1.00 90.50 693 LEU A O 1
ATOM 5562 N N . ARG A 1 694 ? -20.450 -4.788 27.602 1.00 89.31 694 ARG A N 1
ATOM 5563 C CA . ARG A 1 694 ? -21.762 -5.138 27.030 1.00 89.31 694 ARG A CA 1
ATOM 5564 C C . ARG A 1 694 ? -21.651 -6.111 25.851 1.00 89.31 694 ARG A C 1
ATOM 5566 O O . ARG A 1 694 ? -22.136 -5.836 24.752 1.00 89.31 694 ARG A O 1
ATOM 5573 N N . LEU A 1 695 ? -20.955 -7.238 26.056 1.00 90.19 695 LEU A N 1
ATOM 5574 C CA . LEU A 1 695 ? -20.710 -8.216 24.984 1.00 90.19 695 LEU A CA 1
ATOM 5575 C C . LEU A 1 695 ? -22.004 -8.801 24.407 1.00 90.19 695 LEU A C 1
ATOM 5577 O O . LEU A 1 695 ? -22.006 -9.165 23.237 1.00 90.19 695 LEU A O 1
ATOM 5581 N N . ASP A 1 696 ? -23.091 -8.796 25.179 1.00 89.56 696 ASP A N 1
ATOM 5582 C CA . ASP A 1 696 ? -24.459 -9.088 24.742 1.00 89.56 696 ASP A CA 1
ATOM 5583 C C . ASP A 1 696 ? -24.934 -8.210 23.568 1.00 89.56 696 ASP A C 1
ATOM 5585 O O . ASP A 1 696 ? -25.720 -8.657 22.734 1.00 89.56 696 ASP A O 1
ATOM 5589 N N . GLU A 1 697 ? -24.439 -6.973 23.459 1.00 87.81 697 GLU A N 1
ATOM 5590 C CA . GLU A 1 697 ? -24.844 -6.020 22.418 1.00 87.81 697 GLU A CA 1
ATOM 5591 C C . GLU A 1 697 ? -23.853 -5.915 21.249 1.00 87.81 697 GLU A C 1
ATOM 5593 O O . GLU A 1 697 ? -24.239 -5.512 20.140 1.00 87.81 697 GLU A O 1
ATOM 5598 N N . VAL A 1 698 ? -22.572 -6.222 21.495 1.00 87.81 698 VAL A N 1
ATOM 5599 C CA . VAL A 1 698 ? -21.469 -5.954 20.550 1.00 87.81 698 VAL A CA 1
ATOM 5600 C C . VAL A 1 698 ? -20.853 -7.206 19.930 1.00 87.81 698 VAL A C 1
ATOM 5602 O O . VAL A 1 698 ? -20.168 -7.091 18.911 1.00 87.81 698 VAL A O 1
ATOM 5605 N N . ALA A 1 699 ? -21.092 -8.386 20.501 1.00 87.88 699 ALA A N 1
ATOM 5606 C CA . ALA A 1 699 ? -20.574 -9.656 20.011 1.00 87.88 699 ALA A CA 1
ATOM 5607 C C . ALA A 1 699 ? -21.676 -10.723 19.962 1.00 87.88 699 ALA A C 1
ATOM 5609 O O . ALA A 1 699 ? -22.646 -10.693 20.709 1.00 87.88 699 ALA A O 1
ATOM 5610 N N . SER A 1 700 ? -21.519 -11.684 19.059 1.00 86.81 700 SER A N 1
ATOM 5611 C CA . SER A 1 700 ? -22.370 -12.868 18.982 1.00 86.81 700 SER A CA 1
ATOM 5612 C C . SER A 1 700 ? -21.484 -14.065 18.669 1.00 86.81 700 SER A C 1
ATOM 5614 O O . SER A 1 700 ? -20.565 -13.969 17.849 1.00 86.81 700 SER A O 1
ATOM 5616 N N . ALA A 1 701 ? -21.739 -15.157 19.379 1.00 84.50 701 ALA A N 1
ATOM 5617 C CA . ALA A 1 701 ? -21.044 -16.429 19.242 1.00 84.50 701 ALA A CA 1
ATOM 5618 C C . ALA A 1 701 ? -21.919 -17.517 18.603 1.00 84.50 701 ALA A C 1
ATOM 5620 O O . ALA A 1 701 ? -21.509 -18.673 18.527 1.00 84.50 701 ALA A O 1
ATOM 5621 N N . THR A 1 702 ? -23.087 -17.119 18.103 1.00 84.69 702 THR A N 1
ATOM 5622 C CA . THR A 1 702 ? -23.987 -17.958 17.323 1.00 84.69 702 THR A CA 1
ATOM 5623 C C . THR A 1 702 ? -23.984 -17.514 15.864 1.00 84.69 702 THR A C 1
ATOM 5625 O O . THR A 1 702 ? -23.642 -16.366 15.535 1.00 84.69 702 THR A O 1
ATOM 5628 N N . LEU A 1 703 ? -24.387 -18.410 14.967 1.00 82.62 703 LEU A N 1
ATOM 5629 C CA . LEU A 1 703 ? -24.633 -18.045 13.579 1.00 82.62 703 LEU A CA 1
ATOM 5630 C C . LEU A 1 703 ? -25.829 -17.080 13.495 1.00 82.62 703 LEU A C 1
ATOM 5632 O O . LEU A 1 703 ? -26.894 -17.348 14.051 1.00 82.62 703 LEU A O 1
ATOM 5636 N N . PRO A 1 704 ? -25.709 -15.953 12.773 1.00 84.12 704 PRO A N 1
ATOM 5637 C CA . PRO A 1 704 ? -26.820 -15.028 12.620 1.00 84.12 704 PRO A CA 1
ATOM 5638 C C . PRO A 1 704 ? -27.923 -15.649 11.752 1.00 84.12 704 PRO A C 1
ATOM 5640 O O . PRO A 1 704 ? -27.650 -16.272 10.725 1.00 84.12 704 PRO A O 1
ATOM 5643 N N . GLU A 1 705 ? -29.181 -15.405 12.122 1.00 83.00 705 GLU A N 1
ATOM 5644 C CA . GLU A 1 705 ? -30.349 -15.790 11.314 1.00 83.00 705 GLU A CA 1
ATOM 5645 C C . GLU A 1 705 ? -30.395 -15.052 9.965 1.00 83.00 705 GLU A C 1
ATOM 5647 O O . GLU A 1 705 ? -30.892 -15.577 8.969 1.00 83.00 705 GLU A O 1
ATOM 5652 N N . ASP A 1 706 ? -29.850 -13.830 9.921 1.00 83.06 706 ASP A N 1
ATOM 5653 C CA . ASP A 1 706 ? -29.711 -13.052 8.691 1.00 83.06 706 ASP A CA 1
ATOM 5654 C C . ASP A 1 706 ? -28.772 -13.780 7.724 1.00 83.06 706 ASP A C 1
ATOM 5656 O O . ASP A 1 706 ? -27.555 -13.828 7.926 1.00 83.06 706 ASP A O 1
ATOM 5660 N N . THR A 1 707 ? -29.343 -14.309 6.642 1.00 77.75 707 THR A N 1
ATOM 5661 C CA . THR A 1 707 ? -28.622 -15.057 5.609 1.00 77.75 707 THR A CA 1
ATOM 5662 C C . THR A 1 707 ? -27.476 -14.270 4.986 1.00 77.75 707 THR A C 1
ATOM 5664 O O . THR A 1 707 ? -26.477 -14.871 4.591 1.00 77.75 707 THR A O 1
ATOM 5667 N N . ASP A 1 708 ? -27.590 -12.939 4.906 1.00 75.69 708 ASP A N 1
ATOM 5668 C CA . ASP A 1 708 ? -26.535 -12.099 4.343 1.00 75.69 708 ASP A CA 1
ATOM 5669 C C . ASP A 1 708 ? -25.323 -12.078 5.276 1.00 75.69 708 ASP A C 1
ATOM 5671 O O . ASP A 1 708 ? -24.194 -12.145 4.798 1.00 75.69 708 ASP A O 1
ATOM 5675 N N . LEU A 1 709 ? -25.546 -12.027 6.595 1.00 79.44 709 LEU A N 1
ATOM 5676 C CA . LEU A 1 709 ? -24.492 -12.043 7.614 1.00 79.44 709 LEU A CA 1
ATOM 5677 C C . LEU A 1 709 ? -23.947 -13.442 7.872 1.00 79.44 709 LEU A C 1
ATOM 5679 O O . LEU A 1 709 ? -22.745 -13.574 8.105 1.00 79.44 709 LEU A O 1
ATOM 5683 N N . ARG A 1 710 ? -24.803 -14.469 7.794 1.00 83.75 710 ARG A N 1
ATOM 5684 C CA . ARG A 1 710 ? -24.426 -15.868 8.031 1.00 83.75 710 ARG A CA 1
ATOM 5685 C C . ARG A 1 710 ? -23.261 -16.241 7.135 1.00 83.75 710 ARG A C 1
ATOM 5687 O O . ARG A 1 710 ? -22.225 -16.644 7.643 1.00 83.75 710 ARG A O 1
ATOM 5694 N N . GLY A 1 711 ? -23.346 -15.940 5.840 1.00 80.88 711 GLY A N 1
ATOM 5695 C CA . GLY A 1 711 ? -22.265 -16.218 4.893 1.00 80.88 711 GLY A CA 1
ATOM 5696 C C . GLY A 1 711 ? -20.901 -15.591 5.241 1.00 80.88 711 GLY A C 1
ATOM 5697 O O . GLY A 1 711 ? -19.863 -16.171 4.909 1.00 80.88 711 GLY A O 1
ATOM 5698 N N . TYR A 1 712 ? -20.868 -14.438 5.927 1.00 79.50 712 TYR A N 1
ATOM 5699 C CA . TYR A 1 712 ? -19.607 -13.788 6.318 1.00 79.50 712 TYR A CA 1
ATOM 5700 C C . TYR A 1 712 ? -18.898 -14.504 7.469 1.00 79.50 712 TYR A C 1
ATOM 5702 O O . TYR A 1 712 ? -17.669 -14.456 7.527 1.00 79.50 712 TYR A O 1
ATOM 5710 N N . VAL A 1 713 ? -19.648 -15.138 8.374 1.00 78.88 713 VAL A N 1
ATOM 5711 C CA . VAL A 1 713 ? -19.113 -15.714 9.622 1.00 78.88 713 VAL A CA 1
ATOM 5712 C C . VAL A 1 713 ? -19.125 -17.239 9.637 1.00 78.88 713 VAL A C 1
ATOM 5714 O O . VAL A 1 713 ? -18.257 -17.844 10.262 1.00 78.88 713 VAL A O 1
ATOM 5717 N N . GLU A 1 714 ? -20.023 -17.859 8.872 1.00 75.56 714 GLU A N 1
ATOM 5718 C CA . GLU A 1 714 ? -20.220 -19.306 8.762 1.00 75.56 714 GLU A CA 1
ATOM 5719 C C . GLU A 1 714 ? -18.910 -20.034 8.448 1.00 75.56 714 GLU A C 1
ATOM 5721 O O . GLU A 1 714 ? -18.511 -20.987 9.109 1.00 75.56 714 GLU A O 1
ATOM 5726 N N . GLY A 1 715 ? -18.150 -19.498 7.494 1.00 67.38 715 GLY A N 1
ATOM 5727 C CA . GLY A 1 715 ? -16.856 -20.044 7.110 1.00 67.38 715 GLY A CA 1
ATOM 5728 C C . GLY A 1 715 ? -15.763 -20.013 8.182 1.00 67.38 715 GLY A C 1
ATOM 5729 O O . GLY A 1 715 ? -14.732 -20.652 7.971 1.00 67.38 715 GLY A O 1
ATOM 5730 N N . SER A 1 716 ? -15.952 -19.239 9.251 1.00 65.25 716 SER A N 1
ATOM 5731 C CA . SER A 1 716 ? -14.987 -19.020 10.337 1.00 65.25 716 SER A CA 1
ATOM 5732 C C . SER A 1 716 ? -15.461 -19.498 11.711 1.00 65.25 716 SER A C 1
ATOM 5734 O O . SER A 1 716 ? -14.616 -19.666 12.583 1.00 65.25 716 SER A O 1
ATOM 5736 N N . GLN A 1 717 ? -16.770 -19.682 11.910 1.00 64.88 717 GLN A N 1
ATOM 5737 C CA . GLN A 1 717 ? -17.362 -20.051 13.200 1.00 64.88 717 GLN A CA 1
ATOM 5738 C C . GLN A 1 717 ? -17.567 -21.560 13.371 1.00 64.88 717 GLN A C 1
ATOM 5740 O O . GLN A 1 717 ? -17.583 -22.013 14.508 1.00 64.88 717 GLN A O 1
ATOM 5745 N N . TYR A 1 718 ? -17.662 -22.341 12.286 1.00 63.66 718 TYR A N 1
ATOM 5746 C CA . TYR A 1 718 ? -17.836 -23.788 12.418 1.00 63.66 718 TYR A CA 1
ATOM 5747 C C . TYR A 1 718 ? -16.628 -24.463 13.066 1.00 63.66 718 TYR A C 1
ATOM 5749 O O . TYR A 1 718 ? -15.506 -24.435 12.543 1.00 63.66 718 TYR A O 1
ATOM 5757 N N . ASP A 1 719 ? -16.901 -25.159 14.162 1.00 62.25 719 ASP A N 1
ATOM 5758 C CA . ASP A 1 719 ? -15.971 -26.064 14.817 1.00 62.25 719 ASP A CA 1
ATOM 5759 C C . ASP A 1 719 ? -15.927 -27.414 14.087 1.00 62.25 719 ASP A C 1
ATOM 5761 O O . ASP A 1 719 ? -16.494 -28.410 14.530 1.00 62.25 719 ASP A O 1
ATOM 5765 N N . ARG A 1 720 ? -15.241 -27.441 12.937 1.00 58.03 720 ARG A N 1
ATOM 5766 C CA . ARG A 1 720 ? -15.167 -28.617 12.045 1.00 58.03 720 ARG A CA 1
ATOM 5767 C C . ARG A 1 720 ? -14.761 -29.913 12.745 1.00 58.03 720 ARG A C 1
ATOM 5769 O O . ARG A 1 720 ? -15.200 -30.983 12.338 1.00 58.03 720 ARG A O 1
ATOM 5776 N N . ASP A 1 721 ? -13.944 -29.810 13.789 1.00 61.97 721 ASP A N 1
ATOM 5777 C CA . ASP A 1 721 ? -13.418 -30.963 14.517 1.00 61.97 721 ASP A CA 1
ATOM 5778 C C . ASP A 1 721 ? -14.091 -31.176 15.880 1.00 61.97 721 ASP A C 1
ATOM 5780 O O . ASP A 1 721 ? -13.688 -32.089 16.604 1.00 61.97 721 ASP A O 1
ATOM 5784 N N . LYS A 1 722 ? -15.076 -30.342 16.253 1.00 64.62 722 LYS A N 1
ATOM 5785 C CA . LYS A 1 722 ? -15.657 -30.278 17.608 1.00 64.62 722 LYS A CA 1
ATOM 5786 C C . LYS A 1 722 ? -14.593 -30.108 18.708 1.00 64.62 722 LYS A C 1
ATOM 5788 O O . LYS A 1 722 ? -14.689 -30.687 19.790 1.00 64.62 722 LYS A O 1
ATOM 5793 N N . LYS A 1 723 ? -13.519 -29.374 18.401 1.00 63.06 723 LYS A N 1
ATOM 5794 C CA . LYS A 1 723 ? -12.321 -29.172 19.239 1.00 63.06 723 LYS A CA 1
ATOM 5795 C C . LYS A 1 723 ? -12.035 -27.701 19.530 1.00 63.06 723 LYS A C 1
ATOM 5797 O O . LYS A 1 723 ? -10.975 -27.393 20.074 1.00 63.06 723 LYS A O 1
ATOM 5802 N N . SER A 1 724 ? -12.946 -26.789 19.197 1.00 65.56 724 SER A N 1
ATOM 5803 C CA . SER A 1 724 ? -12.816 -25.356 19.496 1.00 65.56 724 SER A CA 1
ATOM 5804 C C . SER A 1 724 ? -12.593 -25.089 20.987 1.00 65.56 724 SER A C 1
ATOM 5806 O O . SER A 1 724 ? -12.002 -24.070 21.344 1.00 65.56 724 SER A O 1
ATOM 5808 N N . GLY A 1 725 ? -13.049 -26.002 21.854 1.00 70.06 725 GLY A N 1
ATOM 5809 C CA . GLY A 1 725 ? -13.016 -25.844 23.305 1.00 70.06 725 GLY A CA 1
ATOM 5810 C C . GLY A 1 725 ? -13.997 -24.785 23.809 1.00 70.06 725 GLY A C 1
ATOM 5811 O O . GLY A 1 725 ? -13.938 -24.429 24.984 1.00 70.06 725 GLY A O 1
ATOM 5812 N N . TRP A 1 726 ? -14.875 -24.273 22.938 1.00 75.31 726 TRP A N 1
ATOM 5813 C CA . TRP A 1 726 ? -15.956 -23.382 23.332 1.00 75.31 726 TRP A CA 1
ATOM 5814 C C . TRP A 1 726 ? -17.033 -24.194 24.055 1.00 75.31 726 TRP A C 1
ATOM 5816 O O . TRP A 1 726 ? -17.440 -25.235 23.546 1.00 75.31 726 TRP A O 1
ATOM 5826 N N . PRO A 1 727 ? -17.454 -23.789 25.264 1.00 82.69 727 PRO A N 1
ATOM 5827 C CA . PRO A 1 727 ? -18.516 -24.485 25.969 1.00 82.69 727 PRO A CA 1
ATOM 5828 C C . PRO A 1 727 ? -19.873 -24.155 25.342 1.00 82.69 727 PRO A C 1
ATOM 5830 O O . PRO A 1 727 ? -20.151 -22.994 25.043 1.00 82.69 727 PRO A O 1
ATOM 5833 N N . VAL A 1 728 ? -20.734 -25.167 25.228 1.00 85.81 728 VAL A N 1
ATOM 5834 C CA . VAL A 1 728 ? -22.153 -24.965 24.917 1.00 85.81 728 VAL A CA 1
ATOM 5835 C C . VAL A 1 728 ? -22.805 -24.173 26.048 1.00 85.81 728 VAL A C 1
ATOM 5837 O O . VAL A 1 728 ? -22.699 -24.527 27.226 1.00 85.81 728 VAL A O 1
ATOM 5840 N N . HIS A 1 729 ? -23.494 -23.101 25.681 1.00 90.12 729 HIS A N 1
ATOM 5841 C CA . HIS A 1 729 ? -24.295 -22.268 26.562 1.00 90.12 729 HIS A CA 1
ATOM 5842 C C . HIS A 1 729 ? -25.524 -21.785 25.787 1.00 90.12 729 HIS A C 1
ATOM 5844 O O . HIS A 1 729 ? -25.454 -20.838 25.010 1.00 90.12 729 HIS A O 1
ATOM 5850 N N . GLU A 1 730 ? -26.646 -22.476 25.980 1.00 90.38 730 GLU A N 1
ATOM 5851 C CA . GLU A 1 730 ? -27.896 -22.234 25.242 1.00 90.38 730 GLU A CA 1
ATOM 5852 C C . GLU A 1 730 ? -28.593 -20.921 25.646 1.00 90.38 730 GLU A C 1
ATOM 5854 O O . GLU A 1 730 ? -29.355 -20.339 24.871 1.00 90.38 730 GLU A O 1
ATOM 5859 N N . GLU A 1 731 ? -28.335 -20.442 26.866 1.00 92.88 731 GLU A N 1
ATOM 5860 C CA . GLU A 1 731 ? -28.924 -19.211 27.392 1.00 92.88 731 GLU A CA 1
ATOM 5861 C C . GLU A 1 731 ? -28.343 -17.962 26.714 1.00 92.88 731 GLU A C 1
ATOM 5863 O O . GLU A 1 731 ? -27.262 -17.976 26.122 1.00 92.88 731 GLU A O 1
ATOM 5868 N N . ALA A 1 732 ? -29.076 -16.850 26.805 1.00 91.56 732 ALA A N 1
ATOM 5869 C CA . ALA A 1 732 ? -28.627 -15.578 26.254 1.00 91.56 732 ALA A CA 1
ATOM 5870 C C . ALA A 1 732 ? -27.307 -15.127 26.900 1.00 91.56 732 ALA A C 1
ATOM 5872 O O . ALA A 1 732 ? -27.122 -15.252 28.112 1.00 91.56 732 ALA A O 1
ATOM 5873 N N . THR A 1 733 ? -26.424 -14.540 26.084 1.00 93.12 733 THR A N 1
ATOM 5874 C CA . THR A 1 733 ? -25.128 -14.016 26.529 1.00 93.12 733 THR A CA 1
ATOM 5875 C C . THR A 1 733 ? -25.276 -13.168 27.792 1.00 93.12 733 THR A C 1
ATOM 5877 O O . THR A 1 733 ? -25.994 -12.167 27.795 1.00 93.12 733 THR A O 1
ATOM 5880 N N . CYS A 1 734 ? -24.566 -13.542 28.854 1.00 93.38 734 CYS A N 1
ATOM 5881 C CA . CYS A 1 734 ? -24.654 -12.886 30.153 1.00 93.38 734 CYS A CA 1
ATOM 5882 C C . CYS A 1 734 ? -23.282 -12.761 30.823 1.00 93.38 734 CYS A C 1
ATOM 5884 O O . CYS A 1 734 ? -22.342 -13.506 30.529 1.00 93.38 734 CYS A O 1
ATOM 5886 N N . TYR A 1 735 ? -23.155 -11.789 31.726 1.00 92.75 735 TYR A N 1
ATOM 5887 C CA . TYR A 1 735 ? -21.959 -11.639 32.546 1.00 92.75 735 TYR A CA 1
ATOM 5888 C C . TYR A 1 735 ? -22.116 -12.416 33.854 1.00 92.75 735 TYR A C 1
ATOM 5890 O O . TYR A 1 735 ? -22.982 -12.110 34.673 1.00 92.75 735 TYR A O 1
ATOM 5898 N N . ASP A 1 736 ? -21.256 -13.408 34.056 1.00 91.50 736 ASP A N 1
ATOM 5899 C CA . ASP A 1 736 ? -21.164 -14.162 35.298 1.00 91.50 736 ASP A CA 1
ATOM 5900 C C . ASP A 1 736 ? -20.253 -13.411 36.273 1.00 91.50 736 ASP A C 1
ATOM 5902 O O . ASP A 1 736 ? -19.026 -13.394 36.131 1.00 91.50 736 ASP A O 1
ATOM 5906 N N . ARG A 1 737 ? -20.869 -12.770 37.271 1.00 90.19 737 ARG A N 1
ATOM 5907 C CA . ARG A 1 737 ? -20.156 -11.993 38.294 1.00 90.19 737 ARG A CA 1
ATOM 5908 C C . ARG A 1 737 ? -19.328 -12.857 39.240 1.00 90.19 737 ARG A C 1
ATOM 5910 O O . ARG A 1 737 ? -18.331 -12.358 39.754 1.00 90.19 737 ARG A O 1
ATOM 5917 N N . GLU A 1 738 ? -19.715 -14.111 39.472 1.00 89.38 738 GLU A N 1
ATOM 5918 C CA . GLU A 1 738 ? -18.966 -15.021 40.344 1.00 89.38 738 GLU A CA 1
ATOM 5919 C C . GLU A 1 738 ? -17.702 -15.517 39.641 1.00 89.38 738 GLU A C 1
ATOM 5921 O O . GLU A 1 738 ? -16.616 -15.495 40.221 1.00 89.38 738 GLU A O 1
ATOM 5926 N N . ALA A 1 739 ? -17.819 -15.890 38.364 1.00 86.56 739 ALA A N 1
ATOM 5927 C CA . ALA A 1 739 ? -16.670 -16.271 37.544 1.00 86.56 739 ALA A CA 1
ATOM 5928 C C . ALA A 1 739 ? -15.840 -15.065 37.062 1.00 86.56 739 ALA A C 1
ATOM 5930 O O . ALA A 1 739 ? -14.693 -15.234 36.638 1.00 86.56 739 ALA A O 1
ATOM 5931 N N . GLY A 1 740 ? -16.405 -13.853 37.097 1.00 86.00 740 GLY A N 1
ATOM 5932 C CA . GLY A 1 740 ? -15.787 -12.640 36.558 1.00 86.00 740 GLY A CA 1
ATOM 5933 C C . GLY A 1 740 ? -15.569 -12.711 35.043 1.00 86.00 740 GLY A C 1
ATOM 5934 O O . GLY A 1 740 ? -14.539 -12.249 34.539 1.00 86.00 740 GLY A O 1
ATOM 5935 N N . ALA A 1 741 ? -16.490 -13.354 34.321 1.00 86.69 741 ALA A N 1
ATOM 5936 C CA . ALA A 1 741 ? -16.352 -13.662 32.901 1.00 86.69 741 ALA A CA 1
ATOM 5937 C C . ALA A 1 741 ? -17.695 -13.600 32.163 1.00 86.69 741 ALA A C 1
ATOM 5939 O O . ALA A 1 741 ? -18.757 -13.831 32.733 1.00 86.69 741 ALA A O 1
ATOM 5940 N N . TRP A 1 742 ? -17.646 -13.316 30.862 1.00 89.81 742 TRP A N 1
ATOM 5941 C CA . TRP A 1 742 ? -18.820 -13.414 29.998 1.00 89.81 742 TRP A CA 1
ATOM 5942 C C . TRP A 1 742 ? -19.067 -14.867 29.592 1.00 89.81 742 TRP A C 1
ATOM 5944 O O . TRP A 1 742 ? -18.156 -15.534 29.099 1.00 89.81 742 TRP A O 1
ATOM 5954 N N . ARG A 1 743 ? -20.307 -15.330 29.753 1.00 90.88 743 ARG A N 1
ATOM 5955 C CA . ARG A 1 743 ? -20.817 -16.564 29.152 1.00 90.88 743 ARG A CA 1
ATOM 5956 C C . ARG A 1 743 ? -21.516 -16.172 27.857 1.00 90.88 743 ARG A C 1
ATOM 5958 O O . ARG A 1 743 ? -22.528 -15.479 27.886 1.00 90.88 743 ARG A O 1
ATOM 5965 N N . LEU A 1 744 ? -20.913 -16.515 26.723 1.00 89.94 744 LEU A N 1
ATOM 5966 C CA . LEU A 1 744 ? -21.460 -16.198 25.405 1.00 89.94 744 LEU A CA 1
ATOM 5967 C C . LEU A 1 744 ? -22.439 -17.292 24.995 1.00 89.94 744 LEU A C 1
ATOM 5969 O O . LEU A 1 744 ? -22.128 -18.465 25.181 1.00 89.94 744 LEU A O 1
ATOM 5973 N N . GLN A 1 745 ? -23.579 -16.915 24.419 1.00 90.25 745 GLN A N 1
ATOM 5974 C CA . GLN A 1 745 ? -24.499 -17.889 23.844 1.00 90.25 745 GLN A CA 1
ATOM 5975 C C . GLN A 1 745 ? -23.807 -18.647 22.705 1.00 90.25 745 GLN A C 1
ATOM 5977 O O . GLN A 1 745 ? -23.327 -18.025 21.755 1.00 90.25 745 GLN A O 1
ATOM 5982 N N . HIS A 1 746 ? -23.758 -19.969 22.809 1.00 87.44 746 HIS A N 1
ATOM 5983 C CA . HIS A 1 746 ? -23.176 -20.865 21.815 1.00 87.44 746 HIS A CA 1
ATOM 5984 C C . HIS A 1 746 ? -23.918 -22.198 21.886 1.00 87.44 746 HIS A C 1
ATOM 5986 O O . HIS A 1 746 ? -23.870 -22.879 22.910 1.00 87.44 746 HIS A O 1
ATOM 5992 N N . THR A 1 747 ? -24.664 -22.530 20.841 1.00 85.88 747 THR A N 1
ATOM 5993 C CA . THR A 1 747 ? -25.584 -23.674 20.826 1.00 85.88 747 THR A CA 1
ATOM 5994 C C . THR A 1 747 ? -24.915 -24.919 20.247 1.00 85.88 747 THR A C 1
ATOM 5996 O O . THR A 1 747 ? -23.884 -24.838 19.576 1.00 85.88 747 THR A O 1
ATOM 5999 N N . GLU A 1 748 ? -25.518 -26.092 20.439 1.00 81.12 748 GLU A N 1
ATOM 6000 C CA . GLU A 1 748 ? -25.065 -27.318 19.754 1.00 81.12 748 GLU A CA 1
ATOM 6001 C C . GLU A 1 748 ? -25.114 -27.208 18.214 1.00 81.12 748 GLU A C 1
ATOM 6003 O O . GLU A 1 748 ? -24.303 -27.832 17.524 1.00 81.12 748 GLU A O 1
ATOM 6008 N N . GLU A 1 749 ? -26.018 -26.394 17.647 1.00 78.56 749 GLU A N 1
ATOM 6009 C CA . GLU A 1 749 ? -26.041 -26.136 16.196 1.00 78.56 749 GLU A CA 1
ATOM 6010 C C . GLU A 1 749 ? -24.767 -25.407 15.745 1.00 78.56 749 GLU A C 1
ATOM 6012 O O . GLU A 1 749 ? -24.230 -25.713 14.681 1.00 78.56 749 GLU A O 1
ATOM 6017 N N . ASP A 1 750 ? -24.236 -24.505 16.573 1.00 77.00 750 ASP A N 1
ATOM 6018 C CA . ASP A 1 750 ? -23.020 -23.747 16.265 1.00 77.00 750 ASP A CA 1
ATOM 6019 C C . ASP A 1 750 ? -21.750 -24.629 16.294 1.00 77.00 750 ASP A C 1
ATOM 6021 O O . ASP A 1 750 ? -20.771 -24.331 15.602 1.00 77.00 750 ASP A O 1
ATOM 6025 N N . HIS A 1 751 ? -21.776 -25.752 17.028 1.00 70.31 751 HIS A N 1
ATOM 6026 C CA . HIS A 1 751 ? -20.743 -26.801 16.983 1.00 70.31 751 HIS A CA 1
ATOM 6027 C C . HIS A 1 751 ? -20.874 -27.746 15.780 1.00 70.31 751 HIS A C 1
ATOM 6029 O O . HIS A 1 751 ? -19.929 -28.469 15.446 1.00 70.31 751 HIS A O 1
ATOM 6035 N N . GLY A 1 752 ? -22.056 -27.825 15.172 1.00 60.78 752 GLY A N 1
ATOM 6036 C CA . GLY A 1 752 ? -22.359 -28.772 14.110 1.00 60.78 752 GLY A CA 1
ATOM 6037 C C . GLY A 1 752 ? -21.920 -28.277 12.736 1.00 60.78 752 GLY A C 1
ATOM 6038 O O . GLY A 1 752 ? -22.218 -27.156 12.338 1.00 60.78 752 GLY A O 1
ATOM 6039 N N . ASP A 1 753 ? -21.290 -29.152 11.950 1.00 53.09 753 ASP A N 1
ATOM 6040 C CA . ASP A 1 753 ? -21.272 -28.986 10.497 1.00 53.09 753 ASP A CA 1
ATOM 6041 C C . ASP A 1 753 ? -22.697 -29.291 10.010 1.00 53.09 753 ASP A C 1
ATOM 6043 O O . ASP A 1 753 ? -23.091 -30.457 9.896 1.00 53.09 753 ASP A O 1
ATOM 6047 N N . VAL A 1 754 ? -23.525 -28.258 9.822 1.00 46.16 754 VAL A N 1
ATOM 6048 C CA . VAL A 1 754 ? -24.841 -28.423 9.194 1.00 46.16 754 VAL A CA 1
ATOM 6049 C C . VAL A 1 754 ? -24.572 -28.762 7.734 1.00 46.16 754 VAL A C 1
ATOM 6051 O O . VAL A 1 754 ? -24.495 -27.879 6.884 1.00 46.16 754 VAL A O 1
ATOM 6054 N N . SER A 1 755 ? -24.373 -30.055 7.470 1.00 37.25 755 SER A N 1
ATOM 6055 C CA . SER A 1 755 ? -24.094 -30.638 6.162 1.00 37.25 755 SER A CA 1
ATOM 6056 C C . SER A 1 755 ? -24.897 -29.935 5.062 1.00 37.25 755 SER A C 1
ATOM 6058 O O . SER A 1 755 ? -26.120 -30.104 4.972 1.00 37.25 755 SER A O 1
ATOM 6060 N N . ARG A 1 756 ? -24.208 -29.142 4.239 1.00 38.41 756 ARG A N 1
ATOM 6061 C CA . ARG A 1 756 ? -24.722 -28.549 3.002 1.00 38.41 756 ARG A CA 1
ATOM 6062 C C . ARG A 1 756 ? -23.724 -28.717 1.872 1.00 38.41 756 ARG A C 1
ATOM 6064 O O . ARG A 1 756 ? -22.557 -28.302 2.043 1.00 38.41 756 ARG A O 1
#

pLDDT: mean 83.2, std 16.62, range [26.12, 98.5]

Foldseek 3Di:
DDDDDPCVPLCPQLVDLVNLAVLQVDPVSVVVVLVSLVVDDPVVSVVSLVSHPPVCSVVSVVVNPQAQFACAAPNDFAQQDLAQVTGTHGDPDRDNHDLQRCLVNLAVLLPDPVSLLVVLVSLLSHHPVNNVCSLPPRYDPVRSVVSVVQNPDDNPPPPPPPPPDFDDLVCQLVLVCVLLVQQAALAAADDPVLLVVLLVLLLVLLVVLCVLLVHDRDDDDPPDDRFSANVADQDDPDLLSNLLLSCLAGVQWAAEPPLRFIAGDFDFPPSSNTHHRNYDYLVLDCQSPFLDHFDRDGSVNFPPLLGHQHPLLLQLQAQKDKPQDDFDAFPPNLAATDRDDAIWIFGDLDASLVSLVPDPDPVNSVSSVSVNVCLCPDPQACSVVSRVVSVVLCVVDPPDDRVSRIDDSCVLLVQRSCCNNGVRLPVGSCLDLSNLLCPQVVNVVVVVDLDDPVNVVVVVVVVVCCQVVNVCVSPDPDDDPDPDRNRGRDLVVSLSSSPSHSHPDSLQDPSNVSSSVSVVVVSQQVVQVVNPPPDPSLVSCLRPPVHPNVVVVVVVVVVVVCVVQNFFQDKDKFFFSQSNRSHYPSLSVSCSSVSNHTSNSCRRSVVSVVSSQVSCVCPQAQQNDFDPDPVRGDDHRQFFFADPVRHTDHKDKDKDKDQQCQPPDPPVDPRRRSRGIMMIMTIRDHLVGPQVSPCLVRHALAQDPPSSRNSRCVVPQEQPPLPPPQDADCDRWDQDPVVSHINHHDHVVSNDPPDD

Sequence (756 aa):
MYVAASHKHWTKVICDPARLADACLLPQSRGYVKRLLLALAPEYQRLALERVPEEFRRYFETELAKPRICVGMDGERCTFALSARGGPAQVKGRAARCVFCRPEDLWPMCEDEAGKREVLGKLRRMSAAGRSRALEERLPLEAQAYFQEHLQGPAPKRAAGRGRRPPTVQELPALWKGALAARQAASAPASAAAKKKYREQVLADRARARRRMGQPLKRTPAGEAVENTSGLPPAKRRCLAEDFERWCVYDSWSMCDTCGFLTPRDLTQSTLTKPQKPTHASGKCPRCSAARVQPSVTVADVPEVLRELSAEAARALSPLEIDVGPIVRAEHKSGYRQKVTMIRFRWETAGIKRRIKLLQDPDMRRKARAAYDFLMASDDTPYSDFVAEHDKFLQEHPGADDLARRRRLQFIERIGVECALWPRLFWDIKMTFTHERATDPRRVIRQEHAATLEDVLNADQSDEETEDGQDNEMFSEGEEPKDDGATRHSIKRLFAALALGKLLGYAADFELLQFAYDLNLWSSIGSKKNLQLAVPMRLMLKGEAFSPHYWRGVHYALLDMVRQVGYPRIFFTIAPYEWSFPYHEWVRDEMQKMLKERLFLPAAETLHMVHVMVQAVKGLLLGRTGGQGRQQAWQSNLFHVVDEHGQARRLHFFLRLEYQDGTRKAATQDYHGSGRVHVHVVIFVRPEDVEQLRLDEVASATLPEDTDLRGYVEGSQYDRDKKSGWPVHEEATCYDREAGAWRLQHTEEDHGDVSR

Radius of gyration: 32.33 Å; chains: 1; bounding box: 67×89×81 Å

Secondary structure (DSSP, 8-state):
----SSSTTHHHHHS-HHHHHHHHHSHHHHHHHHHHHHHS-HHHHHHHHHHS-HHHHHHHHHHHSS--B---BTTBPP-B-SSTT-BPPBPPTT-SS-GGG-HHHHHHHTTSHHHHHHHHHHHTTS-HHHHHHIIIIIS-HHHHHHHHHHHHSPP-----TT---PPPGGGHHHHHHHHHTT-EESBPPPPHHHHHHHHHHHHHHHHHHHHHTTPPPPPPPTT----SS--PPPP-S-HHHHHHHHIIIIISEEEETTT--EEE----HHHHHS---SEE-GGG-TTTSSSSPPP---GGGS-GGGTTB-HHHHHHT-SEEEE------SGGG-SPPP--S--EEEE-SS-HHHHHHH-S-HHHHHHHHHHHHHHHH-TT-THHHHHHHHHHHHHHSTT--HHHHBPPGGGGGSTTHHHHH-TTT--SGGGSHHHHHHT-HHHHHHHHS---HHHHHHHHHHHHHHHSS-TTTTS--S----SSTTT---HHHHHHHHHTSSEESTTT-HHHHHHHHHHHHHHHHHHHHTT--SS-HHHHTTTSTTSHHHHHHHHHHHHHHHHHH-S-SEEEEE---TTTS---HHHHHHHHHHT--TTS-HHHHHHHHHHHHHHIIIIIIT---S-SSTTTS-SS-SS--B-TTSPBP--EEEEEEEE--SSSS-TTS-----S-EEEEEEEE--GGGGGGG-HHHH---S--SSHHHHHHHHHHH--TTS-S-PPPB-SPPEEETTTTEEE--B-HHHHS----